Protein AF-W9G774-F1 (afdb_monomer_lite)

InterPro domains:
  IPR003329 Acylneuraminate cytidylyltransferase [PF02348] (6-173)
  IPR029044 Nucleotide-diphospho-sugar transferases [G3DSA:3.90.550.10] (4-204)
  IPR029044 Nucleotide-diphospho-sugar transferases [SSF53448] (5-199)
  IPR036812 NAD(P)-dependent oxidoreductase domain superfamily [G3DSA:3.20.20.100] (231-454)
  IPR036812 NAD(P)-dependent oxidoreductase domain superfamily [SSF51430] (261-453)

Radius of gyration: 25.03 Å; chains: 1; bounding box: 65×46×68 Å

Secondary structure (DSSP, 8-state):
---EEEEEE--S--SSSTTGGGSEETTEEHHHHHHHHHTSSS-EEEEEEESSGGGHHHHHHHHHTT--EEEE-SS-HHHHHHHHTTTS-TTSEEEEEETT--S--HHHHHHHHHHHHHHT-SEEEE-TTSS-BT---EEEEHHHHHHHHHH---HHHHHHSSHHHHHHH--EEE--TT--S-GGG-B-S-SSHHHHHHHHHHTTT-S-TTTS-HHHHHHHHHHHHHHT-----EEEETTEEEESEEEE-TT---TT-S-HHHHHHHHHHHHHHHHHTT--EEEEETTSTTHHHHHHHHS-TTGGGSSEEEEE--SPPP-STT-HHHHHHHHHHHHHHHHT-S-EEEEEEEHHHHHHHHHHHHHHHHHTTSEEEEEEEE-SHHHHHHHHHSTT--EEEE-TTTTT-TTHHHHHHHTT-EEEEE--TTPPPPTT--EEEEE-S-HHHHHHHHHHH-

Sequence (454 aa):
MPAIRVVIQSRLNSSRLPGKAMLTIGGMPLIELVARRASRGTHQVVVATSEEQYDERIAAHLSSVGIPVVRGSLDDVLGRFVKATADLMPDDLVVRLTGDNPVADADLVDELVEATRASGHAYGRVDIEQVPEGIGAEVFTVADLRRAARTTTDPYDREHVTPWLRRTLGELLFVPKGTPGDVHAYRATVDTLGDYVRVADLFTDVEDPVAVTWVDLMHRLAGWVDAMGPRTASTTTRLGRLSRVVLSAREFDDGGRSEPAAHAESLRALIASAIDRGVTHIDVGRADNRAEDLLRATAEPALVKRFSVISRTGPLPEVPQGADAVAVEAAVERTFAALGRRSVDVLVFEGAADAVRGWERATAYREAGLIRSLGLVAHTLDDLRWALAAEGVDYVEVAAEAAEDTEVLPQLAAQGITLVTPFAEGRARAEWSTAVLVTSTDPDRLDEAIRAAQ

Structure (mmCIF, N/CA/C/O backbone):
data_AF-W9G774-F1
#
_entry.id   AF-W9G774-F1
#
loop_
_atom_site.group_PDB
_atom_site.id
_atom_site.type_symbol
_atom_site.label_atom_id
_atom_site.label_alt_id
_atom_site.label_comp_id
_atom_site.label_asym_id
_atom_site.label_entity_id
_atom_site.label_seq_id
_atom_site.pdbx_PDB_ins_code
_atom_site.Cartn_x
_atom_site.Cartn_y
_atom_site.Cartn_z
_atom_site.occupancy
_atom_site.B_iso_or_equiv
_atom_site.auth_seq_id
_atom_site.auth_comp_id
_atom_site.auth_asym_id
_atom_site.auth_atom_id
_atom_site.pdbx_PDB_model_num
ATOM 1 N N . MET A 1 1 ? -10.956 -3.733 36.386 1.00 67.19 1 MET A N 1
ATOM 2 C CA . MET A 1 1 ? -10.154 -3.515 35.164 1.00 67.19 1 MET A CA 1
ATOM 3 C C . MET A 1 1 ? -10.792 -2.369 34.398 1.00 67.19 1 MET A C 1
ATOM 5 O O . MET A 1 1 ? -12.015 -2.287 34.462 1.00 67.19 1 MET A O 1
ATOM 9 N N . PRO A 1 2 ? -10.011 -1.482 33.761 1.00 83.38 2 PRO A N 1
ATOM 10 C CA . PRO A 1 2 ? -10.569 -0.414 32.932 1.00 83.38 2 PRO A CA 1
ATOM 11 C C . PRO A 1 2 ? -11.428 -1.011 31.813 1.00 83.38 2 PRO A C 1
ATOM 13 O O . PRO A 1 2 ? -11.096 -2.082 31.290 1.00 83.38 2 PRO A O 1
ATOM 16 N N . ALA A 1 3 ? -12.532 -0.345 31.478 1.00 93.06 3 ALA A N 1
ATOM 17 C CA . ALA A 1 3 ? -13.377 -0.759 30.369 1.00 93.06 3 ALA A CA 1
ATOM 18 C C . ALA A 1 3 ? -12.614 -0.598 29.048 1.00 93.06 3 ALA A C 1
ATOM 20 O O . ALA A 1 3 ? -11.740 0.260 28.915 1.00 93.06 3 ALA A O 1
ATOM 21 N N . ILE A 1 4 ? -12.942 -1.439 28.070 1.00 95.75 4 ILE A N 1
ATOM 22 C CA . ILE A 1 4 ? -12.367 -1.382 26.726 1.00 95.75 4 ILE A CA 1
ATOM 23 C C . ILE A 1 4 ? -13.505 -1.110 25.753 1.00 95.75 4 ILE A C 1
ATOM 25 O O . ILE A 1 4 ? -14.483 -1.866 25.707 1.00 95.75 4 ILE A O 1
ATOM 29 N N . ARG A 1 5 ? -13.360 -0.046 24.962 1.00 98.06 5 ARG A N 1
ATOM 30 C CA . ARG A 1 5 ? -14.257 0.246 23.847 1.00 98.06 5 ARG A CA 1
ATOM 31 C C . ARG A 1 5 ? -13.502 0.256 22.530 1.00 98.06 5 ARG A C 1
ATOM 33 O O . ARG A 1 5 ? -12.572 1.038 22.346 1.00 98.06 5 ARG A O 1
ATOM 40 N N . VAL A 1 6 ? -13.958 -0.569 21.599 1.00 98.56 6 VAL A N 1
ATOM 41 C CA . VAL A 1 6 ? -13.498 -0.559 20.215 1.00 98.56 6 VAL A CA 1
ATOM 42 C C . VAL A 1 6 ? -14.321 0.466 19.441 1.00 98.56 6 VAL A C 1
ATOM 44 O O . VAL A 1 6 ? -15.545 0.365 19.350 1.00 98.56 6 VAL A O 1
ATOM 47 N N . VAL A 1 7 ? -13.645 1.466 18.886 1.00 98.75 7 VAL A N 1
ATOM 48 C CA . VAL A 1 7 ? -14.227 2.488 18.018 1.00 98.75 7 VAL A CA 1
ATOM 49 C C . VAL A 1 7 ? -13.776 2.204 16.588 1.00 98.75 7 VAL A C 1
ATOM 51 O O . VAL A 1 7 ? -12.595 2.331 16.256 1.00 98.75 7 VAL A O 1
ATOM 54 N N . ILE A 1 8 ? -14.722 1.817 15.732 1.00 98.56 8 ILE A N 1
ATOM 55 C CA . ILE A 1 8 ? -14.464 1.508 14.320 1.00 98.56 8 ILE A CA 1
ATOM 56 C C . ILE A 1 8 ? -14.823 2.730 13.487 1.00 98.56 8 ILE A C 1
ATOM 58 O O . ILE A 1 8 ? -15.988 3.125 13.432 1.00 98.56 8 ILE A O 1
ATOM 62 N N . GLN A 1 9 ? -13.852 3.329 12.804 1.00 97.44 9 GLN A N 1
ATOM 63 C CA . GLN A 1 9 ? -14.149 4.421 11.878 1.00 97.44 9 GLN A CA 1
ATOM 64 C C . GLN A 1 9 ? -14.587 3.893 10.514 1.00 97.44 9 GLN A C 1
ATOM 66 O O . GLN A 1 9 ? -13.924 3.033 9.934 1.00 97.44 9 GLN A O 1
ATOM 71 N N . SER A 1 10 ? -15.673 4.440 9.970 1.00 95.25 10 SER A N 1
ATOM 72 C CA . SER A 1 10 ? -16.142 4.081 8.630 1.00 95.25 10 SER A CA 1
ATOM 73 C C . SER A 1 10 ? -16.929 5.208 7.967 1.00 95.25 10 SER A C 1
ATOM 75 O O . SER A 1 10 ? -17.623 5.974 8.636 1.00 95.25 10 SER A O 1
ATOM 77 N N . ARG A 1 11 ? -16.811 5.309 6.643 1.00 91.69 11 ARG A N 1
ATOM 78 C CA . ARG A 1 11 ? -17.539 6.246 5.776 1.00 91.69 11 ARG A CA 1
ATOM 79 C C . ARG A 1 11 ? -17.733 5.616 4.401 1.00 91.69 11 ARG A C 1
ATOM 81 O O . ARG A 1 11 ? -16.898 4.820 3.965 1.00 91.69 11 ARG A O 1
ATOM 88 N N . LEU A 1 12 ? -18.803 5.973 3.702 1.00 89.56 12 LEU A N 1
ATOM 89 C CA . LEU A 1 12 ? -19.130 5.418 2.389 1.00 89.56 12 LEU A CA 1
ATOM 90 C C . LEU A 1 12 ? -18.427 6.117 1.231 1.00 89.56 12 LEU A C 1
ATOM 92 O O . LEU A 1 12 ? -18.237 5.497 0.183 1.00 89.56 12 LEU A O 1
ATOM 96 N N . ASN A 1 13 ? -17.992 7.364 1.406 1.00 84.25 13 ASN A N 1
ATOM 97 C CA . ASN A 1 13 ? -17.294 8.150 0.383 1.00 84.25 13 ASN A CA 1
ATOM 98 C C . ASN A 1 13 ? -15.796 7.794 0.246 1.00 84.25 13 ASN A C 1
ATOM 100 O O . ASN A 1 13 ? -14.952 8.671 0.059 1.00 84.25 13 ASN A O 1
ATOM 104 N N . SER A 1 14 ? -15.434 6.510 0.344 1.00 81.00 14 SER A N 1
ATOM 105 C CA . SER A 1 14 ? -14.061 6.079 0.058 1.00 81.00 14 SER A CA 1
ATOM 106 C C . SER A 1 14 ? -13.687 6.418 -1.386 1.00 81.00 14 SER A C 1
ATOM 108 O O . SER A 1 14 ? -14.422 6.085 -2.312 1.00 81.00 14 SER A O 1
ATOM 110 N N . SER A 1 15 ? -12.526 7.042 -1.581 1.00 75.56 15 SER A N 1
ATOM 111 C CA . SER A 1 15 ? -11.989 7.357 -2.910 1.00 75.56 15 SER A CA 1
ATOM 112 C C . SER A 1 15 ? -11.376 6.150 -3.627 1.00 75.56 15 SER A C 1
ATOM 114 O O . SER A 1 15 ? -11.142 6.228 -4.829 1.00 75.56 15 SER A O 1
ATOM 116 N N . ARG A 1 16 ? -11.096 5.056 -2.902 1.00 82.31 16 ARG A N 1
ATOM 117 C CA . ARG A 1 16 ? -10.462 3.835 -3.432 1.00 82.31 16 ARG A CA 1
ATOM 118 C C . ARG A 1 16 ? -11.510 2.859 -3.980 1.00 82.31 16 ARG A C 1
ATOM 120 O O . ARG A 1 16 ? -11.504 2.581 -5.172 1.00 82.31 16 ARG A O 1
ATOM 127 N N . LEU A 1 17 ? -12.467 2.464 -3.134 1.00 88.00 17 LEU A N 1
ATOM 128 C CA . LEU A 1 17 ? -13.650 1.687 -3.518 1.00 88.00 17 LEU A CA 1
ATOM 129 C C . LEU A 1 17 ? -14.909 2.302 -2.879 1.00 88.00 17 LEU A C 1
ATOM 131 O O . LEU A 1 17 ? -15.194 2.049 -1.701 1.00 88.00 17 LEU A O 1
ATOM 135 N N . PRO A 1 18 ? -15.658 3.146 -3.613 1.00 88.69 18 PRO A N 1
ATOM 136 C CA . PRO A 1 18 ? -16.860 3.794 -3.097 1.00 88.69 18 PRO A CA 1
ATOM 137 C C . PRO A 1 18 ? -17.904 2.787 -2.603 1.00 88.69 18 PRO A C 1
ATOM 139 O O . PRO A 1 18 ? -18.171 1.777 -3.247 1.00 88.69 18 PRO A O 1
ATOM 142 N N . GLY A 1 19 ? -18.522 3.064 -1.453 1.00 92.19 19 GLY A N 1
ATOM 143 C CA . GLY A 1 19 ? -19.568 2.205 -0.890 1.00 92.19 19 GLY A CA 1
ATOM 144 C C . GLY A 1 19 ? -19.080 0.888 -0.275 1.00 92.19 19 GLY A C 1
ATOM 145 O O . GLY A 1 19 ? -19.917 0.122 0.204 1.00 92.19 19 GLY A O 1
ATOM 146 N N . LYS A 1 20 ? -17.761 0.639 -0.216 1.00 94.38 20 LYS A N 1
ATOM 147 C CA . LYS A 1 20 ? -17.176 -0.626 0.265 1.00 94.38 20 LYS A CA 1
ATOM 148 C C . LYS A 1 20 ? -17.695 -1.116 1.614 1.00 94.38 20 LYS A C 1
ATOM 150 O O . LYS A 1 20 ? -17.914 -2.308 1.782 1.00 94.38 20 LYS A O 1
ATOM 155 N N . ALA A 1 21 ? -17.969 -0.204 2.548 1.00 96.25 21 ALA A N 1
ATOM 156 C CA . ALA A 1 21 ? -18.494 -0.539 3.871 1.00 96.25 21 ALA A CA 1
ATOM 157 C C . ALA A 1 21 ? -19.845 -1.283 3.818 1.00 96.25 21 ALA A C 1
ATOM 159 O O . ALA A 1 21 ? -20.168 -2.006 4.756 1.00 96.25 21 ALA A O 1
ATOM 160 N N . MET A 1 22 ? -20.614 -1.134 2.730 1.00 97.06 22 MET A N 1
ATOM 161 C CA . MET A 1 22 ? -21.895 -1.819 2.521 1.00 97.06 22 MET A CA 1
ATOM 162 C C . MET A 1 22 ? -21.823 -3.012 1.561 1.00 97.06 22 MET A C 1
ATOM 164 O O . MET A 1 22 ? -22.867 -3.597 1.274 1.00 97.06 22 MET A O 1
ATOM 168 N N . LEU A 1 23 ? -20.642 -3.373 1.046 1.00 96.88 23 LEU A N 1
ATOM 169 C CA . LEU A 1 23 ? -20.483 -4.602 0.266 1.00 96.88 23 LEU A CA 1
ATOM 170 C C . LEU A 1 23 ? -20.639 -5.818 1.179 1.00 96.88 23 LEU A C 1
ATOM 172 O O . LEU A 1 23 ? -20.206 -5.791 2.328 1.00 96.88 23 LEU A O 1
ATOM 176 N N . THR A 1 24 ? -21.267 -6.877 0.677 1.00 97.50 24 THR A N 1
ATOM 177 C CA . THR A 1 24 ? -21.572 -8.068 1.477 1.00 97.50 24 THR A CA 1
ATOM 178 C C . THR A 1 24 ? -20.367 -9.002 1.549 1.00 97.50 24 THR A C 1
ATOM 180 O O . THR A 1 24 ? -19.838 -9.394 0.512 1.00 97.50 24 THR A O 1
ATOM 183 N N . ILE A 1 25 ? -19.964 -9.391 2.759 1.00 97.19 25 ILE A N 1
ATOM 184 C CA . ILE A 1 25 ? -18.959 -10.422 3.047 1.00 97.19 25 ILE A CA 1
ATOM 185 C C . ILE A 1 25 ? -19.507 -11.309 4.166 1.00 97.19 25 ILE A C 1
ATOM 187 O O . ILE A 1 25 ? -20.060 -10.798 5.138 1.00 97.19 25 ILE A O 1
ATOM 191 N N . GLY A 1 26 ? -19.406 -12.635 4.027 1.00 94.56 26 GLY A N 1
ATOM 192 C CA . GLY A 1 26 ? -19.918 -13.560 5.048 1.00 94.56 26 GLY A CA 1
ATOM 193 C C . GLY A 1 26 ? -21.413 -13.366 5.350 1.00 94.56 26 GLY A C 1
ATOM 194 O O . GLY A 1 26 ? -21.835 -13.461 6.497 1.00 94.56 26 GLY A O 1
ATOM 195 N N . GLY A 1 27 ? -22.212 -13.006 4.338 1.00 96.06 27 GLY A N 1
ATOM 196 C CA . GLY A 1 27 ? -23.661 -12.810 4.473 1.00 96.06 27 GLY A CA 1
ATOM 197 C C . GLY A 1 27 ? -24.113 -11.469 5.069 1.00 96.06 27 GLY A C 1
ATOM 198 O O . GLY A 1 27 ? -25.316 -11.245 5.174 1.00 96.06 27 GLY A O 1
ATOM 199 N N . MET A 1 28 ? -23.201 -10.554 5.408 1.00 97.38 28 MET A N 1
ATOM 200 C CA . MET A 1 28 ? -23.539 -9.244 5.985 1.00 97.38 28 MET A CA 1
ATOM 201 C C . MET A 1 28 ? -22.714 -8.103 5.372 1.00 97.38 28 MET A C 1
ATOM 203 O O . MET A 1 28 ? -21.677 -8.359 4.762 1.00 97.38 28 MET A O 1
ATOM 207 N N . PRO A 1 29 ? -23.141 -6.834 5.488 1.00 98.06 29 PRO A N 1
ATOM 208 C CA . PRO A 1 29 ? -22.312 -5.697 5.096 1.00 98.06 29 PRO A CA 1
ATOM 209 C C . PRO A 1 29 ? -20.943 -5.701 5.785 1.00 98.06 29 PRO A C 1
ATOM 211 O O . PRO A 1 29 ? -20.848 -5.989 6.976 1.00 98.06 29 PRO A O 1
ATOM 214 N N . LEU A 1 30 ? -19.891 -5.323 5.055 1.00 98.25 30 LEU A N 1
ATOM 215 C CA . LEU A 1 30 ? -18.504 -5.308 5.525 1.00 98.25 30 LEU A CA 1
ATOM 216 C C . LEU A 1 30 ? -18.352 -4.622 6.893 1.00 98.25 30 LEU A C 1
ATOM 218 O O . LEU A 1 30 ? -17.715 -5.168 7.790 1.00 98.25 30 LEU A O 1
ATOM 222 N N . ILE A 1 31 ? -18.980 -3.458 7.085 1.00 98.31 31 ILE A N 1
ATOM 223 C CA . ILE A 1 31 ? -18.906 -2.737 8.363 1.00 98.31 31 ILE A CA 1
ATOM 224 C C . ILE A 1 31 ? -19.594 -3.475 9.518 1.00 98.31 31 ILE A C 1
ATOM 226 O O . ILE A 1 31 ? -19.138 -3.388 10.657 1.00 98.31 31 ILE A O 1
ATOM 230 N N . GLU A 1 32 ? -20.670 -4.213 9.237 1.00 98.44 32 GLU A N 1
ATOM 231 C CA . GLU A 1 32 ? -21.315 -5.070 10.231 1.00 98.44 32 GLU A CA 1
ATOM 232 C C . GLU A 1 32 ? -20.396 -6.235 10.600 1.00 98.44 32 GLU A C 1
ATOM 234 O O . GLU A 1 32 ? -20.207 -6.491 11.786 1.00 98.44 32 GLU A O 1
ATOM 239 N N . LEU A 1 33 ? -19.776 -6.886 9.610 1.00 98.44 33 LEU A N 1
ATOM 240 C CA . LEU A 1 33 ? -18.847 -7.990 9.846 1.00 98.44 33 LEU A CA 1
ATOM 241 C C . LEU A 1 33 ? -17.686 -7.558 10.748 1.00 98.44 33 LEU A C 1
ATOM 243 O O . LEU A 1 33 ? -17.436 -8.203 11.764 1.00 98.44 33 LEU A O 1
ATOM 247 N N . VAL A 1 34 ? -17.032 -6.434 10.431 1.00 98.19 34 VAL A N 1
ATOM 248 C CA . VAL A 1 34 ? -15.943 -5.867 11.250 1.00 98.19 34 VAL A CA 1
ATOM 249 C C . VAL A 1 34 ? -16.418 -5.618 12.686 1.00 98.19 34 VAL A C 1
ATOM 251 O O . VAL A 1 34 ? -15.754 -6.012 13.644 1.00 98.19 34 VAL A O 1
ATOM 254 N N . ALA A 1 35 ? -17.591 -4.999 12.853 1.00 98.38 35 ALA A N 1
ATOM 255 C CA . ALA A 1 35 ? -18.139 -4.693 14.172 1.00 98.38 35 ALA A CA 1
ATOM 256 C C . ALA A 1 35 ? -18.489 -5.946 14.982 1.00 98.38 35 ALA A C 1
ATOM 258 O O . ALA A 1 35 ? -18.169 -6.014 16.169 1.00 98.38 35 ALA A O 1
ATOM 259 N N . ARG A 1 36 ? -19.088 -6.960 14.349 1.00 97.88 36 ARG A N 1
ATOM 260 C CA . ARG A 1 36 ? -19.418 -8.225 15.012 1.00 97.88 36 ARG A CA 1
ATOM 261 C C . ARG A 1 36 ? -18.167 -8.993 15.420 1.00 97.88 36 ARG A C 1
ATOM 263 O O . ARG A 1 36 ? -18.094 -9.447 16.560 1.00 97.88 36 ARG A O 1
ATOM 270 N N . ARG A 1 37 ? -17.165 -9.078 14.542 1.00 97.50 37 ARG A N 1
ATOM 271 C CA . ARG A 1 37 ? -15.884 -9.748 14.824 1.00 97.50 37 ARG A CA 1
ATOM 272 C C . ARG A 1 37 ? -15.133 -9.092 15.980 1.00 97.50 37 ARG A C 1
ATOM 274 O O . ARG A 1 37 ? -14.649 -9.788 16.869 1.00 97.50 37 ARG A O 1
ATOM 281 N N . ALA A 1 38 ? -15.124 -7.760 16.035 1.00 96.94 38 ALA A N 1
ATOM 282 C CA . ALA A 1 38 ? -14.572 -7.010 17.166 1.00 96.94 38 ALA A CA 1
ATOM 283 C C . ALA A 1 38 ? -15.376 -7.186 18.474 1.00 96.94 38 ALA A C 1
ATOM 285 O O . ALA A 1 38 ? -14.848 -6.940 19.556 1.00 96.94 38 ALA A O 1
ATOM 286 N N . SER A 1 39 ? -16.643 -7.614 18.390 1.00 94.12 39 SER A N 1
ATOM 287 C CA . SER A 1 39 ? -17.542 -7.808 19.540 1.00 94.12 39 SER A CA 1
ATOM 288 C C . SER A 1 39 ? -17.599 -9.241 20.085 1.00 94.12 39 SER A C 1
ATOM 290 O O . SER A 1 39 ? -18.329 -9.474 21.042 1.00 94.12 39 SER A O 1
ATOM 292 N N . ARG A 1 40 ? -16.849 -10.204 19.516 1.00 87.88 40 ARG A N 1
ATOM 293 C CA . ARG A 1 40 ? -16.880 -11.628 19.926 1.00 87.88 40 ARG A CA 1
ATOM 294 C C . ARG A 1 40 ? -16.572 -11.844 21.419 1.00 87.88 40 ARG A C 1
ATOM 296 O O . ARG A 1 40 ? -17.017 -12.830 21.999 1.00 87.88 40 ARG A O 1
ATOM 303 N N . GLY A 1 41 ? -15.817 -10.929 22.027 1.00 78.62 41 GLY A N 1
ATOM 304 C CA . GLY A 1 41 ? -15.457 -10.944 23.443 1.00 78.62 41 GLY A CA 1
ATOM 305 C C . GLY A 1 41 ? -16.350 -10.062 24.323 1.00 78.62 41 GLY A C 1
ATOM 306 O O . GLY A 1 41 ? -17.565 -9.987 24.175 1.00 78.62 41 GLY A O 1
ATOM 307 N N . THR A 1 42 ? -15.727 -9.375 25.280 1.00 82.12 42 THR A N 1
ATOM 308 C CA . THR A 1 42 ? -16.422 -8.472 26.224 1.00 82.12 42 THR A CA 1
ATOM 309 C C . THR A 1 42 ? -16.347 -7.001 25.814 1.00 82.12 42 THR A C 1
ATOM 311 O O . THR A 1 42 ? -16.782 -6.115 26.554 1.00 82.12 42 THR A O 1
ATOM 314 N N . HIS A 1 43 ? -15.773 -6.725 24.643 1.00 90.12 43 HIS A N 1
ATOM 315 C CA . HIS A 1 43 ? -15.554 -5.368 24.177 1.00 90.12 43 HIS A CA 1
ATOM 316 C C . HIS A 1 43 ? -16.867 -4.683 23.829 1.00 90.12 43 HIS A C 1
ATOM 318 O O . HIS A 1 43 ? -17.702 -5.205 23.090 1.00 90.12 43 HIS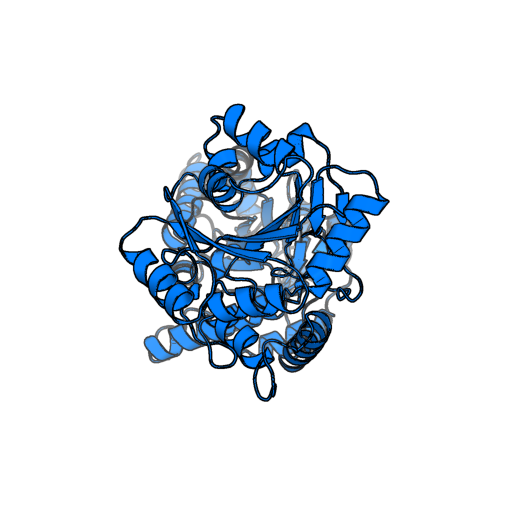 A O 1
ATOM 324 N N . GLN A 1 44 ? -17.012 -3.452 24.306 1.00 94.56 44 GLN A N 1
ATOM 325 C CA . GLN A 1 44 ? -18.043 -2.569 23.788 1.00 94.56 44 GLN A CA 1
ATOM 326 C C . GLN A 1 44 ? -17.596 -2.090 22.409 1.00 94.56 44 GLN A C 1
ATOM 328 O O . GLN A 1 44 ? -16.497 -1.556 22.276 1.00 94.56 44 GLN A O 1
ATOM 333 N N . VAL A 1 45 ? -18.434 -2.259 21.391 1.00 98.06 45 VAL A N 1
ATOM 334 C CA . VAL A 1 45 ? -18.135 -1.810 20.028 1.00 98.06 45 VAL A CA 1
ATOM 335 C C . VAL A 1 45 ? -19.049 -0.650 19.663 1.00 98.06 45 VAL A C 1
ATOM 337 O O . VAL A 1 45 ? -20.252 -0.685 19.917 1.00 98.06 45 VAL A O 1
ATOM 340 N N . VAL A 1 46 ? -18.474 0.378 19.049 1.00 98.56 46 VAL A N 1
ATOM 341 C CA . VAL A 1 46 ? -19.211 1.492 18.454 1.00 98.56 46 VAL A CA 1
ATOM 342 C C . VAL A 1 46 ? -18.608 1.838 17.100 1.00 98.56 46 VAL A C 1
ATOM 344 O O . VAL A 1 46 ? -17.388 1.897 16.939 1.00 98.56 46 VAL A O 1
ATOM 347 N N . VAL A 1 47 ? -19.462 2.093 16.114 1.00 98.75 47 VAL A N 1
ATOM 348 C CA . VAL A 1 47 ? -19.028 2.573 14.800 1.00 98.75 47 VAL A CA 1
ATOM 349 C C . VAL A 1 47 ? -19.135 4.095 14.755 1.00 98.75 47 VAL A C 1
ATOM 351 O O . VAL A 1 47 ? -20.193 4.664 15.012 1.00 98.75 47 VAL A O 1
ATOM 354 N N . ALA A 1 48 ? -18.038 4.769 14.420 1.00 98.25 48 ALA A N 1
ATOM 355 C CA . ALA A 1 48 ? -17.973 6.214 14.243 1.00 98.25 48 ALA A CA 1
ATOM 356 C C . ALA A 1 48 ? -18.022 6.570 12.746 1.00 98.25 48 ALA A C 1
ATOM 358 O O . ALA A 1 48 ? -17.063 6.323 12.009 1.00 98.25 48 ALA A O 1
ATOM 359 N N . THR A 1 49 ? -19.117 7.189 12.302 1.00 97.69 49 THR A N 1
ATOM 360 C CA . THR A 1 49 ? -19.346 7.588 10.899 1.00 97.69 49 THR A CA 1
ATOM 361 C C . THR A 1 49 ? -19.686 9.074 10.761 1.00 97.69 49 THR A C 1
ATOM 363 O O . THR A 1 49 ? -19.787 9.771 11.772 1.00 97.69 49 THR A O 1
ATOM 366 N N . SER A 1 50 ? -19.799 9.608 9.541 1.00 96.75 50 SER A N 1
ATOM 367 C CA . SER A 1 50 ? -20.064 11.038 9.360 1.00 96.75 50 SER A CA 1
ATOM 368 C C . SER A 1 50 ? -21.558 11.399 9.414 1.00 96.75 50 SER A C 1
ATOM 370 O O . SER A 1 50 ? -22.456 10.550 9.357 1.00 96.75 50 SER A O 1
ATOM 372 N N . GLU A 1 51 ? -21.833 12.692 9.560 1.00 96.44 51 GLU A N 1
ATOM 373 C CA . GLU A 1 51 ? -23.171 13.285 9.460 1.00 96.44 51 GLU A CA 1
ATOM 374 C C . GLU A 1 51 ? -23.624 13.510 8.006 1.00 96.44 51 GLU A C 1
ATOM 376 O O . GLU A 1 51 ? -24.781 13.865 7.783 1.00 96.44 51 GLU A O 1
ATOM 381 N N . GLU A 1 52 ? -22.774 13.216 7.016 1.00 95.06 52 GLU A N 1
ATOM 382 C CA . GLU A 1 52 ? -23.139 13.302 5.601 1.00 95.06 52 GLU A CA 1
ATOM 383 C C . GLU A 1 52 ? -24.339 12.410 5.276 1.00 95.06 52 GLU A C 1
ATOM 385 O O . GLU A 1 52 ? -24.471 11.294 5.788 1.00 95.06 52 GLU A O 1
ATOM 390 N N . GLN A 1 53 ? -25.210 12.881 4.378 1.00 93.25 53 GLN A N 1
ATOM 391 C CA . GLN A 1 53 ? -26.430 12.160 4.001 1.00 93.25 53 GLN A CA 1
ATOM 392 C C . GLN A 1 53 ? -26.123 10.758 3.462 1.00 93.25 53 GLN A C 1
ATOM 394 O O . GLN A 1 53 ? -26.867 9.816 3.723 1.00 93.25 53 GLN A O 1
ATOM 399 N N . TYR A 1 54 ? -25.016 10.610 2.732 1.00 89.31 54 TYR A N 1
ATOM 400 C CA . TYR A 1 54 ? -24.622 9.326 2.164 1.00 89.31 54 TYR A CA 1
ATOM 401 C C . TYR A 1 54 ? -24.330 8.284 3.257 1.00 89.31 54 TYR A C 1
ATOM 403 O O . TYR A 1 54 ? -24.726 7.131 3.107 1.00 89.31 54 TYR A O 1
ATOM 411 N N . ASP A 1 55 ? -23.748 8.699 4.389 1.00 95.56 55 ASP A N 1
ATOM 412 C CA . ASP A 1 55 ? -23.390 7.832 5.522 1.00 95.56 55 ASP A CA 1
ATOM 413 C C . ASP A 1 55 ? -24.588 7.426 6.400 1.00 95.56 55 ASP A C 1
ATOM 415 O O . ASP A 1 55 ? -24.463 6.522 7.231 1.00 95.56 55 ASP A O 1
ATOM 419 N N . GLU A 1 56 ? -25.778 7.997 6.174 1.00 95.50 56 GLU A N 1
ATOM 420 C CA . GLU A 1 56 ? -27.019 7.554 6.830 1.00 95.50 56 GLU A CA 1
ATOM 421 C C . GLU A 1 56 ? -27.276 6.060 6.598 1.00 95.50 56 GLU A C 1
ATOM 423 O O . GLU A 1 56 ? -27.770 5.367 7.482 1.00 95.50 56 GLU A O 1
ATOM 428 N N . ARG A 1 57 ? -26.865 5.523 5.443 1.00 96.12 57 ARG A N 1
ATOM 429 C CA . ARG A 1 57 ? -27.007 4.095 5.140 1.00 96.12 57 ARG A CA 1
ATOM 430 C C . ARG A 1 57 ? -26.205 3.202 6.095 1.00 96.12 57 ARG A C 1
ATOM 432 O O . ARG A 1 57 ? -26.704 2.139 6.453 1.00 96.12 57 ARG A O 1
ATOM 439 N N . ILE A 1 58 ? -25.010 3.623 6.532 1.00 97.31 58 ILE A N 1
ATOM 440 C CA . ILE A 1 58 ? -24.248 2.904 7.570 1.00 97.31 58 ILE A CA 1
ATOM 441 C C . ILE A 1 58 ? -25.018 2.970 8.891 1.00 97.31 58 ILE A C 1
ATOM 443 O O . ILE A 1 58 ? -25.242 1.942 9.528 1.00 97.31 58 ILE A O 1
ATOM 447 N N . ALA A 1 59 ? -25.435 4.174 9.293 1.00 97.62 59 ALA A N 1
ATOM 448 C CA . ALA A 1 59 ? -26.071 4.403 10.586 1.00 97.62 59 ALA A CA 1
ATOM 449 C C . ALA A 1 59 ? -27.397 3.646 10.733 1.00 97.62 59 ALA A C 1
ATOM 451 O O . ALA A 1 59 ? -27.598 2.950 11.731 1.00 97.62 59 ALA A O 1
ATOM 452 N N . ALA A 1 60 ? -28.267 3.733 9.728 1.00 97.88 60 ALA A N 1
ATOM 453 C CA . ALA A 1 60 ? -29.554 3.053 9.705 1.00 97.88 60 ALA A CA 1
ATOM 454 C C . ALA A 1 60 ? -29.386 1.527 9.721 1.00 97.88 60 ALA A C 1
ATOM 456 O O . ALA A 1 60 ? -30.035 0.848 10.518 1.00 97.88 60 ALA A O 1
ATOM 457 N N . HIS A 1 61 ? -28.476 0.991 8.895 1.00 98.31 61 HIS A N 1
ATOM 458 C CA . HIS A 1 61 ? -28.210 -0.449 8.842 1.00 98.31 61 HIS A CA 1
ATOM 459 C C . HIS A 1 61 ? -27.729 -0.982 10.192 1.00 98.31 61 HIS A C 1
ATOM 461 O O . HIS A 1 61 ? -28.357 -1.871 10.762 1.00 98.31 61 HIS A O 1
ATOM 467 N N . LEU A 1 62 ? -26.665 -0.395 10.744 1.00 98.50 62 LEU A N 1
ATOM 468 C CA . LEU A 1 62 ? -26.083 -0.835 12.013 1.00 98.50 62 LEU A CA 1
ATOM 469 C C . LEU A 1 62 ? -27.064 -0.696 13.183 1.00 98.50 62 LEU A C 1
ATOM 471 O O . LEU A 1 62 ? -27.155 -1.601 14.011 1.00 98.50 62 LEU A O 1
ATOM 475 N N . SER A 1 63 ? -27.867 0.372 13.203 1.00 97.88 63 SER A N 1
ATOM 476 C CA . SER A 1 63 ? -28.926 0.544 14.204 1.00 97.88 63 SER A CA 1
ATOM 477 C C . SER A 1 63 ? -29.979 -0.565 14.114 1.00 97.88 63 SER A C 1
ATOM 479 O O . SER A 1 63 ? -30.413 -1.081 15.142 1.00 97.88 63 SER A O 1
ATOM 481 N N . SER A 1 64 ? -30.360 -0.977 12.898 1.00 98.25 64 SER A N 1
ATOM 482 C CA . SER A 1 64 ? -31.348 -2.046 12.683 1.00 98.25 64 SER A CA 1
ATOM 483 C C . SER A 1 64 ? -30.878 -3.421 13.170 1.00 98.25 64 SER A C 1
ATOM 485 O O . SER A 1 64 ? -31.703 -4.252 13.542 1.00 98.25 64 SER A O 1
ATOM 487 N N . VAL A 1 65 ? -29.560 -3.639 13.224 1.00 98.00 65 VAL A N 1
ATOM 488 C CA . VAL A 1 65 ? -28.941 -4.887 13.696 1.00 98.00 65 VAL A CA 1
ATOM 489 C C . VAL A 1 65 ? -28.368 -4.786 15.116 1.00 98.00 65 VAL A C 1
ATOM 491 O O . VAL A 1 65 ? -27.686 -5.707 15.572 1.00 98.00 65 VAL A O 1
ATOM 494 N N . GLY A 1 66 ? -28.655 -3.687 15.824 1.00 97.75 66 GLY A N 1
ATOM 495 C CA . GLY A 1 66 ? -28.306 -3.494 17.234 1.00 97.75 66 GLY A CA 1
ATOM 496 C C . GLY A 1 66 ? -26.851 -3.100 17.508 1.00 97.75 66 GLY A C 1
ATOM 497 O O . GLY A 1 66 ? -26.391 -3.261 18.636 1.00 97.75 66 GLY A O 1
ATOM 498 N N . ILE A 1 67 ? -26.120 -2.589 16.514 1.00 98.12 67 ILE A N 1
ATOM 499 C CA . ILE A 1 67 ? -24.735 -2.124 16.674 1.00 98.12 67 ILE A CA 1
ATOM 500 C C . ILE A 1 67 ? -24.736 -0.608 16.939 1.00 98.12 67 ILE A C 1
ATOM 502 O O . ILE A 1 67 ? -25.265 0.145 16.118 1.00 98.12 67 ILE A O 1
ATOM 506 N N . PRO A 1 68 ? -24.140 -0.127 18.049 1.00 98.19 68 PRO A N 1
ATOM 507 C CA . PRO A 1 68 ? -24.084 1.299 18.361 1.00 98.19 68 PRO A CA 1
ATOM 508 C C . PRO A 1 68 ? -23.351 2.116 17.292 1.00 98.19 68 PRO A C 1
ATOM 510 O O . PRO A 1 68 ? -22.260 1.752 16.846 1.00 98.19 68 PRO A O 1
ATOM 513 N N . VAL A 1 69 ? -23.917 3.272 16.940 1.00 98.38 69 VAL A N 1
ATOM 514 C CA . VAL A 1 69 ? -23.331 4.209 15.974 1.00 98.38 69 VAL A CA 1
ATOM 515 C C . VAL A 1 69 ? -23.261 5.608 16.561 1.00 98.38 69 VAL A C 1
ATOM 517 O O . VAL A 1 69 ? -24.218 6.106 17.152 1.00 98.38 69 VAL A O 1
ATOM 520 N N . VAL A 1 70 ? -22.135 6.275 16.333 1.00 98.12 70 VAL A N 1
ATOM 521 C CA . VAL A 1 70 ? -21.963 7.702 16.585 1.00 98.12 70 VAL A CA 1
ATOM 522 C C . VAL A 1 70 ? -21.680 8.412 15.271 1.00 98.12 70 VAL A C 1
ATOM 524 O O . VAL A 1 70 ? -20.804 8.015 14.506 1.00 98.12 70 VAL A O 1
ATOM 527 N N . ARG A 1 71 ? -22.425 9.492 15.024 1.00 98.00 71 ARG A N 1
ATOM 528 C CA . ARG A 1 71 ? -22.247 10.370 13.862 1.00 98.00 71 ARG A CA 1
ATOM 529 C C . ARG A 1 71 ? -21.571 11.679 14.272 1.00 98.00 71 ARG A C 1
ATOM 531 O O . ARG A 1 71 ? -21.784 12.139 15.397 1.00 98.00 71 ARG A O 1
ATOM 538 N N . GLY A 1 72 ? -20.757 12.267 13.401 1.00 97.06 72 GLY A N 1
ATOM 539 C CA . GLY A 1 72 ? -20.187 13.608 13.595 1.00 97.06 72 GLY A CA 1
ATOM 540 C C . GLY A 1 72 ? -19.593 14.199 12.314 1.00 97.06 72 GLY A C 1
ATOM 541 O O . GLY A 1 72 ? -19.728 13.610 11.246 1.00 97.06 72 GLY A O 1
ATOM 542 N N . SER A 1 73 ? -18.904 15.337 12.425 1.00 96.31 73 SER A N 1
ATOM 543 C CA . SER A 1 73 ? -18.254 16.023 11.292 1.00 96.31 73 SER A CA 1
ATOM 544 C C . SER A 1 73 ? -17.391 15.077 10.457 1.00 96.31 73 SER A C 1
ATOM 546 O O . SER A 1 73 ? -16.647 14.290 11.040 1.00 96.31 73 SER A O 1
ATOM 548 N N . LEU A 1 74 ? -17.465 15.171 9.122 1.00 93.62 74 LEU A N 1
ATOM 549 C CA . LEU A 1 74 ? -16.673 14.378 8.172 1.00 93.62 74 LEU A CA 1
ATOM 550 C C . LEU A 1 74 ? -15.162 14.548 8.393 1.00 93.62 74 LEU A C 1
ATOM 552 O O . LEU A 1 74 ? -14.449 13.539 8.451 1.00 93.62 74 LEU A O 1
ATOM 556 N N . ASP A 1 75 ? -14.728 15.792 8.598 1.00 93.31 75 ASP A N 1
ATOM 557 C CA . ASP A 1 75 ? -13.319 16.209 8.644 1.00 93.31 75 ASP A CA 1
ATOM 558 C C . ASP A 1 75 ? -12.714 16.183 10.061 1.00 93.31 75 ASP A C 1
ATOM 560 O O . ASP A 1 75 ? -11.514 16.371 10.234 1.00 93.31 75 ASP A O 1
ATOM 564 N N . ASP A 1 76 ? -13.526 15.932 11.097 1.00 96.62 76 ASP A N 1
ATOM 565 C CA . ASP A 1 76 ? -13.062 15.819 12.488 1.00 96.62 76 ASP A CA 1
ATOM 566 C C . ASP A 1 76 ? -13.291 14.409 13.044 1.00 96.62 76 ASP A C 1
ATOM 568 O O . ASP A 1 76 ? -14.160 14.163 13.889 1.00 96.62 76 ASP A O 1
ATOM 572 N N . VAL A 1 77 ? -12.493 13.456 12.559 1.00 97.31 77 VAL A N 1
ATOM 573 C CA . VAL A 1 77 ? -12.540 12.059 13.013 1.00 97.31 77 VAL A CA 1
ATOM 574 C C . VAL A 1 77 ? -12.170 11.960 14.493 1.00 97.31 77 VAL A C 1
ATOM 576 O O . VAL A 1 77 ? -12.834 11.241 15.238 1.00 97.31 77 VAL A O 1
ATOM 579 N N . LEU A 1 78 ? -11.178 12.729 14.947 1.00 98.50 78 LEU A N 1
ATOM 580 C CA . LEU A 1 78 ? -10.787 12.814 16.356 1.00 98.50 78 LEU A CA 1
ATOM 581 C C . LEU A 1 78 ? -11.972 13.219 17.250 1.00 98.50 78 LEU A C 1
ATOM 583 O O . LEU A 1 78 ? -12.222 12.591 18.280 1.00 98.50 78 LEU A O 1
ATOM 587 N N . GLY A 1 79 ? -12.753 14.217 16.835 1.00 98.19 79 GLY A N 1
ATOM 588 C CA . GLY A 1 79 ? -13.978 14.631 17.519 1.00 98.19 79 GLY A CA 1
ATOM 589 C C . GLY A 1 79 ? -15.038 13.528 17.569 1.00 98.19 79 GLY A C 1
ATOM 590 O O . GLY A 1 79 ? -15.686 13.345 18.604 1.00 98.19 79 GLY A O 1
ATOM 591 N N . ARG A 1 80 ? -15.177 12.726 16.502 1.00 98.19 80 ARG A N 1
ATOM 592 C CA . ARG A 1 80 ? -16.072 11.553 16.508 1.00 98.19 80 ARG A CA 1
ATOM 593 C C . ARG A 1 80 ? -15.636 10.500 17.524 1.00 98.19 80 ARG A C 1
ATOM 595 O O . ARG A 1 80 ? -16.495 9.951 18.209 1.00 98.19 80 ARG A O 1
ATOM 602 N N . PHE A 1 81 ? -14.332 10.262 17.670 1.00 98.69 81 PHE A N 1
ATOM 603 C CA . PHE A 1 81 ? -13.804 9.360 18.700 1.00 98.69 81 PHE A CA 1
ATOM 604 C C . PHE A 1 81 ? -14.117 9.881 20.105 1.00 98.69 81 PHE A C 1
ATOM 606 O O . PHE A 1 81 ? -14.621 9.123 20.925 1.00 98.69 81 PHE A O 1
ATOM 613 N N . VAL A 1 82 ? -13.923 11.180 20.367 1.00 98.62 82 VAL A N 1
ATOM 614 C CA . VAL A 1 82 ? -14.281 11.788 21.664 1.00 98.62 82 VAL A CA 1
ATOM 615 C C . VAL A 1 82 ? -15.772 11.623 21.972 1.00 98.62 82 VAL A C 1
ATOM 617 O O . VAL A 1 82 ? -16.127 11.281 23.101 1.00 98.62 82 VAL A O 1
ATOM 620 N N . LYS A 1 83 ? -16.648 11.825 20.977 1.00 98.50 83 LYS A N 1
ATOM 621 C CA . LYS A 1 83 ? -18.100 11.620 21.113 1.00 98.50 83 LYS A CA 1
ATOM 622 C C . LYS A 1 83 ? -18.444 10.149 21.378 1.00 98.50 83 LYS A C 1
ATOM 624 O O . LYS A 1 83 ? -19.287 9.870 22.224 1.00 98.50 83 LYS A O 1
ATOM 629 N N . ALA A 1 84 ? -17.763 9.219 20.708 1.00 98.44 84 ALA A N 1
ATOM 630 C CA . ALA A 1 84 ? -17.938 7.773 20.865 1.00 98.44 84 ALA A CA 1
ATOM 631 C C . ALA A 1 84 ? -17.475 7.224 22.226 1.00 98.44 84 ALA A C 1
ATOM 633 O O . ALA A 1 84 ? -17.836 6.107 22.595 1.00 98.44 84 ALA A O 1
ATOM 634 N N . THR A 1 85 ? -16.706 8.005 22.986 1.00 98.38 85 THR A N 1
ATOM 635 C CA . THR A 1 85 ? -16.165 7.634 24.303 1.00 98.38 85 THR A CA 1
ATOM 636 C C . THR A 1 85 ? -16.562 8.640 25.390 1.00 98.38 85 THR A C 1
ATOM 638 O O . THR A 1 85 ? -15.842 8.823 26.376 1.00 98.38 85 THR A O 1
ATOM 641 N N . ALA A 1 86 ? -17.658 9.379 25.197 1.00 97.88 86 ALA A N 1
ATOM 642 C CA . ALA A 1 86 ? -18.055 10.470 26.089 1.00 97.88 86 ALA A CA 1
ATOM 643 C C . ALA A 1 86 ? -18.452 9.984 27.497 1.00 97.88 86 ALA A C 1
ATOM 645 O O . ALA A 1 86 ? -18.186 10.670 28.479 1.00 97.88 86 ALA A O 1
ATOM 646 N N . ASP A 1 87 ? -19.030 8.791 27.592 1.00 97.69 87 ASP A N 1
ATOM 647 C CA . ASP A 1 87 ? -19.485 8.122 28.817 1.00 97.69 87 ASP A CA 1
ATOM 648 C C . ASP A 1 87 ? -18.390 7.318 29.538 1.00 97.69 87 ASP A C 1
ATOM 650 O O . ASP A 1 87 ? -18.621 6.832 30.642 1.00 97.69 87 ASP A O 1
ATOM 654 N N . LEU A 1 88 ? -17.198 7.194 28.945 1.00 97.88 88 LEU A N 1
ATOM 655 C CA . LEU A 1 88 ? -16.082 6.455 29.537 1.00 97.88 88 LEU A CA 1
ATOM 656 C C . LEU A 1 88 ? -15.268 7.298 30.531 1.00 97.88 88 LEU A C 1
ATOM 658 O O . LEU A 1 88 ? -15.151 8.530 30.416 1.00 97.88 88 LEU A O 1
ATOM 662 N N . MET A 1 89 ? -14.656 6.609 31.492 1.00 98.06 89 MET A N 1
ATOM 663 C CA . MET A 1 89 ? -13.754 7.180 32.488 1.00 98.06 89 MET A CA 1
ATOM 664 C C . MET A 1 89 ? -12.377 7.482 31.876 1.00 98.06 89 MET A C 1
ATOM 666 O O . MET A 1 89 ? -12.003 6.875 30.877 1.00 98.06 89 MET A O 1
ATOM 670 N N . PRO A 1 90 ? -11.588 8.416 32.447 1.00 97.88 90 PRO A N 1
ATOM 671 C CA . PRO A 1 90 ? -10.270 8.772 31.908 1.00 97.88 90 PRO A CA 1
ATOM 672 C C . PRO A 1 90 ? -9.303 7.588 31.735 1.00 97.88 90 PRO A C 1
ATOM 674 O O . PRO A 1 90 ? -8.570 7.564 30.747 1.00 97.88 90 PRO A O 1
ATOM 677 N N . ASP A 1 91 ? -9.344 6.618 32.652 1.00 96.44 91 ASP A N 1
ATOM 678 C CA . ASP A 1 91 ? -8.459 5.443 32.655 1.00 96.44 91 ASP A CA 1
ATOM 679 C C . ASP A 1 91 ? -8.979 4.284 31.784 1.00 96.44 91 ASP A C 1
ATOM 681 O O . ASP A 1 91 ? -8.300 3.264 31.644 1.00 96.44 91 ASP A O 1
ATOM 685 N N . ASP A 1 92 ? -10.174 4.417 31.196 1.00 97.38 92 ASP A N 1
ATOM 686 C CA . ASP A 1 92 ? -10.690 3.437 30.241 1.00 97.38 92 ASP A CA 1
ATOM 687 C C . ASP A 1 92 ? -9.889 3.477 28.934 1.00 97.38 92 ASP A C 1
ATOM 689 O O . ASP A 1 92 ? -9.273 4.487 28.569 1.00 97.38 92 ASP A O 1
ATOM 693 N N . LEU A 1 93 ? -9.908 2.357 28.213 1.00 97.31 93 LEU A N 1
ATOM 694 C CA . LEU A 1 93 ? -9.155 2.179 26.980 1.00 97.31 93 LEU A CA 1
ATOM 695 C C . LEU A 1 93 ? -10.049 2.313 25.752 1.00 97.31 93 LEU A C 1
ATOM 697 O O . LEU A 1 93 ? -11.160 1.781 25.686 1.00 97.31 93 LEU A O 1
ATOM 701 N N . VAL A 1 94 ? -9.499 2.980 24.747 1.00 98.56 94 VAL A N 1
ATOM 702 C CA . VAL A 1 94 ? -10.051 3.097 23.404 1.00 98.56 94 VAL A CA 1
ATOM 703 C C . VAL A 1 94 ? -9.183 2.273 22.474 1.00 98.56 94 VAL A C 1
ATOM 705 O O . VAL A 1 94 ? -7.966 2.446 22.457 1.00 98.56 94 VAL A O 1
ATOM 708 N N . VAL A 1 95 ? -9.810 1.408 21.684 1.00 98.44 95 VAL A N 1
ATOM 709 C CA . VAL A 1 95 ? -9.151 0.678 20.604 1.00 98.44 95 VAL A CA 1
ATOM 710 C C . VAL A 1 95 ? -9.686 1.194 19.276 1.00 98.44 95 VAL A C 1
ATOM 712 O O . VAL A 1 95 ? -10.886 1.142 19.021 1.00 98.44 95 VAL A O 1
ATOM 715 N N . ARG A 1 96 ? -8.810 1.720 18.427 1.00 98.56 96 ARG A N 1
ATOM 716 C CA . ARG A 1 96 ? -9.135 2.190 17.082 1.00 98.56 96 ARG A CA 1
ATOM 717 C C . ARG A 1 96 ? -9.014 1.039 16.091 1.00 98.56 96 ARG A C 1
ATOM 719 O O . ARG A 1 96 ? -7.936 0.470 15.943 1.00 98.56 96 ARG A O 1
ATOM 726 N N . LEU A 1 97 ? -10.097 0.787 15.359 1.00 97.88 97 LEU A N 1
ATOM 727 C CA . LEU A 1 97 ? -10.120 -0.060 14.163 1.00 97.88 97 LEU A CA 1
ATOM 728 C C . LEU A 1 97 ? -10.669 0.723 12.961 1.00 97.88 97 LEU A C 1
ATOM 730 O O . LEU A 1 97 ? -11.260 1.800 13.098 1.00 97.88 97 LEU A O 1
ATOM 734 N N . THR A 1 98 ? -10.491 0.167 11.767 1.00 96.06 98 THR A N 1
ATOM 735 C CA . THR A 1 98 ? -10.973 0.733 10.500 1.00 96.06 98 THR A CA 1
ATOM 736 C C . THR A 1 98 ? -11.983 -0.212 9.850 1.00 96.06 98 THR A C 1
ATOM 738 O O . THR A 1 98 ? -11.848 -1.431 9.915 1.00 96.06 98 THR A O 1
ATOM 741 N N . GLY A 1 99 ? -13.052 0.351 9.282 1.00 96.00 99 GLY A N 1
ATOM 742 C CA . GLY A 1 99 ? -14.208 -0.400 8.782 1.00 96.00 99 GLY A CA 1
ATOM 743 C C . GLY A 1 99 ? -13.988 -1.184 7.486 1.00 96.00 99 GLY A C 1
ATOM 744 O O . GLY A 1 99 ? -14.937 -1.761 6.968 1.00 96.00 99 GLY A O 1
ATOM 745 N N . ASP A 1 100 ? -12.779 -1.161 6.938 1.00 95.44 100 ASP A N 1
ATOM 746 C CA . ASP A 1 100 ? -12.350 -1.835 5.713 1.00 95.44 100 ASP A CA 1
ATOM 747 C C . ASP A 1 100 ? -11.395 -3.012 5.957 1.00 95.44 100 ASP A C 1
ATOM 749 O O . ASP A 1 100 ? -10.904 -3.609 4.999 1.00 95.44 100 ASP A O 1
ATOM 753 N N . ASN A 1 101 ? -11.181 -3.374 7.224 1.00 96.38 101 ASN A N 1
ATOM 754 C CA . ASN A 1 101 ? -10.262 -4.421 7.662 1.00 96.38 101 ASN A CA 1
ATOM 755 C C . ASN A 1 101 ? -11.030 -5.570 8.348 1.00 96.38 101 ASN A C 1
ATOM 757 O O . ASN A 1 101 ? -11.034 -5.659 9.576 1.00 96.38 101 ASN A O 1
ATOM 761 N N . PRO A 1 102 ? -11.714 -6.451 7.592 1.00 96.62 102 PRO A N 1
ATOM 762 C CA . PRO A 1 102 ? -12.576 -7.485 8.166 1.00 96.62 102 PRO A CA 1
ATOM 763 C C . PRO A 1 102 ? -11.822 -8.656 8.786 1.00 96.62 102 PRO A C 1
ATOM 765 O O . PRO A 1 102 ? -12.446 -9.451 9.475 1.00 96.62 102 PRO A O 1
ATOM 768 N N . VAL A 1 103 ? -10.514 -8.803 8.560 1.00 96.00 103 VAL A N 1
ATOM 769 C CA . VAL A 1 103 ? -9.754 -9.917 9.149 1.00 96.00 103 VAL A CA 1
ATOM 770 C C . VAL A 1 103 ? -9.513 -9.702 10.644 1.00 96.00 103 VAL A C 1
ATOM 772 O O . VAL A 1 103 ? -9.617 -10.661 11.409 1.00 96.00 103 VAL A O 1
ATOM 775 N N . ALA A 1 104 ? -9.280 -8.454 11.066 1.00 94.69 104 ALA A N 1
ATOM 776 C CA . ALA A 1 104 ? -9.131 -8.092 12.472 1.00 94.69 104 ALA A CA 1
ATOM 777 C C . ALA A 1 104 ? -10.362 -8.504 13.302 1.00 94.69 104 ALA A C 1
ATOM 779 O O . ALA A 1 104 ? -11.505 -8.365 12.862 1.00 94.69 104 ALA A O 1
ATOM 780 N N . ASP A 1 105 ? -10.125 -9.006 14.512 1.00 96.12 105 ASP A N 1
ATOM 781 C CA . ASP A 1 105 ? -11.161 -9.464 15.437 1.00 96.12 105 ASP A CA 1
ATOM 782 C C . ASP A 1 105 ? -10.814 -9.137 16.900 1.00 96.12 105 ASP A C 1
ATOM 784 O O . ASP A 1 105 ? -9.849 -8.424 17.182 1.00 96.12 105 ASP A O 1
ATOM 788 N N . ALA A 1 106 ? -11.637 -9.621 17.833 1.00 96.62 106 ALA A N 1
ATOM 789 C CA . ALA A 1 106 ? -11.443 -9.396 19.263 1.00 96.62 106 ALA A CA 1
ATOM 790 C C . ALA A 1 106 ? -10.120 -9.973 19.807 1.00 96.62 106 ALA A C 1
ATOM 792 O O . ALA A 1 106 ? -9.512 -9.343 20.666 1.00 96.62 106 ALA A O 1
ATOM 793 N N . ASP A 1 107 ? -9.628 -11.103 19.285 1.00 95.81 107 ASP A N 1
ATOM 794 C CA . ASP A 1 107 ? -8.397 -11.725 19.800 1.00 95.81 107 ASP A CA 1
ATOM 795 C C . ASP A 1 107 ? -7.178 -10.844 19.487 1.00 95.81 107 ASP A C 1
ATOM 797 O O . ASP A 1 107 ? -6.340 -10.609 20.357 1.00 95.81 107 ASP A O 1
ATOM 801 N N . LEU A 1 108 ? -7.123 -10.269 18.277 1.00 95.94 108 LEU A N 1
ATOM 802 C CA . LEU A 1 108 ? -6.097 -9.286 17.905 1.00 95.94 108 LEU A CA 1
ATOM 803 C C . LEU A 1 108 ? -6.126 -8.053 18.825 1.00 95.94 108 LEU A C 1
ATOM 805 O O . LEU A 1 108 ? -5.079 -7.504 19.185 1.00 95.94 108 LEU A O 1
ATOM 809 N N . VAL A 1 109 ? -7.328 -7.596 19.189 1.00 96.69 109 VAL A N 1
ATOM 810 C CA . VAL A 1 109 ? -7.514 -6.470 20.112 1.00 96.69 109 VAL A CA 1
ATOM 811 C C . VAL A 1 109 ? -6.991 -6.821 21.504 1.00 96.69 109 VAL A C 1
ATOM 813 O O . VAL A 1 109 ? -6.234 -6.034 22.077 1.00 96.69 109 VAL A O 1
ATOM 816 N N . ASP A 1 110 ? -7.346 -7.993 22.027 1.00 96.19 110 ASP A N 1
ATOM 817 C CA . ASP A 1 110 ? -6.888 -8.477 23.329 1.00 96.19 110 ASP A CA 1
ATOM 818 C C . ASP A 1 110 ? -5.358 -8.613 23.379 1.00 96.19 110 ASP A C 1
ATOM 820 O O . ASP A 1 110 ? -4.730 -8.144 24.333 1.00 96.19 110 ASP A O 1
ATOM 824 N N . GLU A 1 111 ? -4.741 -9.166 22.329 1.00 96.50 111 GLU A N 1
ATOM 825 C CA . GLU A 1 111 ? -3.284 -9.261 22.193 1.00 96.50 111 GLU A CA 1
ATOM 826 C C . GLU A 1 111 ? -2.601 -7.886 22.289 1.00 96.50 111 GLU A C 1
ATOM 828 O O . GLU A 1 111 ? -1.660 -7.709 23.071 1.00 96.50 111 GLU A O 1
ATOM 833 N N . LEU A 1 112 ? -3.088 -6.895 21.533 1.00 97.56 112 LEU A N 1
ATOM 834 C CA . LEU A 1 112 ? -2.517 -5.546 21.528 1.00 97.56 112 LEU A CA 1
ATOM 835 C C . LEU A 1 112 ? -2.711 -4.833 22.874 1.00 97.56 112 LEU A C 1
ATOM 837 O O . LEU A 1 112 ? -1.793 -4.162 23.361 1.00 97.56 112 LEU A O 1
ATOM 841 N N . VAL A 1 113 ? -3.899 -4.947 23.473 1.00 96.88 113 VAL A N 1
ATOM 842 C CA . VAL A 1 113 ? -4.209 -4.334 24.772 1.00 96.88 113 VAL A CA 1
ATOM 843 C C . VAL A 1 113 ? -3.291 -4.899 25.852 1.00 96.88 113 VAL A C 1
ATOM 845 O O . VAL A 1 113 ? -2.721 -4.130 26.632 1.00 96.88 113 VAL A O 1
ATOM 848 N N . GLU A 1 114 ? -3.119 -6.220 25.891 1.00 96.75 114 GLU A N 1
ATOM 849 C CA . GLU A 1 114 ? -2.263 -6.875 26.877 1.00 96.75 114 GLU A CA 1
ATOM 850 C C . GLU A 1 114 ? -0.790 -6.513 26.673 1.00 96.75 114 GLU A C 1
ATOM 852 O O . GLU A 1 114 ? -0.115 -6.129 27.630 1.00 96.75 114 GLU A O 1
ATOM 857 N N . ALA A 1 115 ? -0.299 -6.525 25.429 1.00 97.75 115 ALA A N 1
ATOM 858 C CA . ALA A 1 115 ? 1.069 -6.115 25.120 1.00 97.75 115 ALA A CA 1
ATOM 859 C C . ALA A 1 115 ? 1.338 -4.656 25.526 1.00 97.75 115 ALA A C 1
ATOM 861 O O . ALA A 1 115 ? 2.370 -4.348 26.130 1.00 97.75 115 ALA A O 1
ATOM 862 N N . THR A 1 116 ? 0.385 -3.758 25.260 1.00 97.69 116 THR A N 1
ATOM 863 C CA . THR A 1 116 ? 0.500 -2.341 25.630 1.00 97.69 116 THR A CA 1
ATOM 864 C C . THR A 1 116 ? 0.581 -2.180 27.144 1.00 97.69 116 THR A C 1
ATOM 866 O O . THR A 1 116 ? 1.507 -1.533 27.637 1.00 97.69 116 THR A O 1
ATOM 869 N N . ARG A 1 117 ? -0.305 -2.848 27.895 1.00 95.56 117 ARG A N 1
ATOM 870 C CA . ARG A 1 117 ? -0.286 -2.845 29.366 1.00 95.56 117 ARG A CA 1
ATOM 871 C C . ARG A 1 117 ? 1.019 -3.400 29.929 1.00 95.56 117 ARG A C 1
ATOM 873 O O . ARG A 1 117 ? 1.634 -2.747 30.769 1.00 95.56 117 ARG A O 1
ATOM 880 N N . ALA A 1 118 ? 1.456 -4.564 29.453 1.00 97.12 118 ALA A N 1
ATOM 881 C CA . ALA A 1 118 ? 2.679 -5.218 29.914 1.00 97.12 118 ALA A CA 1
ATOM 882 C C . ALA A 1 118 ? 3.934 -4.371 29.646 1.00 97.12 118 ALA A C 1
ATOM 884 O O . ALA A 1 118 ? 4.877 -4.391 30.435 1.00 97.12 118 ALA A O 1
ATOM 885 N N . SER A 1 119 ? 3.937 -3.599 28.556 1.00 97.00 119 SER A N 1
ATOM 886 C CA . SER A 1 119 ? 5.044 -2.704 28.206 1.00 97.00 119 SER A CA 1
ATOM 887 C C . SER A 1 119 ? 5.084 -1.399 29.016 1.00 97.00 119 SER A C 1
ATOM 889 O O . SER A 1 119 ? 6.102 -0.711 28.998 1.00 97.00 119 SER A O 1
ATOM 891 N N . GLY A 1 120 ? 3.987 -1.028 29.689 1.00 95.25 120 GLY A N 1
ATOM 892 C CA . GLY A 1 120 ? 3.851 0.247 30.399 1.00 95.25 120 GLY A CA 1
ATOM 893 C C . GLY A 1 120 ? 3.615 1.475 29.506 1.00 95.25 120 GLY A C 1
ATOM 894 O O . GLY A 1 120 ? 3.622 2.595 30.016 1.00 95.25 120 GLY A O 1
ATOM 895 N N . HIS A 1 121 ? 3.399 1.300 28.197 1.00 96.50 121 HIS A N 1
ATOM 896 C CA . HIS A 1 121 ? 3.097 2.409 27.286 1.00 96.50 121 HIS A CA 1
ATOM 897 C C . HIS A 1 121 ? 1.642 2.881 27.427 1.00 96.50 121 HIS A C 1
ATOM 899 O O . HIS A 1 121 ? 0.726 2.084 27.614 1.00 96.50 121 HIS A O 1
ATOM 905 N N . ALA A 1 122 ? 1.419 4.191 27.280 1.00 95.38 122 ALA A N 1
ATOM 906 C CA . ALA A 1 122 ? 0.075 4.783 27.242 1.00 95.38 122 ALA A CA 1
ATOM 907 C C . ALA A 1 122 ? -0.600 4.668 25.861 1.00 95.38 122 ALA A C 1
ATOM 909 O O . ALA A 1 122 ? -1.821 4.791 25.753 1.00 95.38 122 ALA A O 1
ATOM 910 N N . TYR A 1 123 ? 0.195 4.440 24.813 1.00 98.31 123 TYR A N 1
ATOM 911 C CA . TYR A 1 123 ? -0.252 4.234 23.442 1.00 98.31 123 TYR A CA 1
ATOM 912 C C . TYR A 1 123 ? 0.509 3.059 22.820 1.00 98.31 123 TYR A C 1
ATOM 914 O O . TYR A 1 123 ? 1.738 2.983 22.896 1.00 98.31 123 TYR A O 1
ATOM 922 N N . GLY A 1 124 ? -0.233 2.149 22.197 1.00 98.31 124 GLY A N 1
ATOM 923 C CA . GLY A 1 124 ? 0.314 1.013 21.467 1.00 98.31 124 GLY A CA 1
ATOM 924 C C . GLY A 1 124 ? -0.399 0.828 20.141 1.00 98.31 124 GLY A C 1
ATOM 925 O O . GLY A 1 124 ? -1.576 1.161 19.996 1.00 98.31 124 GLY A O 1
ATOM 926 N N . ARG A 1 125 ? 0.312 0.301 19.153 1.00 98.12 125 ARG A N 1
ATOM 927 C CA . ARG A 1 125 ? -0.235 0.032 17.826 1.00 98.12 125 ARG A CA 1
ATOM 928 C C . ARG A 1 125 ? 0.351 -1.233 17.245 1.00 98.12 125 ARG A C 1
ATOM 930 O O . ARG A 1 125 ? 1.484 -1.595 17.554 1.00 98.12 125 ARG A O 1
ATOM 937 N N . VAL A 1 126 ? -0.393 -1.848 16.338 1.00 97.75 126 VAL A N 1
ATOM 938 C CA . VAL A 1 126 ? 0.198 -2.847 15.457 1.00 97.75 126 VAL A CA 1
ATOM 939 C C . VAL A 1 126 ? 1.246 -2.176 14.559 1.00 97.75 126 VAL A C 1
ATOM 941 O O . VAL A 1 126 ? 1.031 -1.083 14.011 1.00 97.75 126 VAL A O 1
ATOM 944 N N . ASP A 1 127 ? 2.401 -2.823 14.443 1.00 96.12 127 ASP A N 1
ATOM 945 C CA . ASP A 1 127 ? 3.480 -2.422 13.554 1.00 96.12 127 ASP A CA 1
ATOM 946 C C . ASP A 1 127 ? 3.137 -2.795 12.108 1.00 96.12 127 ASP A C 1
ATOM 948 O O . ASP A 1 127 ? 3.350 -3.919 11.661 1.00 96.12 127 ASP A O 1
ATOM 952 N N . ILE A 1 128 ? 2.586 -1.828 11.373 1.00 91.75 128 ILE A N 1
ATOM 953 C CA . ILE A 1 128 ? 2.138 -2.005 9.984 1.00 91.75 128 ILE A CA 1
ATOM 954 C C . ILE A 1 128 ? 3.279 -2.301 9.004 1.00 91.75 128 ILE A C 1
ATOM 956 O O . ILE A 1 128 ? 3.004 -2.692 7.875 1.00 91.75 128 ILE A O 1
ATOM 960 N N . GLU A 1 129 ? 4.539 -2.097 9.398 1.00 90.12 129 GLU A N 1
ATOM 961 C CA . GLU A 1 129 ? 5.692 -2.475 8.572 1.00 90.12 129 GLU A CA 1
ATOM 962 C C . GLU A 1 129 ? 5.999 -3.972 8.687 1.00 90.12 129 GLU A C 1
ATOM 964 O O . GLU A 1 129 ? 6.621 -4.548 7.796 1.00 90.12 129 GLU A O 1
ATOM 969 N N . GLN A 1 130 ? 5.520 -4.606 9.759 1.00 93.25 130 GLN A N 1
ATOM 970 C CA . GLN A 1 130 ? 5.776 -6.001 10.098 1.00 93.25 130 GLN A CA 1
ATOM 971 C C . GLN A 1 130 ? 4.512 -6.859 10.123 1.00 93.25 130 GLN A C 1
ATOM 973 O O . GLN A 1 130 ? 4.565 -7.981 10.613 1.00 93.25 130 GLN A O 1
ATOM 978 N N . VAL A 1 131 ? 3.391 -6.382 9.575 1.00 93.94 131 VAL A N 1
ATOM 979 C CA . VAL A 1 131 ? 2.176 -7.187 9.393 1.00 93.94 131 VAL A CA 1
ATOM 980 C C . VAL A 1 131 ? 1.567 -6.978 8.005 1.00 93.94 131 VAL A C 1
ATOM 982 O O . VAL A 1 131 ? 1.791 -5.938 7.382 1.00 93.94 131 VAL A O 1
ATOM 985 N N . PRO A 1 132 ? 0.761 -7.934 7.513 1.00 92.50 132 PRO A N 1
ATOM 986 C CA . PRO A 1 132 ? -0.065 -7.741 6.329 1.00 92.50 132 PRO A CA 1
ATOM 987 C C . PRO A 1 132 ? -0.946 -6.494 6.418 1.00 92.50 132 PRO A C 1
ATOM 989 O O . PRO A 1 132 ? -1.548 -6.200 7.457 1.00 92.50 132 PRO A O 1
ATOM 992 N N . GLU A 1 133 ? -1.088 -5.783 5.300 1.00 91.62 133 GLU A N 1
ATOM 993 C CA . GLU A 1 133 ? -1.990 -4.634 5.237 1.00 91.62 133 GLU A CA 1
ATOM 994 C C . GLU A 1 133 ? -3.428 -5.095 5.499 1.00 91.62 133 GLU A C 1
ATOM 996 O O . GLU A 1 133 ? -3.909 -6.025 4.857 1.00 91.62 133 GLU A O 1
ATOM 1001 N N . GLY A 1 134 ? -4.114 -4.456 6.447 1.00 92.44 134 GLY A N 1
ATOM 1002 C CA . GLY A 1 134 ? -5.433 -4.885 6.925 1.00 92.44 134 GLY A CA 1
ATOM 1003 C C . GLY A 1 134 ? -5.437 -5.450 8.349 1.00 92.44 134 GLY A C 1
ATOM 1004 O O . GLY A 1 134 ? -6.503 -5.577 8.941 1.00 92.44 134 GLY A O 1
ATOM 1005 N N . ILE A 1 135 ? -4.269 -5.710 8.947 1.00 93.62 135 ILE A N 1
ATOM 1006 C CA . ILE A 1 135 ? -4.128 -6.135 10.354 1.00 93.62 135 ILE A CA 1
ATOM 1007 C C . ILE A 1 135 ? -3.742 -4.929 11.225 1.00 93.62 135 ILE A C 1
ATOM 1009 O O . ILE A 1 135 ? -2.708 -4.893 11.877 1.00 93.62 135 ILE A O 1
ATOM 1013 N N . GLY A 1 136 ? -4.544 -3.864 11.177 1.00 93.38 136 GLY A N 1
ATOM 1014 C CA . GLY A 1 136 ? -4.262 -2.615 11.892 1.00 93.38 136 GLY A CA 1
ATOM 1015 C C . GLY A 1 136 ? -5.154 -2.420 13.114 1.00 93.38 136 GLY A C 1
ATOM 1016 O O . GLY A 1 136 ? -6.376 -2.406 12.975 1.00 93.38 136 GLY A O 1
ATOM 1017 N N . ALA A 1 137 ? -4.548 -2.185 14.278 1.00 97.50 137 ALA A N 1
ATOM 1018 C CA . ALA A 1 137 ? -5.232 -1.756 15.496 1.00 97.50 137 ALA A CA 1
ATOM 1019 C C . ALA A 1 137 ? -4.344 -0.807 16.309 1.00 97.50 137 ALA A C 1
ATOM 1021 O O . ALA A 1 137 ? -3.115 -0.904 16.271 1.00 97.50 137 ALA A O 1
ATOM 1022 N N . GLU A 1 138 ? -4.959 0.110 17.052 1.00 98.56 138 GLU A N 1
ATOM 1023 C CA . GLU A 1 138 ? -4.260 1.023 17.963 1.00 98.56 138 GLU A CA 1
ATOM 1024 C C . GLU A 1 138 ? -5.027 1.130 19.275 1.00 98.56 138 GLU A C 1
ATOM 1026 O O . GLU A 1 138 ? -6.253 1.119 19.263 1.00 98.56 138 GLU A O 1
ATOM 1031 N N . VAL A 1 139 ? -4.330 1.272 20.398 1.00 98.50 139 VAL A N 1
ATOM 1032 C CA . VAL A 1 139 ? -4.917 1.387 21.734 1.00 98.50 139 VAL A CA 1
ATOM 1033 C C . VAL A 1 139 ? -4.335 2.582 22.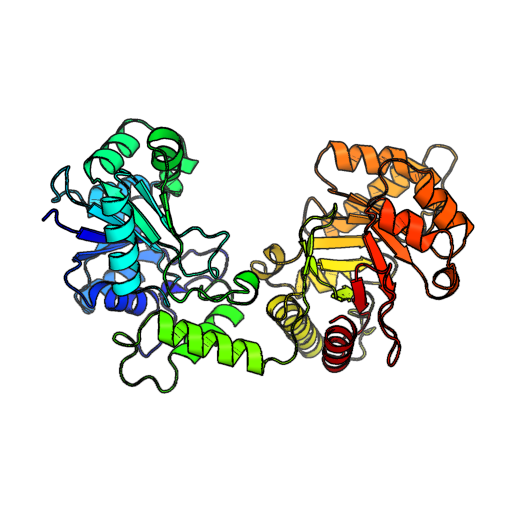480 1.00 98.50 139 VAL A C 1
ATOM 1035 O O . VAL A 1 139 ? -3.139 2.860 22.401 1.00 98.50 139 VAL A O 1
ATOM 1038 N N . PHE A 1 140 ? -5.189 3.308 23.197 1.00 98.56 140 PHE A N 1
ATOM 1039 C CA . PHE A 1 140 ? -4.818 4.454 24.030 1.00 98.56 140 PHE A CA 1
ATOM 1040 C C . PHE A 1 140 ? -5.870 4.731 25.104 1.00 98.56 140 PHE A C 1
ATOM 1042 O O . PHE A 1 140 ? -6.981 4.202 25.060 1.00 98.56 140 PHE A O 1
ATOM 1049 N N . THR A 1 141 ? -5.536 5.585 26.071 1.00 98.19 141 THR A N 1
ATOM 1050 C CA . THR A 1 141 ? -6.474 5.990 27.125 1.00 98.19 141 THR A CA 1
ATOM 1051 C C . THR A 1 141 ? -7.476 7.040 26.637 1.00 98.19 141 THR A C 1
ATOM 1053 O O . THR A 1 141 ? -7.182 7.887 25.784 1.00 98.19 141 THR A O 1
ATOM 1056 N N . VAL A 1 142 ? -8.669 7.044 27.233 1.00 98.44 142 VAL A N 1
ATOM 1057 C CA . VAL A 1 142 ? -9.664 8.110 27.034 1.00 98.44 142 VAL A CA 1
ATOM 1058 C C . VAL A 1 142 ? -9.109 9.470 27.478 1.00 98.44 142 VAL A C 1
ATOM 1060 O O . VAL A 1 142 ? -9.397 10.494 26.847 1.00 98.44 142 VAL A O 1
ATOM 1063 N N . ALA A 1 143 ? -8.304 9.507 28.545 1.00 98.38 143 ALA A N 1
ATOM 1064 C CA . ALA A 1 143 ? -7.639 10.721 29.013 1.00 98.38 143 ALA A CA 1
ATOM 1065 C C . ALA A 1 143 ? -6.764 11.353 27.919 1.00 98.38 143 ALA A C 1
ATOM 1067 O O . ALA A 1 143 ? -6.892 12.553 27.649 1.00 98.38 143 ALA A O 1
ATOM 1068 N N . ASP A 1 144 ? -5.928 10.548 27.263 1.00 98.44 144 ASP A N 1
ATOM 1069 C CA . ASP A 1 144 ? -5.018 11.011 26.220 1.00 98.44 144 ASP A CA 1
ATOM 1070 C C . ASP A 1 144 ? -5.753 11.397 24.936 1.00 98.44 144 ASP A C 1
ATOM 1072 O O . ASP A 1 144 ? -5.439 12.437 24.357 1.00 98.44 144 ASP A O 1
ATOM 1076 N N . LEU A 1 145 ? -6.791 10.650 24.539 1.00 98.69 145 LEU A N 1
ATOM 1077 C CA . LEU A 1 145 ? -7.673 11.022 23.425 1.00 98.69 145 LEU A CA 1
ATOM 1078 C C . LEU A 1 145 ? -8.286 12.415 23.641 1.00 98.69 145 LEU A C 1
ATOM 1080 O O . LEU A 1 145 ? -8.231 13.288 22.772 1.00 98.69 145 LEU A O 1
ATOM 1084 N N . ARG A 1 146 ? -8.855 12.646 24.830 1.00 98.69 146 ARG A N 1
ATOM 1085 C CA . ARG A 1 146 ? -9.457 13.936 25.192 1.00 98.69 146 ARG A CA 1
ATOM 1086 C C . ARG A 1 146 ? -8.405 15.042 25.292 1.00 98.69 146 ARG A C 1
ATOM 1088 O O . ARG A 1 146 ? -8.718 16.197 25.008 1.00 98.69 146 ARG A O 1
ATOM 1095 N N . ARG A 1 147 ? -7.177 14.719 25.709 1.00 98.56 147 ARG A N 1
ATOM 1096 C CA . ARG A 1 147 ? -6.053 15.665 25.728 1.00 98.56 147 ARG A CA 1
ATOM 1097 C C . ARG A 1 147 ? -5.665 16.069 24.309 1.00 98.56 147 ARG A C 1
ATOM 1099 O O . ARG A 1 147 ? -5.637 17.264 24.043 1.00 98.56 147 ARG A O 1
ATOM 1106 N N . ALA A 1 148 ? -5.484 15.107 23.404 1.00 98.38 148 ALA A N 1
ATOM 1107 C CA . ALA A 1 148 ? -5.212 15.363 21.992 1.00 98.38 148 ALA A CA 1
ATOM 1108 C C . ALA A 1 148 ? -6.262 16.315 21.404 1.00 98.38 148 ALA A C 1
ATOM 1110 O O . ALA A 1 148 ? -5.919 17.398 20.941 1.00 98.38 148 ALA A O 1
ATOM 1111 N N . ALA A 1 149 ? -7.548 15.979 21.545 1.00 98.12 149 ALA A N 1
ATOM 1112 C CA . ALA A 1 149 ? -8.651 16.770 20.997 1.00 98.12 149 ALA A CA 1
ATOM 1113 C C . ALA A 1 149 ? -8.728 18.217 21.516 1.00 98.12 149 ALA A C 1
ATOM 1115 O O . ALA A 1 149 ? -9.216 19.089 20.804 1.00 98.12 149 ALA A O 1
ATOM 1116 N N . ARG A 1 150 ? -8.261 18.490 22.744 1.00 98.19 150 ARG A N 1
ATOM 1117 C CA . ARG A 1 150 ? -8.191 19.858 23.291 1.00 98.19 150 ARG A CA 1
ATOM 1118 C C . ARG A 1 150 ? -6.934 20.619 22.876 1.00 98.19 150 ARG A C 1
ATOM 1120 O O . ARG A 1 150 ? -6.928 21.841 22.974 1.00 98.19 150 ARG A O 1
ATOM 1127 N N . THR A 1 151 ? -5.864 19.918 22.509 1.00 97.69 151 THR A N 1
ATOM 1128 C CA . THR A 1 151 ? -4.541 20.518 22.301 1.00 97.69 151 THR A CA 1
ATOM 1129 C C . THR A 1 151 ? -4.223 20.759 20.832 1.00 97.69 151 THR A C 1
ATOM 1131 O O . THR A 1 151 ? -3.633 21.790 20.521 1.00 97.69 151 THR A O 1
ATOM 1134 N N . THR A 1 152 ? -4.574 19.839 19.932 1.00 97.12 152 THR A N 1
ATOM 1135 C CA . THR A 1 152 ? -4.227 19.987 18.513 1.00 97.12 152 THR A CA 1
ATOM 1136 C C . THR A 1 152 ? -5.301 20.716 17.711 1.00 97.12 152 THR A C 1
ATOM 1138 O O . THR A 1 152 ? -6.500 20.493 17.879 1.00 97.12 152 THR A O 1
ATOM 1141 N N . THR A 1 153 ? -4.851 21.568 16.794 1.00 95.62 153 THR A N 1
ATOM 1142 C CA . THR A 1 153 ? -5.662 22.179 15.732 1.00 95.62 153 THR A CA 1
ATOM 1143 C C . THR A 1 153 ? -5.184 21.762 14.340 1.00 95.62 153 THR A C 1
ATOM 1145 O O . THR A 1 153 ? -5.690 22.284 13.351 1.00 95.62 153 THR A O 1
ATOM 1148 N N . ASP A 1 154 ? -4.194 20.867 14.251 1.00 97.38 154 ASP A N 1
ATOM 1149 C CA . ASP A 1 154 ? -3.635 20.398 12.984 1.00 97.38 154 ASP A CA 1
ATOM 1150 C C . ASP A 1 154 ? -4.669 19.522 12.250 1.00 97.38 154 ASP A C 1
ATOM 1152 O O . ASP A 1 154 ? -5.119 18.523 12.823 1.00 97.38 154 ASP A O 1
ATOM 1156 N N . PRO A 1 155 ? -5.061 19.851 11.003 1.00 96.69 155 PRO A N 1
ATOM 1157 C CA . PRO A 1 155 ? -6.025 19.056 10.243 1.00 96.69 155 PRO A CA 1
ATOM 1158 C C . PRO A 1 155 ? -5.644 17.575 10.121 1.00 96.69 155 PRO A C 1
ATOM 1160 O O . PRO A 1 155 ? -6.514 16.713 10.229 1.00 96.69 155 PRO A O 1
ATOM 1163 N N . TYR A 1 156 ? -4.353 17.266 9.977 1.00 96.44 156 TYR A N 1
ATOM 1164 C CA . TYR A 1 156 ? -3.855 15.897 9.871 1.00 96.44 156 TYR A CA 1
ATOM 1165 C C . TYR A 1 156 ? -4.102 15.109 11.163 1.00 96.44 156 TYR A C 1
ATOM 1167 O O . TYR A 1 156 ? -4.523 13.952 11.129 1.00 96.44 156 TYR A O 1
ATOM 1175 N N . ASP A 1 157 ? -3.916 15.735 12.327 1.00 97.38 157 ASP A N 1
ATOM 1176 C CA . ASP A 1 157 ? -4.230 15.087 13.603 1.00 97.38 157 ASP A CA 1
ATOM 1177 C C . ASP A 1 157 ? -5.738 14.868 13.778 1.00 97.38 157 ASP A C 1
ATOM 1179 O O . ASP A 1 157 ? -6.163 13.841 14.314 1.00 97.38 157 ASP A O 1
ATOM 1183 N N . ARG A 1 158 ? -6.552 15.834 13.334 1.00 97.44 158 ARG A N 1
ATOM 1184 C CA . ARG A 1 158 ? -8.018 15.774 13.436 1.00 97.44 158 ARG A CA 1
ATOM 1185 C C . ARG A 1 158 ? -8.597 14.695 12.515 1.00 97.44 158 ARG A C 1
ATOM 1187 O O . ARG A 1 158 ? -9.534 14.006 12.919 1.00 97.44 158 ARG A O 1
ATOM 1194 N N . GLU A 1 159 ? -8.004 14.488 11.340 1.00 95.50 159 GLU A N 1
ATOM 1195 C CA . GLU A 1 159 ? -8.408 13.447 10.388 1.00 95.50 159 GLU A CA 1
ATOM 1196 C C . GLU A 1 159 ? -7.928 12.044 10.795 1.00 95.50 159 GLU A C 1
ATOM 1198 O O . GLU A 1 159 ? -8.681 11.070 10.711 1.00 95.50 159 GLU A O 1
ATOM 1203 N N . HIS A 1 160 ? -6.684 11.915 11.260 1.00 95.44 160 HIS A N 1
ATOM 1204 C CA . HIS A 1 160 ? -6.063 10.607 11.491 1.00 95.44 160 HIS A CA 1
ATOM 1205 C C . HIS A 1 160 ? -6.074 10.143 12.953 1.00 95.44 160 HIS A C 1
ATOM 1207 O O . HIS A 1 160 ? -5.628 9.030 13.226 1.00 95.44 160 HIS A O 1
ATOM 1213 N N . VAL A 1 161 ? -6.638 10.939 13.872 1.00 97.62 161 VAL A N 1
ATOM 1214 C CA . VAL A 1 161 ? -6.884 10.645 15.301 1.00 97.62 161 VAL A CA 1
ATOM 1215 C C . VAL A 1 161 ? -5.612 10.518 16.147 1.00 97.62 161 VAL A C 1
ATOM 1217 O O . VAL A 1 161 ? -5.440 11.235 17.131 1.00 97.62 161 VAL A O 1
ATOM 1220 N N . THR A 1 162 ? -4.721 9.598 15.792 1.00 97.31 162 THR A N 1
ATOM 1221 C CA . THR A 1 162 ? -3.573 9.183 16.602 1.00 97.31 162 THR A CA 1
ATOM 1222 C C . THR A 1 162 ? -2.232 9.877 16.326 1.00 97.31 162 THR A C 1
ATOM 1224 O O . THR A 1 162 ? -1.365 9.747 17.194 1.00 97.31 162 THR A O 1
ATOM 1227 N N . PRO A 1 163 ? -1.984 10.654 15.241 1.00 97.25 163 PRO A N 1
ATOM 1228 C CA . PRO A 1 163 ? -0.662 11.255 15.033 1.00 97.25 163 PRO A CA 1
ATOM 1229 C C . PRO A 1 163 ? -0.172 12.125 16.201 1.00 97.25 163 PRO A C 1
ATOM 1231 O O . PRO A 1 163 ? 1.003 12.056 16.557 1.00 97.25 163 PRO A O 1
ATOM 1234 N N . TRP A 1 164 ? -1.062 12.880 16.856 1.00 97.94 164 TRP A N 1
ATOM 1235 C CA . TRP A 1 164 ? -0.707 13.655 18.049 1.00 97.94 164 TRP A CA 1
ATOM 1236 C C . TRP A 1 164 ? -0.271 12.772 19.226 1.00 97.94 164 TRP A C 1
ATOM 1238 O O . TRP A 1 164 ? 0.715 13.083 19.898 1.00 97.94 164 TRP A O 1
ATOM 1248 N N . LEU A 1 165 ? -0.984 11.661 19.456 1.00 98.00 165 LEU A N 1
ATOM 1249 C CA . LEU A 1 165 ? -0.674 10.685 20.507 1.00 98.00 165 LEU A CA 1
ATOM 1250 C C . LEU A 1 165 ? 0.714 10.087 20.278 1.00 98.00 165 LEU A C 1
ATOM 1252 O O . LEU A 1 165 ? 1.554 10.156 21.170 1.00 98.00 165 LEU A O 1
ATOM 1256 N N . ARG A 1 166 ? 0.978 9.615 19.052 1.00 95.69 166 ARG A N 1
ATOM 1257 C CA . ARG A 1 166 ? 2.264 9.030 18.639 1.00 95.69 166 ARG A CA 1
ATOM 1258 C C . ARG A 1 166 ? 3.438 9.955 18.929 1.00 95.69 166 ARG A C 1
ATOM 1260 O O . ARG A 1 166 ? 4.413 9.555 19.555 1.00 95.69 166 ARG A O 1
ATOM 1267 N N . ARG A 1 167 ? 3.322 11.220 18.512 1.00 95.81 167 ARG A N 1
ATOM 1268 C CA . ARG A 1 167 ? 4.389 12.218 18.683 1.00 95.81 167 ARG A CA 1
ATOM 1269 C C . ARG A 1 167 ? 4.614 12.626 20.143 1.00 95.81 167 ARG A C 1
ATOM 1271 O O . ARG A 1 167 ? 5.697 13.104 20.458 1.00 95.81 167 ARG A O 1
ATOM 1278 N N . THR A 1 168 ? 3.612 12.475 21.012 1.00 97.00 168 THR A N 1
ATOM 1279 C CA . THR A 1 168 ? 3.635 13.024 22.381 1.00 97.00 168 THR A CA 1
ATOM 1280 C C . THR A 1 168 ? 3.870 11.967 23.464 1.00 97.00 168 THR A C 1
ATOM 1282 O O . THR A 1 168 ? 4.431 12.286 24.509 1.00 97.00 168 THR A O 1
ATOM 1285 N N . LEU A 1 169 ? 3.423 10.728 23.251 1.00 96.31 169 LEU A N 1
ATOM 1286 C CA . LEU A 1 169 ? 3.413 9.672 24.272 1.00 96.31 169 LEU A CA 1
ATOM 1287 C C . LEU A 1 169 ? 4.544 8.649 24.128 1.00 96.31 169 LEU A C 1
ATOM 1289 O O . LEU A 1 169 ? 4.823 7.928 25.084 1.00 96.31 169 LEU A O 1
ATOM 1293 N N . GLY A 1 170 ? 5.168 8.566 22.949 1.00 92.94 170 GLY A N 1
ATOM 1294 C CA . GLY A 1 170 ? 5.893 7.363 22.541 1.00 92.94 170 GLY A CA 1
ATOM 1295 C C . GLY A 1 170 ? 4.928 6.243 22.134 1.00 92.94 170 GLY A C 1
ATOM 1296 O O . GLY A 1 170 ? 3.718 6.337 22.356 1.00 92.94 170 GLY A O 1
ATOM 1297 N N . GLU A 1 171 ? 5.448 5.192 21.502 1.00 95.94 171 GLU A N 1
ATOM 1298 C CA . GLU A 1 171 ? 4.623 4.098 20.987 1.00 95.94 171 GLU A CA 1
ATOM 1299 C C . GLU A 1 171 ? 5.240 2.722 21.231 1.00 95.94 171 GLU A C 1
ATOM 1301 O O . GLU A 1 171 ? 6.437 2.520 21.033 1.00 95.94 171 GLU A O 1
ATOM 1306 N N . LEU A 1 172 ? 4.391 1.766 21.615 1.00 98.06 172 LEU A N 1
ATOM 1307 C CA . LEU A 1 172 ? 4.677 0.351 21.416 1.00 98.06 172 LEU A CA 1
ATOM 1308 C C . LEU A 1 172 ? 4.356 -0.015 19.960 1.00 98.06 172 LEU A C 1
ATOM 1310 O O . LEU A 1 172 ? 3.214 0.146 19.525 1.00 98.06 172 LEU A O 1
ATOM 1314 N N . LEU A 1 173 ? 5.343 -0.562 19.249 1.00 97.81 173 LEU A N 1
ATOM 1315 C CA . LEU A 1 173 ? 5.165 -1.235 17.961 1.00 97.81 173 LEU A CA 1
ATOM 1316 C C . LEU A 1 173 ? 4.999 -2.739 18.212 1.00 97.81 173 LEU A C 1
ATOM 1318 O O . LEU A 1 173 ? 5.953 -3.432 18.564 1.00 97.81 173 LEU A O 1
ATOM 1322 N N . PHE A 1 174 ? 3.763 -3.223 18.109 1.00 97.81 174 PHE A N 1
ATOM 1323 C CA . PHE A 1 174 ? 3.389 -4.599 18.422 1.00 97.81 174 PHE A CA 1
ATOM 1324 C C . PHE A 1 174 ? 3.236 -5.443 17.153 1.00 97.81 174 PHE A C 1
ATOM 1326 O O . PHE A 1 174 ? 2.566 -5.032 16.209 1.00 97.81 174 PHE A O 1
ATOM 1333 N N . VAL A 1 175 ? 3.794 -6.654 17.160 1.00 97.00 175 VAL A N 1
ATOM 1334 C CA . VAL A 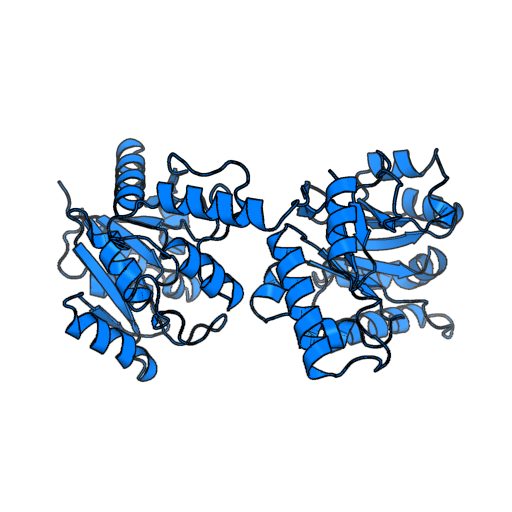1 175 ? 3.581 -7.657 16.108 1.00 97.00 175 VAL A CA 1
ATOM 1335 C C . VAL A 1 175 ? 2.758 -8.811 16.699 1.00 97.00 175 VAL A C 1
ATOM 1337 O O . VAL A 1 175 ? 3.269 -9.515 17.577 1.00 97.00 175 VAL A O 1
ATOM 1340 N N . PRO A 1 176 ? 1.500 -9.011 16.257 1.00 94.44 176 PRO A N 1
ATOM 1341 C CA . PRO A 1 176 ? 0.630 -10.088 16.727 1.00 94.44 176 PRO A CA 1
ATOM 1342 C C . PRO A 1 176 ? 1.216 -11.476 16.483 1.00 94.44 176 PRO A C 1
ATOM 1344 O O . PRO A 1 176 ? 1.911 -11.720 15.486 1.00 94.44 176 PRO A O 1
ATOM 1347 N N . LYS A 1 177 ? 0.902 -12.419 17.373 1.00 89.25 177 LYS A N 1
ATOM 1348 C CA . LYS A 1 177 ? 1.362 -13.805 17.231 1.00 89.25 177 LYS A CA 1
ATOM 1349 C C . LYS A 1 177 ? 0.626 -14.476 16.074 1.00 89.25 177 LYS A C 1
ATOM 1351 O O . LYS A 1 177 ? -0.589 -14.429 16.004 1.00 89.25 177 LYS A O 1
ATOM 1356 N N . GLY A 1 178 ? 1.356 -15.143 15.184 1.00 84.44 178 GLY A N 1
ATOM 1357 C CA . GLY A 1 178 ? 0.763 -15.759 13.987 1.00 84.44 178 GLY A CA 1
ATOM 1358 C C . GLY A 1 178 ? 0.777 -14.858 12.750 1.00 84.44 178 GLY A C 1
ATOM 1359 O O . GLY A 1 178 ? 0.301 -15.264 11.694 1.00 84.44 178 GLY A O 1
ATOM 1360 N N . THR A 1 179 ? 1.380 -13.669 12.845 1.00 87.75 179 THR A N 1
ATOM 1361 C CA . THR A 1 179 ? 1.710 -12.864 11.665 1.00 87.75 179 THR A CA 1
ATOM 1362 C C . THR A 1 179 ? 2.624 -13.665 10.721 1.00 87.75 179 THR A C 1
ATOM 1364 O O . THR A 1 179 ? 3.632 -14.213 11.178 1.00 87.75 179 THR A O 1
ATOM 1367 N N . PRO A 1 180 ? 2.307 -13.760 9.416 1.00 84.38 180 PRO A N 1
ATOM 1368 C CA . PRO A 1 180 ? 3.128 -14.506 8.468 1.00 84.38 180 PRO A CA 1
ATOM 1369 C C . PRO A 1 180 ? 4.447 -13.777 8.157 1.00 84.38 180 PRO A C 1
ATOM 1371 O O . PRO A 1 180 ? 4.521 -12.557 8.240 1.00 84.38 180 PRO A O 1
ATOM 1374 N N . GLY A 1 181 ? 5.484 -14.521 7.753 1.00 80.75 181 GLY A N 1
ATOM 1375 C CA . GLY A 1 181 ? 6.827 -13.959 7.540 1.00 80.75 181 GLY A CA 1
ATOM 1376 C C . GLY A 1 181 ? 6.951 -12.989 6.355 1.00 80.75 181 GLY A C 1
ATOM 1377 O O . GLY A 1 181 ? 7.600 -11.956 6.479 1.00 80.75 181 GLY A O 1
ATOM 1378 N N . ASP A 1 182 ? 6.326 -13.291 5.211 1.00 82.81 182 ASP A N 1
ATOM 1379 C CA . ASP A 1 182 ? 6.329 -12.403 4.033 1.00 82.81 182 ASP A CA 1
ATOM 1380 C C . ASP A 1 182 ? 5.111 -11.470 4.040 1.00 82.81 182 ASP A C 1
ATOM 1382 O O . ASP A 1 182 ? 4.132 -11.667 3.323 1.00 82.81 182 ASP A O 1
ATOM 1386 N N . VAL A 1 183 ? 5.156 -10.458 4.901 1.00 86.56 183 VAL A N 1
ATOM 1387 C CA . VAL A 1 183 ? 4.017 -9.570 5.186 1.00 86.56 183 VAL A CA 1
ATOM 1388 C C . VAL A 1 183 ? 3.511 -8.806 3.962 1.00 86.56 183 VAL A C 1
ATOM 1390 O O . VAL A 1 183 ? 2.333 -8.473 3.886 1.00 86.56 183 VAL A O 1
ATOM 1393 N N . HIS A 1 184 ? 4.375 -8.549 2.978 1.00 83.88 184 HIS A N 1
ATOM 1394 C CA . HIS A 1 184 ? 4.026 -7.767 1.793 1.00 83.88 184 HIS A CA 1
ATOM 1395 C C . HIS A 1 184 ? 3.231 -8.552 0.752 1.00 83.88 184 HIS A C 1
ATOM 1397 O O . HIS A 1 184 ? 2.578 -7.937 -0.092 1.00 83.88 184 HIS A O 1
ATOM 1403 N N . ALA A 1 185 ? 3.271 -9.881 0.812 1.00 83.56 185 ALA A N 1
ATOM 1404 C CA . ALA A 1 185 ? 2.503 -10.726 -0.087 1.00 83.56 185 ALA A CA 1
ATOM 1405 C C . ALA A 1 185 ? 1.034 -10.872 0.320 1.00 83.56 185 ALA A C 1
ATOM 1407 O O . ALA A 1 185 ? 0.212 -11.291 -0.491 1.00 83.56 185 ALA A O 1
ATOM 1408 N N . TYR A 1 186 ? 0.684 -10.520 1.558 1.00 89.69 186 TYR A N 1
ATOM 1409 C CA . TYR A 1 186 ? -0.668 -10.690 2.070 1.00 89.69 186 TYR A CA 1
ATOM 1410 C C . TYR A 1 186 ? -1.358 -9.335 2.236 1.00 89.69 186 TYR A C 1
ATOM 1412 O O . TYR A 1 186 ? -0.813 -8.388 2.804 1.00 89.69 186 TYR A O 1
ATOM 1420 N N . ARG A 1 187 ? -2.597 -9.252 1.746 1.00 90.44 187 ARG A N 1
ATOM 1421 C CA . ARG A 1 187 ? -3.462 -8.073 1.867 1.00 90.44 187 ARG A CA 1
ATOM 1422 C C . ARG A 1 187 ? -4.847 -8.491 2.345 1.00 90.44 187 ARG A C 1
ATOM 1424 O O . ARG A 1 187 ? -5.594 -9.139 1.614 1.00 90.44 187 ARG A O 1
ATOM 1431 N N . ALA A 1 188 ? -5.165 -8.074 3.562 1.00 94.06 188 ALA A N 1
ATOM 1432 C CA . ALA A 1 188 ? -6.368 -8.367 4.335 1.00 94.06 188 ALA A CA 1
ATOM 1433 C C . ALA A 1 188 ? -7.325 -7.155 4.463 1.00 94.06 188 ALA A C 1
ATOM 1435 O O . ALA A 1 188 ? -8.251 -7.175 5.275 1.00 94.06 188 ALA A O 1
ATOM 1436 N N . THR A 1 189 ? -7.092 -6.088 3.692 1.00 93.88 189 THR A N 1
ATOM 1437 C CA . THR A 1 189 ? -7.955 -4.896 3.598 1.00 93.88 189 THR A CA 1
ATOM 1438 C C . THR A 1 189 ? -8.805 -4.924 2.327 1.00 93.88 189 THR A C 1
ATOM 1440 O O . THR A 1 189 ? -8.491 -5.673 1.405 1.00 93.88 189 THR A O 1
ATOM 1443 N N . VAL A 1 190 ? -9.847 -4.091 2.258 1.00 94.25 190 VAL A N 1
ATOM 1444 C CA . VAL A 1 190 ? -10.705 -3.907 1.078 1.00 94.25 190 VAL A CA 1
ATOM 1445 C C . VAL A 1 190 ? -10.575 -2.480 0.544 1.00 94.25 190 VAL A C 1
ATOM 1447 O O . VAL A 1 190 ? -11.194 -1.558 1.079 1.00 94.25 190 VAL A O 1
ATOM 1450 N N . ASP A 1 191 ? -9.805 -2.280 -0.530 1.00 90.12 191 ASP A N 1
ATOM 1451 C CA . ASP A 1 191 ? -9.633 -0.976 -1.189 1.00 90.12 191 ASP A CA 1
ATOM 1452 C C . ASP A 1 191 ? -9.853 -0.976 -2.698 1.00 90.12 191 ASP A C 1
ATOM 1454 O O . ASP A 1 191 ? -10.159 0.077 -3.258 1.00 90.12 191 ASP A O 1
ATOM 1458 N N . THR A 1 192 ? -9.728 -2.129 -3.341 1.00 87.69 192 THR A N 1
ATOM 1459 C CA . THR A 1 192 ? -10.048 -2.355 -4.755 1.00 87.69 192 THR A CA 1
ATOM 1460 C C . THR A 1 192 ? -11.142 -3.412 -4.886 1.00 87.69 192 THR A C 1
ATOM 1462 O O . THR A 1 192 ? -11.484 -4.104 -3.921 1.00 87.69 192 THR A O 1
ATOM 1465 N N . LEU A 1 193 ? -11.684 -3.582 -6.095 1.00 85.88 193 LEU A N 1
ATOM 1466 C CA . LEU A 1 193 ? -12.584 -4.703 -6.362 1.00 85.88 193 LEU A CA 1
ATOM 1467 C C . LEU A 1 193 ? -11.864 -6.051 -6.182 1.00 85.88 193 LEU A C 1
ATOM 1469 O O . LEU A 1 193 ? -12.433 -6.967 -5.594 1.00 85.88 193 LEU A O 1
ATOM 1473 N N . GLY A 1 194 ? -10.605 -6.154 -6.620 1.00 85.69 194 GLY A N 1
ATOM 1474 C CA . GLY A 1 194 ? -9.782 -7.352 -6.413 1.00 85.69 194 GLY A CA 1
ATOM 1475 C C . GLY A 1 194 ? -9.570 -7.680 -4.932 1.00 85.69 194 GLY A C 1
ATOM 1476 O O . GLY A 1 194 ? -9.696 -8.835 -4.531 1.00 85.69 194 GLY A O 1
ATOM 1477 N N . ASP A 1 195 ? -9.345 -6.660 -4.098 1.00 90.88 195 ASP A N 1
ATOM 1478 C CA . ASP A 1 195 ? -9.262 -6.829 -2.649 1.00 90.88 195 ASP A CA 1
ATOM 1479 C C . ASP A 1 195 ? -10.583 -7.364 -2.076 1.00 90.88 195 ASP A C 1
ATOM 1481 O O . ASP A 1 195 ? -10.569 -8.298 -1.279 1.00 90.88 195 ASP A O 1
ATOM 1485 N N . TYR A 1 196 ? -11.725 -6.807 -2.501 1.00 93.50 196 TYR A N 1
ATOM 1486 C CA . TYR A 1 196 ? -13.044 -7.283 -2.080 1.00 93.50 196 TYR A CA 1
ATOM 1487 C C . TYR A 1 196 ? -13.265 -8.751 -2.452 1.00 93.50 196 TYR A C 1
ATOM 1489 O O . TYR A 1 196 ? -13.665 -9.522 -1.589 1.00 93.50 196 TYR A O 1
ATOM 1497 N N . VAL A 1 197 ? -12.981 -9.144 -3.699 1.00 91.62 197 VAL A N 1
ATOM 1498 C CA . VAL A 1 197 ? -13.148 -10.531 -4.163 1.00 91.62 197 VAL A CA 1
ATOM 1499 C C . VAL A 1 197 ? -12.282 -11.484 -3.341 1.00 91.62 197 VAL A C 1
ATOM 1501 O O . VAL A 1 197 ? -12.797 -12.467 -2.814 1.00 91.62 197 VAL A O 1
ATOM 1504 N N . ARG A 1 198 ? -10.995 -11.161 -3.159 1.00 92.25 198 ARG A N 1
ATOM 1505 C CA . ARG A 1 198 ? -10.066 -11.964 -2.352 1.00 92.25 198 ARG A CA 1
ATOM 1506 C C . ARG A 1 198 ? -10.529 -12.088 -0.906 1.00 92.25 198 ARG A C 1
ATOM 1508 O O . ARG A 1 198 ? -10.572 -13.184 -0.365 1.00 92.25 198 ARG A O 1
ATOM 1515 N N . VAL A 1 199 ? -10.862 -10.969 -0.268 1.00 95.81 199 VAL A N 1
ATOM 1516 C CA . VAL A 1 199 ? -11.260 -10.956 1.143 1.00 95.81 199 VAL A CA 1
ATOM 1517 C C . VAL A 1 199 ? -12.613 -11.630 1.342 1.00 95.81 199 VAL A C 1
ATOM 1519 O O . VAL A 1 199 ? -12.779 -12.332 2.333 1.00 95.81 199 VAL A O 1
ATOM 1522 N N . ALA A 1 200 ? -13.561 -11.467 0.416 1.00 96.50 200 ALA A N 1
ATOM 1523 C CA . ALA A 1 200 ? -14.844 -12.158 0.464 1.00 96.50 200 ALA A CA 1
ATOM 1524 C C . ALA A 1 200 ? -14.669 -13.679 0.398 1.00 96.50 200 ALA A C 1
ATOM 1526 O O . ALA A 1 200 ? -15.325 -14.389 1.161 1.00 96.50 200 ALA A O 1
ATOM 1527 N N . ASP A 1 201 ? -13.742 -14.153 -0.438 1.00 95.62 201 ASP A N 1
ATOM 1528 C CA . ASP A 1 201 ? -13.444 -15.575 -0.588 1.00 95.62 201 ASP A CA 1
ATOM 1529 C C . ASP A 1 201 ? -12.914 -16.224 0.700 1.00 95.62 201 ASP A C 1
ATOM 1531 O O . ASP A 1 201 ? -13.245 -17.368 1.008 1.00 95.62 201 ASP A O 1
ATOM 1535 N N . LEU A 1 202 ? -12.190 -15.470 1.541 1.00 96.50 202 LEU A N 1
ATOM 1536 C CA . LEU A 1 202 ? -11.727 -15.970 2.845 1.00 96.50 202 LEU A CA 1
ATOM 1537 C C . LEU A 1 202 ? -12.881 -16.441 3.744 1.00 96.50 202 LEU A C 1
ATOM 1539 O O . LEU A 1 202 ? -12.690 -17.332 4.576 1.00 96.50 202 LEU A O 1
ATOM 1543 N N . PHE A 1 203 ? -14.069 -15.854 3.567 1.00 97.00 203 PHE A N 1
ATOM 1544 C CA . PHE A 1 203 ? -15.282 -16.172 4.318 1.00 97.00 203 PHE A CA 1
ATOM 1545 C C . PHE A 1 203 ? -16.210 -17.157 3.590 1.00 97.00 203 PHE A C 1
ATOM 1547 O O . PHE A 1 203 ? -17.252 -17.518 4.140 1.00 97.00 203 PHE A O 1
ATOM 1554 N N . THR A 1 204 ? -15.853 -17.616 2.387 1.00 94.56 204 THR A N 1
ATOM 1555 C CA . THR A 1 204 ? -16.587 -18.674 1.684 1.00 94.56 204 THR A CA 1
ATOM 1556 C C . THR A 1 204 ? -16.497 -19.979 2.474 1.00 94.56 204 THR A C 1
ATOM 1558 O O . THR A 1 204 ? -15.451 -20.322 3.038 1.00 94.56 204 THR A O 1
ATOM 1561 N N . ASP A 1 205 ? -17.622 -20.693 2.560 1.00 93.75 205 ASP A N 1
ATOM 1562 C CA . ASP A 1 205 ? -17.759 -21.948 3.309 1.00 93.75 205 ASP A CA 1
ATOM 1563 C C . ASP A 1 205 ? -17.319 -21.851 4.787 1.00 93.75 205 ASP A C 1
ATOM 1565 O O . ASP A 1 205 ? -16.930 -22.842 5.410 1.00 93.75 205 ASP A O 1
ATOM 1569 N N . VAL A 1 206 ? -17.365 -20.647 5.370 1.00 96.19 206 VAL A N 1
ATOM 1570 C CA . VAL A 1 206 ? -17.220 -20.437 6.814 1.00 96.19 206 VAL A CA 1
ATOM 1571 C C . VAL A 1 206 ? -18.611 -20.452 7.440 1.00 96.19 206 VAL A C 1
ATOM 1573 O O . VAL A 1 206 ? -19.421 -19.571 7.165 1.00 96.19 206 VAL A O 1
ATOM 1576 N N . GLU A 1 207 ? -18.880 -21.443 8.294 1.00 94.50 207 GLU A N 1
ATOM 1577 C CA . GLU A 1 207 ? -20.177 -21.602 8.971 1.00 94.50 207 GLU A CA 1
ATOM 1578 C C . GLU A 1 207 ? -20.551 -20.370 9.809 1.00 94.50 207 GLU A C 1
ATOM 1580 O O . GLU A 1 207 ? -21.676 -19.880 9.724 1.00 94.50 207 GLU A O 1
ATOM 1585 N N . ASP A 1 208 ? -19.588 -19.836 10.567 1.00 96.75 208 ASP A N 1
ATOM 1586 C CA . ASP A 1 208 ? -19.738 -18.599 11.334 1.00 96.75 208 ASP A CA 1
ATOM 1587 C C . ASP A 1 208 ? -18.626 -17.587 10.974 1.00 96.75 208 ASP A C 1
ATOM 1589 O O . ASP A 1 208 ? -17.518 -17.629 11.529 1.00 96.75 208 ASP A O 1
ATOM 1593 N N . PRO A 1 209 ? -18.908 -16.649 10.046 1.00 96.75 209 PRO A N 1
ATOM 1594 C CA . PRO A 1 209 ? -17.984 -15.585 9.644 1.00 96.75 209 PRO A CA 1
ATOM 1595 C C . PRO A 1 209 ? -17.541 -14.656 10.786 1.00 96.75 209 PRO A C 1
ATOM 1597 O O . PRO A 1 209 ? -16.515 -13.976 10.678 1.00 96.75 209 PRO A O 1
ATOM 1600 N N . VAL A 1 210 ? -18.298 -14.602 11.885 1.00 97.06 210 VAL A N 1
ATOM 1601 C CA . VAL A 1 210 ? -17.965 -13.799 13.068 1.00 97.06 210 VAL A CA 1
ATOM 1602 C C . VAL A 1 210 ? -17.006 -14.560 13.985 1.00 97.06 210 VAL A C 1
ATOM 1604 O O . VAL A 1 210 ? -16.075 -13.963 14.531 1.00 97.06 210 VAL A O 1
ATOM 1607 N N . ALA A 1 211 ? -17.199 -15.872 14.142 1.00 96.25 211 ALA A N 1
ATOM 1608 C CA . ALA A 1 211 ? -16.401 -16.690 15.053 1.00 96.25 211 ALA A CA 1
ATOM 1609 C C . ALA A 1 211 ? -15.014 -17.067 14.513 1.00 96.25 211 ALA A C 1
ATOM 1611 O O . ALA A 1 211 ? -14.099 -17.221 15.319 1.00 96.25 211 ALA A O 1
ATOM 1612 N N . VAL A 1 212 ? -14.830 -17.185 13.190 1.00 96.75 212 VAL A N 1
ATOM 1613 C CA . VAL A 1 212 ? -13.521 -17.536 12.600 1.00 96.75 212 VAL A CA 1
ATOM 1614 C C . VAL A 1 212 ? -12.421 -16.571 13.061 1.00 96.75 212 VAL A C 1
ATOM 1616 O O . VAL A 1 212 ? -12.600 -15.350 13.042 1.00 96.75 212 VAL A O 1
ATOM 1619 N N . THR A 1 213 ? -11.280 -17.094 13.502 1.00 95.88 213 THR A N 1
ATOM 1620 C CA . THR A 1 213 ? -10.212 -16.255 14.066 1.00 95.88 213 THR A CA 1
ATOM 1621 C C . THR A 1 213 ? -9.477 -15.476 12.978 1.00 95.88 213 THR A C 1
ATOM 1623 O O . THR A 1 213 ? -9.438 -15.887 11.814 1.00 95.88 213 THR A O 1
ATOM 1626 N N . TRP A 1 214 ? -8.874 -14.340 13.333 1.00 95.44 214 TRP A N 1
ATOM 1627 C CA . TRP A 1 214 ? -8.014 -13.602 12.404 1.00 95.44 214 TRP A CA 1
ATOM 1628 C C . TRP A 1 214 ? -6.846 -14.468 11.899 1.00 95.44 214 TRP A C 1
ATOM 1630 O O . TRP A 1 214 ? -6.498 -14.393 10.722 1.00 95.44 214 TRP A O 1
ATOM 1640 N N . VAL A 1 215 ? -6.295 -15.345 12.748 1.00 95.38 215 VAL A N 1
ATOM 1641 C CA . VAL A 1 215 ? -5.214 -16.282 12.398 1.00 95.38 215 VAL A CA 1
ATOM 1642 C C . VAL A 1 215 ? -5.674 -17.292 11.344 1.00 95.38 215 VAL A C 1
ATOM 1644 O O . VAL A 1 215 ? -4.976 -17.505 10.354 1.00 95.38 215 VAL A O 1
ATOM 1647 N N . ASP A 1 216 ? -6.867 -17.872 11.492 1.00 95.81 216 ASP A N 1
ATOM 1648 C CA . ASP A 1 216 ? -7.413 -18.813 10.505 1.00 95.81 216 ASP A CA 1
ATOM 1649 C C . ASP A 1 216 ? -7.693 -18.135 9.160 1.00 95.81 216 ASP A C 1
ATOM 1651 O O . ASP A 1 216 ? -7.413 -18.705 8.103 1.00 95.81 216 ASP A O 1
ATOM 1655 N N . LEU A 1 217 ? -8.194 -16.896 9.178 1.00 96.38 217 LEU A N 1
ATOM 1656 C CA . LEU A 1 217 ? -8.357 -16.103 7.957 1.00 96.38 217 LEU A CA 1
ATOM 1657 C C . LEU A 1 217 ? -7.009 -15.783 7.304 1.00 96.38 217 LEU A C 1
ATOM 1659 O O . LEU A 1 217 ? -6.913 -15.799 6.079 1.00 96.38 217 LEU A O 1
ATOM 1663 N N . MET A 1 218 ? -5.958 -15.543 8.092 1.00 94.69 218 MET A N 1
ATOM 1664 C CA . MET A 1 218 ? -4.607 -15.359 7.563 1.00 94.69 218 MET A CA 1
ATOM 1665 C C . MET A 1 218 ? -4.036 -16.644 6.958 1.00 94.69 218 MET A C 1
ATOM 1667 O O . MET A 1 218 ? -3.397 -16.576 5.911 1.00 94.69 218 MET A O 1
ATOM 1671 N N . HIS A 1 219 ? -4.308 -17.815 7.541 1.00 93.69 219 HIS A N 1
ATOM 1672 C CA . HIS A 1 219 ? -3.954 -19.100 6.928 1.00 93.69 219 HIS A CA 1
ATOM 1673 C C . HIS A 1 219 ? -4.698 -19.330 5.607 1.00 93.69 219 HIS A C 1
ATOM 1675 O O . HIS A 1 219 ? -4.090 -19.762 4.627 1.00 93.69 219 HIS A O 1
ATOM 1681 N N . ARG A 1 220 ? -5.993 -18.995 5.546 1.00 94.75 220 ARG A N 1
ATOM 1682 C CA . ARG A 1 220 ? -6.773 -19.039 4.298 1.00 94.75 220 ARG A CA 1
ATOM 1683 C C . ARG A 1 220 ? -6.216 -18.078 3.253 1.00 94.75 220 ARG A C 1
ATOM 1685 O O . ARG A 1 220 ? -6.058 -18.467 2.102 1.00 94.75 220 ARG A O 1
ATOM 1692 N N . LEU A 1 221 ? -5.862 -16.857 3.656 1.00 93.19 221 LEU A N 1
ATOM 1693 C CA . LEU A 1 221 ? -5.253 -15.868 2.770 1.00 93.19 221 LEU A CA 1
ATOM 1694 C C . LEU A 1 221 ? -3.896 -16.345 2.248 1.00 93.19 221 LEU A C 1
ATOM 1696 O O . LEU A 1 221 ? -3.609 -16.157 1.071 1.00 93.19 221 LEU A O 1
ATOM 1700 N N . ALA A 1 222 ? -3.089 -16.996 3.086 1.00 90.25 222 ALA A N 1
ATOM 1701 C CA . ALA A 1 222 ? -1.841 -17.605 2.646 1.00 90.25 222 ALA A CA 1
ATOM 1702 C C . ALA A 1 222 ? -2.085 -18.694 1.593 1.00 90.25 222 ALA A C 1
ATOM 1704 O O . ALA A 1 222 ? -1.476 -18.649 0.528 1.00 90.25 222 ALA A O 1
ATOM 1705 N N . GLY A 1 223 ? -3.048 -19.592 1.830 1.00 90.06 223 GLY A N 1
ATOM 1706 C CA . GLY A 1 223 ? -3.440 -20.608 0.851 1.00 90.06 223 GLY A CA 1
ATOM 1707 C C . GLY A 1 223 ? -3.968 -20.017 -0.461 1.00 90.06 223 GLY A C 1
ATOM 1708 O O . GLY A 1 223 ? -3.617 -20.501 -1.534 1.00 90.06 223 GLY A O 1
ATOM 1709 N N . TRP A 1 224 ? -4.756 -18.941 -0.390 1.00 90.00 224 TRP A N 1
ATOM 1710 C CA . TRP A 1 224 ? -5.241 -18.218 -1.567 1.00 90.00 224 TRP A CA 1
ATOM 1711 C C . TRP A 1 224 ? -4.086 -17.603 -2.365 1.00 90.00 224 TRP A C 1
ATOM 1713 O O . TRP A 1 224 ? -4.020 -17.744 -3.585 1.00 90.00 224 TRP A O 1
ATOM 1723 N N . VAL A 1 225 ? -3.141 -16.957 -1.674 1.00 87.44 225 VAL A N 1
ATOM 1724 C CA . VAL A 1 225 ? -1.963 -16.347 -2.300 1.00 87.44 225 VAL A CA 1
ATOM 1725 C C . VAL A 1 225 ? -1.065 -17.402 -2.943 1.00 87.44 225 VAL A C 1
ATOM 1727 O O . VAL A 1 225 ? -0.601 -17.198 -4.062 1.00 87.44 225 VAL A O 1
ATOM 1730 N N . ASP A 1 226 ? -0.856 -18.540 -2.284 1.00 86.12 226 ASP A N 1
ATOM 1731 C CA . ASP A 1 226 ? -0.062 -19.642 -2.830 1.00 86.12 226 ASP A CA 1
ATOM 1732 C C . ASP A 1 226 ? -0.750 -20.304 -4.044 1.00 86.12 226 ASP A C 1
ATOM 1734 O O . ASP A 1 226 ? -0.074 -20.762 -4.968 1.00 86.12 226 ASP A O 1
ATOM 1738 N N . ALA A 1 227 ? -2.088 -20.297 -4.099 1.00 88.00 227 ALA A N 1
ATOM 1739 C CA . ALA A 1 227 ? -2.861 -20.809 -5.231 1.00 88.00 227 ALA A CA 1
ATOM 1740 C C . ALA A 1 227 ? -2.810 -19.913 -6.485 1.00 88.00 227 ALA A C 1
ATOM 1742 O O . ALA A 1 227 ? -3.041 -20.415 -7.585 1.00 88.00 227 ALA A O 1
ATOM 1743 N N . MET A 1 228 ? -2.466 -18.621 -6.362 1.00 83.25 228 MET A N 1
ATOM 1744 C CA . MET A 1 228 ? -2.281 -17.723 -7.519 1.00 83.25 228 MET A CA 1
ATOM 1745 C C . MET A 1 228 ? -1.080 -18.093 -8.401 1.00 83.25 228 MET A C 1
ATOM 1747 O O . MET A 1 228 ? -0.925 -17.543 -9.492 1.00 83.25 228 MET A O 1
ATOM 1751 N N . GLY A 1 229 ? -0.206 -18.981 -7.927 1.00 85.62 229 GLY A N 1
ATOM 1752 C CA . GLY A 1 229 ? 1.028 -19.350 -8.603 1.00 85.62 229 GLY A CA 1
ATOM 1753 C C . GLY A 1 229 ? 2.262 -18.684 -7.987 1.00 85.62 229 GLY A C 1
ATOM 1754 O O . GLY A 1 229 ? 2.222 -18.164 -6.871 1.00 85.62 229 GLY A O 1
ATOM 1755 N N . PRO A 1 230 ? 3.415 -18.740 -8.675 1.00 88.38 230 PRO A N 1
ATOM 1756 C CA . PRO A 1 230 ? 4.679 -18.316 -8.090 1.00 88.38 230 PRO A CA 1
ATOM 1757 C C . PRO A 1 230 ? 4.692 -16.802 -7.853 1.00 88.38 230 PRO A C 1
ATOM 1759 O O . PRO A 1 230 ? 4.147 -16.033 -8.647 1.00 88.38 230 PRO A O 1
ATOM 1762 N N . ARG A 1 231 ? 5.346 -16.380 -6.768 1.00 90.38 231 ARG A N 1
ATOM 1763 C CA . ARG A 1 231 ? 5.546 -14.972 -6.394 1.00 90.38 231 ARG A CA 1
ATOM 1764 C C . ARG A 1 231 ? 6.972 -14.527 -6.668 1.00 90.38 231 ARG A C 1
ATOM 1766 O O . ARG A 1 231 ? 7.907 -15.323 -6.548 1.00 90.38 231 ARG A O 1
ATOM 1773 N N . THR A 1 232 ? 7.142 -13.251 -7.002 1.00 91.19 232 THR A N 1
ATOM 1774 C CA . THR A 1 232 ? 8.476 -12.666 -7.139 1.00 91.19 232 THR A CA 1
ATOM 1775 C C . THR A 1 232 ? 8.983 -12.206 -5.780 1.00 91.19 232 THR A C 1
ATOM 1777 O O . THR A 1 232 ? 8.330 -11.432 -5.083 1.00 91.19 232 THR A O 1
ATOM 1780 N N . ALA A 1 233 ? 10.199 -12.623 -5.428 1.00 90.56 233 ALA A N 1
ATOM 1781 C CA . ALA A 1 233 ? 10.922 -12.017 -4.320 1.00 90.56 233 ALA A CA 1
ATOM 1782 C C . ALA A 1 233 ? 11.215 -10.538 -4.620 1.00 90.56 233 ALA A C 1
ATOM 1784 O O . ALA A 1 233 ? 11.187 -10.098 -5.776 1.00 90.56 233 ALA A O 1
ATOM 1785 N N . SER A 1 234 ? 11.543 -9.776 -3.581 1.00 91.69 234 SER A N 1
ATOM 1786 C CA . SER A 1 234 ? 12.025 -8.404 -3.717 1.00 91.69 234 SER A CA 1
ATOM 1787 C C . SER A 1 234 ? 13.351 -8.207 -2.992 1.00 91.69 234 SER A C 1
ATOM 1789 O O . SER A 1 234 ? 13.741 -9.007 -2.145 1.00 91.69 234 SER A O 1
ATOM 1791 N N . THR A 1 235 ? 14.069 -7.157 -3.369 1.00 91.88 235 THR A N 1
ATOM 1792 C CA . THR A 1 235 ? 15.339 -6.753 -2.773 1.00 91.88 235 THR A CA 1
ATOM 1793 C C . THR A 1 235 ? 15.347 -5.246 -2.554 1.00 91.88 235 THR A C 1
ATOM 1795 O O . THR A 1 235 ? 14.698 -4.490 -3.280 1.00 91.88 235 THR A O 1
ATOM 1798 N N . THR A 1 236 ? 16.095 -4.795 -1.554 1.00 93.56 236 THR A N 1
ATOM 1799 C CA . THR A 1 236 ? 16.328 -3.367 -1.331 1.00 93.56 236 THR A CA 1
ATOM 1800 C C . THR A 1 236 ? 17.400 -2.873 -2.294 1.00 93.56 236 THR A C 1
ATOM 1802 O O . THR A 1 236 ? 18.456 -3.488 -2.432 1.00 93.56 236 THR A O 1
ATOM 1805 N N . THR A 1 237 ? 17.118 -1.763 -2.964 1.00 94.25 237 THR A N 1
ATOM 1806 C CA . THR A 1 237 ? 17.989 -1.094 -3.937 1.00 94.25 237 THR A CA 1
ATOM 1807 C C . THR A 1 237 ? 17.997 0.410 -3.661 1.00 94.25 237 THR A C 1
ATOM 1809 O O . THR A 1 237 ? 17.273 0.894 -2.785 1.00 94.25 237 THR A O 1
ATOM 1812 N N . ARG A 1 238 ? 18.748 1.184 -4.451 1.00 92.00 238 ARG A N 1
ATOM 1813 C CA . ARG A 1 238 ? 18.658 2.655 -4.431 1.00 92.00 238 ARG A CA 1
ATOM 1814 C C . ARG A 1 238 ? 17.273 3.177 -4.843 1.00 92.00 238 ARG A C 1
ATOM 1816 O O . ARG A 1 238 ? 16.851 4.232 -4.372 1.00 92.00 238 ARG A O 1
ATOM 1823 N N . LEU A 1 239 ? 16.519 2.390 -5.616 1.00 92.25 239 LEU A N 1
ATOM 1824 C CA . LEU A 1 239 ? 15.126 2.682 -5.976 1.00 92.25 239 LEU A CA 1
ATOM 1825 C C . LEU A 1 239 ? 14.145 2.437 -4.815 1.00 92.25 239 LEU A C 1
ATOM 1827 O O . LEU A 1 239 ? 12.971 2.781 -4.900 1.00 92.25 239 LEU A O 1
ATOM 1831 N N . GLY A 1 240 ? 14.606 1.843 -3.711 1.00 92.00 240 GLY A N 1
ATOM 1832 C CA . GLY A 1 240 ? 13.752 1.258 -2.682 1.00 92.00 240 GLY A CA 1
ATOM 1833 C C . GLY A 1 240 ? 13.537 -0.234 -2.933 1.00 92.00 240 GLY A C 1
ATOM 1834 O O . GLY A 1 240 ? 14.445 -0.935 -3.386 1.00 92.00 240 GLY A O 1
ATOM 1835 N N . ARG A 1 241 ? 12.349 -0.746 -2.602 1.00 92.69 241 ARG A N 1
ATOM 1836 C CA . ARG A 1 241 ? 12.025 -2.173 -2.737 1.00 92.69 241 ARG A CA 1
ATOM 1837 C C . ARG A 1 241 ? 11.706 -2.528 -4.192 1.00 92.69 241 ARG A C 1
ATOM 1839 O O . ARG A 1 241 ? 10.636 -2.191 -4.699 1.00 92.69 241 ARG A O 1
ATOM 1846 N N . LEU A 1 242 ? 12.596 -3.270 -4.840 1.00 95.38 242 LEU A N 1
ATOM 1847 C CA . LEU A 1 242 ? 12.440 -3.737 -6.216 1.00 95.38 242 LEU A CA 1
ATOM 1848 C C . LEU A 1 242 ? 12.159 -5.242 -6.247 1.00 95.38 242 LEU A C 1
ATOM 1850 O O . LEU A 1 242 ? 12.907 -6.025 -5.665 1.00 95.38 242 LEU A O 1
ATOM 1854 N N . SER A 1 243 ? 11.099 -5.660 -6.932 1.00 95.50 243 SER A N 1
ATOM 1855 C CA . SER A 1 243 ? 10.847 -7.064 -7.255 1.00 95.50 243 SER A CA 1
ATOM 1856 C C . SER A 1 243 ? 11.870 -7.609 -8.252 1.00 95.50 243 SER A C 1
ATOM 1858 O O . SER A 1 243 ? 12.327 -6.896 -9.140 1.00 95.50 243 SER A O 1
ATOM 1860 N N . ARG A 1 244 ? 12.199 -8.901 -8.155 1.00 95.62 244 ARG A N 1
ATOM 1861 C CA . ARG A 1 244 ? 13.070 -9.593 -9.123 1.00 95.62 244 ARG A CA 1
ATOM 1862 C C . ARG A 1 244 ? 12.486 -9.644 -10.539 1.00 95.62 244 ARG A C 1
ATOM 1864 O O . ARG A 1 244 ? 13.225 -9.932 -11.474 1.00 95.62 244 ARG A O 1
ATOM 1871 N N . VAL A 1 245 ? 11.206 -9.319 -10.696 1.00 96.62 245 VAL A N 1
ATOM 1872 C CA . VAL A 1 245 ? 10.517 -9.138 -11.975 1.00 96.62 245 VAL A CA 1
ATOM 1873 C C . VAL A 1 245 ? 9.967 -7.715 -12.081 1.00 96.62 245 VAL A C 1
ATOM 1875 O O . VAL A 1 245 ? 9.327 -7.234 -11.148 1.00 96.62 245 VAL A O 1
ATOM 1878 N N . VAL A 1 246 ? 10.180 -7.063 -13.220 1.00 97.19 246 VAL A N 1
ATOM 1879 C CA . VAL A 1 246 ? 9.564 -5.788 -13.615 1.00 97.19 246 VAL A CA 1
ATOM 1880 C C . VAL A 1 246 ? 8.643 -6.067 -14.799 1.00 97.19 246 VAL A C 1
ATOM 1882 O O . VAL A 1 246 ? 9.081 -6.651 -15.789 1.00 97.19 246 VAL A O 1
ATOM 1885 N N . LEU A 1 247 ? 7.375 -5.662 -14.712 1.00 96.88 247 LEU A N 1
ATOM 1886 C CA . LEU A 1 247 ? 6.445 -5.764 -15.841 1.00 96.88 247 LEU A CA 1
ATOM 1887 C C . LEU A 1 247 ? 6.664 -4.578 -16.782 1.00 96.88 247 LEU A C 1
ATOM 1889 O O . LEU A 1 247 ? 6.718 -3.442 -16.322 1.00 96.88 247 LEU A O 1
ATOM 1893 N N . SER A 1 248 ? 6.758 -4.817 -18.084 1.00 94.94 248 SER A N 1
ATOM 1894 C CA . SER A 1 248 ? 6.878 -3.762 -19.088 1.00 94.94 248 SER A CA 1
ATOM 1895 C C . SER A 1 248 ? 5.567 -3.565 -19.841 1.00 94.94 248 SER A C 1
ATOM 1897 O O . SER A 1 248 ? 4.966 -4.517 -20.336 1.00 94.94 248 SER A O 1
ATOM 1899 N N . ALA A 1 249 ? 5.137 -2.311 -19.959 1.00 93.94 249 ALA A N 1
ATOM 1900 C CA . ALA A 1 249 ? 3.934 -1.914 -20.682 1.00 93.94 249 ALA A CA 1
ATOM 1901 C C . ALA A 1 249 ? 4.154 -1.736 -22.196 1.00 93.94 249 ALA A C 1
ATOM 1903 O O . ALA A 1 249 ? 3.230 -1.334 -22.901 1.00 93.94 249 ALA A O 1
ATOM 1904 N N . ARG A 1 250 ? 5.359 -2.011 -22.716 1.00 90.31 250 ARG A N 1
ATOM 1905 C CA . ARG A 1 250 ? 5.727 -1.732 -24.119 1.00 90.31 250 ARG A CA 1
ATOM 1906 C C . ARG A 1 250 ? 4.880 -2.497 -25.139 1.00 90.31 250 ARG A C 1
ATOM 1908 O O . ARG A 1 250 ? 4.620 -2.000 -26.227 1.00 90.31 250 ARG A O 1
ATOM 1915 N N . GLU A 1 251 ? 4.381 -3.671 -24.763 1.00 91.00 251 GLU A N 1
ATOM 1916 C CA . GLU A 1 251 ? 3.486 -4.484 -25.598 1.00 91.00 251 GLU A CA 1
ATOM 1917 C C . GLU A 1 251 ? 2.003 -4.350 -25.228 1.00 91.00 251 GLU A C 1
ATOM 1919 O O . GLU A 1 251 ? 1.168 -5.110 -25.718 1.00 91.00 251 GLU A O 1
ATOM 1924 N N . PHE A 1 252 ? 1.636 -3.386 -24.375 1.00 92.31 252 PHE A N 1
ATOM 1925 C CA . PHE A 1 252 ? 0.227 -3.173 -24.036 1.00 92.31 252 PHE A CA 1
ATOM 1926 C C . PHE A 1 252 ? -0.580 -2.680 -25.232 1.00 92.31 252 PHE A C 1
ATOM 1928 O O . PHE A 1 252 ? -1.772 -2.958 -25.300 1.00 92.31 252 PHE A O 1
ATOM 1935 N N . ASP A 1 253 ? 0.026 -1.947 -26.166 1.00 90.25 253 ASP A N 1
ATOM 1936 C CA . ASP A 1 253 ? -0.647 -1.580 -27.409 1.00 90.25 253 ASP A CA 1
ATOM 1937 C C . ASP A 1 253 ? -0.560 -2.738 -28.407 1.00 90.25 253 ASP A C 1
ATOM 1939 O O . ASP A 1 253 ? 0.490 -3.020 -28.988 1.00 90.25 253 ASP A O 1
ATOM 1943 N N . ASP A 1 254 ? -1.685 -3.414 -28.622 1.00 88.81 254 ASP A N 1
ATOM 1944 C CA . ASP A 1 254 ? -1.771 -4.516 -29.567 1.00 88.81 254 ASP A CA 1
ATOM 1945 C C . ASP A 1 254 ? -2.049 -4.049 -31.008 1.00 88.81 254 ASP A C 1
ATOM 1947 O O . ASP A 1 254 ? -2.269 -4.875 -31.894 1.00 88.81 254 ASP A O 1
ATOM 1951 N N . GLY A 1 255 ? -2.052 -2.739 -31.272 1.00 86.81 255 GLY A N 1
ATOM 1952 C CA . GLY A 1 255 ? -2.321 -2.175 -32.592 1.00 86.81 255 GLY A CA 1
ATOM 1953 C C . GLY A 1 255 ? -3.757 -2.394 -33.076 1.00 86.81 255 GLY A C 1
ATOM 1954 O O . GLY A 1 255 ? -3.997 -2.378 -34.284 1.00 86.81 255 GLY A O 1
ATOM 1955 N N . GLY A 1 256 ? -4.707 -2.630 -32.164 1.00 84.50 256 GLY A N 1
ATOM 1956 C CA . GLY A 1 256 ? -6.111 -2.880 -32.491 1.00 84.50 256 GLY A CA 1
ATOM 1957 C C . GLY A 1 256 ? -6.382 -4.302 -32.984 1.00 84.50 256 GLY A C 1
ATOM 1958 O O . GLY A 1 256 ? -7.338 -4.516 -33.731 1.00 84.50 256 GLY A O 1
ATOM 1959 N N . ARG A 1 257 ? -5.534 -5.268 -32.605 1.00 87.69 257 ARG A N 1
ATOM 1960 C CA . ARG A 1 257 ? -5.741 -6.695 -32.912 1.00 87.69 257 ARG A CA 1
ATOM 1961 C C . ARG A 1 257 ? -6.928 -7.279 -32.143 1.00 87.69 257 ARG A C 1
ATOM 1963 O O . ARG A 1 257 ? -7.605 -8.163 -32.666 1.00 87.69 257 ARG A O 1
ATOM 1970 N N . SER A 1 258 ? -7.184 -6.778 -30.941 1.00 89.31 258 SER A N 1
ATOM 1971 C CA . SER A 1 258 ? -8.228 -7.251 -30.034 1.00 89.31 258 SER A CA 1
ATOM 1972 C C . SER A 1 258 ? -9.386 -6.261 -29.930 1.00 89.31 258 SER A C 1
ATOM 1974 O O . SER A 1 258 ? -9.264 -5.071 -30.226 1.00 89.31 258 SER A O 1
ATOM 1976 N N . GLU A 1 259 ? -10.541 -6.755 -29.479 1.00 93.25 259 GLU A N 1
ATOM 1977 C CA . GLU A 1 259 ? -11.680 -5.896 -29.154 1.00 93.25 259 GLU A CA 1
ATOM 1978 C C . GLU A 1 259 ? -11.312 -4.968 -27.972 1.00 93.25 259 GLU A C 1
ATOM 1980 O O . GLU A 1 259 ? -10.780 -5.460 -26.972 1.00 93.25 259 GLU A O 1
ATOM 1985 N N . PRO A 1 260 ? -11.554 -3.642 -28.056 1.00 89.06 260 PRO A N 1
ATOM 1986 C CA . PRO A 1 260 ? -11.023 -2.688 -27.080 1.00 89.06 260 PRO A CA 1
ATOM 1987 C C . PRO A 1 260 ? -11.418 -2.948 -25.623 1.00 89.06 260 PRO A C 1
ATOM 1989 O O . PRO A 1 260 ? -10.589 -2.753 -24.732 1.00 89.06 260 PRO A O 1
ATOM 1992 N N . ALA A 1 261 ? -12.662 -3.359 -25.352 1.00 88.81 261 ALA A N 1
ATOM 1993 C CA . ALA A 1 261 ? -13.109 -3.607 -23.984 1.00 88.81 261 ALA A CA 1
ATOM 1994 C C . ALA A 1 261 ? -12.483 -4.885 -23.407 1.00 88.81 261 ALA A C 1
ATOM 1996 O O . ALA A 1 261 ? -11.986 -4.861 -22.280 1.00 88.81 261 ALA A O 1
ATOM 1997 N N . ALA A 1 262 ? -12.446 -5.966 -24.189 1.00 90.19 262 ALA A N 1
ATOM 1998 C CA . ALA A 1 262 ? -11.794 -7.219 -23.820 1.00 90.19 262 ALA A CA 1
ATOM 1999 C C . ALA A 1 262 ? -10.286 -7.038 -23.591 1.00 90.19 262 ALA A C 1
ATOM 2001 O O . ALA A 1 262 ? -9.746 -7.550 -22.612 1.00 90.19 262 ALA A O 1
ATOM 2002 N N . HIS A 1 263 ? -9.616 -6.261 -24.447 1.00 90.81 263 HIS A N 1
ATOM 2003 C CA . HIS A 1 263 ? -8.194 -5.953 -24.294 1.00 90.81 263 HIS A CA 1
ATOM 2004 C C . HIS A 1 263 ? -7.912 -5.166 -23.017 1.00 90.81 263 HIS A C 1
ATOM 2006 O O . HIS A 1 263 ? -7.043 -5.533 -22.227 1.00 90.81 263 HIS A O 1
ATOM 2012 N N . ALA A 1 264 ? -8.696 -4.112 -22.771 1.00 89.31 264 ALA A N 1
ATOM 2013 C CA . ALA A 1 264 ? -8.577 -3.332 -21.547 1.00 89.31 264 ALA A CA 1
ATOM 2014 C C . ALA A 1 264 ? -8.763 -4.213 -20.305 1.00 89.31 264 ALA A C 1
ATOM 2016 O O . ALA A 1 264 ? -8.007 -4.070 -19.349 1.00 89.31 264 ALA A O 1
ATOM 2017 N N . GLU A 1 265 ? -9.726 -5.138 -20.323 1.00 89.44 265 GLU A N 1
ATOM 2018 C CA . GLU A 1 265 ? -9.955 -6.067 -19.217 1.00 89.44 265 GLU A CA 1
ATOM 2019 C C . GLU A 1 265 ? -8.801 -7.059 -19.023 1.00 89.44 265 GLU A C 1
ATOM 2021 O O . GLU A 1 265 ? -8.354 -7.270 -17.897 1.00 89.44 265 GLU A O 1
ATOM 2026 N N . SER A 1 266 ? -8.245 -7.593 -20.112 1.00 91.88 266 SER A N 1
ATOM 2027 C CA . SER A 1 266 ? -7.060 -8.455 -20.056 1.00 91.88 266 SER A CA 1
ATOM 2028 C C . SER A 1 266 ? -5.859 -7.732 -19.437 1.00 91.88 266 SER A C 1
ATOM 2030 O O . SER A 1 266 ? -5.181 -8.281 -18.570 1.00 91.88 266 SER A O 1
ATOM 2032 N N . LEU A 1 267 ? -5.617 -6.474 -19.821 1.00 92.88 267 LEU A N 1
ATOM 2033 C CA . LEU A 1 267 ? -4.549 -5.658 -19.235 1.00 92.88 267 LEU A CA 1
ATOM 2034 C C . LEU A 1 267 ? -4.794 -5.367 -17.748 1.00 92.88 267 LEU A C 1
ATOM 2036 O O . LEU A 1 267 ? -3.850 -5.419 -16.959 1.00 92.88 267 LEU A O 1
ATOM 2040 N N . ARG A 1 268 ? -6.045 -5.103 -17.339 1.00 90.12 268 ARG A N 1
ATOM 2041 C CA . ARG A 1 268 ? -6.400 -4.951 -15.914 1.00 90.12 268 ARG A CA 1
ATOM 2042 C C . ARG A 1 268 ? -6.052 -6.201 -15.122 1.00 90.12 268 ARG A C 1
ATOM 2044 O O . ARG A 1 268 ? -5.399 -6.095 -14.085 1.00 90.12 268 ARG A O 1
ATOM 2051 N N . ALA A 1 269 ? -6.458 -7.365 -15.627 1.00 89.38 269 ALA A N 1
ATOM 2052 C CA . ALA A 1 269 ? -6.194 -8.648 -14.993 1.00 89.38 269 ALA A CA 1
ATOM 2053 C C . ALA A 1 269 ? -4.687 -8.932 -14.887 1.00 89.38 269 ALA A C 1
ATOM 2055 O O . ALA A 1 269 ? -4.218 -9.325 -13.819 1.00 89.38 269 ALA A O 1
ATOM 2056 N N . LEU A 1 270 ? -3.918 -8.660 -15.948 1.00 93.00 270 LEU A N 1
ATOM 2057 C CA . LEU A 1 270 ? -2.462 -8.813 -15.955 1.00 93.00 270 LEU A CA 1
ATOM 2058 C C . LEU A 1 270 ? -1.784 -7.916 -14.911 1.00 93.00 270 LEU A C 1
ATOM 2060 O O . LEU A 1 270 ? -0.986 -8.401 -14.111 1.00 93.00 270 LEU A O 1
ATOM 2064 N N . ILE A 1 271 ? -2.112 -6.618 -14.887 1.00 92.69 271 ILE A N 1
ATOM 2065 C CA . ILE A 1 271 ? -1.526 -5.657 -13.939 1.00 92.69 271 ILE A CA 1
ATOM 2066 C C . ILE A 1 271 ? -1.883 -6.042 -12.500 1.00 92.69 271 ILE A C 1
ATOM 2068 O O . ILE A 1 271 ? -1.009 -6.064 -11.634 1.00 92.69 271 ILE A O 1
ATOM 2072 N N . ALA A 1 272 ? -3.152 -6.366 -12.237 1.00 88.44 272 ALA A N 1
ATOM 2073 C CA . ALA A 1 272 ? -3.598 -6.786 -10.913 1.00 88.44 272 ALA A CA 1
ATOM 2074 C C . ALA A 1 272 ? -2.874 -8.062 -10.456 1.00 88.44 272 ALA A C 1
ATOM 2076 O O . ALA A 1 272 ? -2.325 -8.082 -9.355 1.00 88.44 272 ALA A O 1
ATOM 2077 N N . SER A 1 273 ? -2.795 -9.077 -11.326 1.00 89.25 273 SER A N 1
ATOM 2078 C CA . SER A 1 273 ? -2.078 -10.329 -11.059 1.00 89.25 273 SER A CA 1
ATOM 2079 C C . SER A 1 273 ? -0.595 -10.088 -10.772 1.00 89.25 273 SER A C 1
ATOM 2081 O O . SER A 1 273 ? -0.070 -10.595 -9.782 1.00 89.25 273 SER A O 1
ATOM 2083 N N . ALA A 1 274 ? 0.080 -9.258 -11.572 1.00 92.44 274 ALA A N 1
ATOM 2084 C CA . ALA A 1 274 ? 1.486 -8.925 -11.367 1.00 92.44 274 ALA A CA 1
ATOM 2085 C C . ALA A 1 274 ? 1.733 -8.287 -9.992 1.00 92.44 274 ALA A C 1
ATOM 2087 O O . ALA A 1 274 ? 2.610 -8.733 -9.247 1.00 92.44 274 ALA A O 1
ATOM 2088 N N . ILE A 1 275 ? 0.936 -7.281 -9.625 1.00 91.00 275 ILE A N 1
ATOM 2089 C CA . ILE A 1 275 ? 1.069 -6.583 -8.339 1.00 91.00 275 ILE A CA 1
ATOM 2090 C C . ILE A 1 275 ? 0.741 -7.525 -7.170 1.00 91.00 275 ILE A C 1
ATOM 2092 O O . ILE A 1 275 ? 1.456 -7.527 -6.167 1.00 91.00 275 ILE A O 1
ATOM 2096 N N . ASP A 1 276 ? -0.313 -8.338 -7.277 1.00 86.94 276 ASP A N 1
ATOM 2097 C CA . ASP A 1 276 ? -0.693 -9.306 -6.237 1.00 86.94 276 ASP A CA 1
ATOM 2098 C C . ASP A 1 276 ? 0.356 -10.421 -6.064 1.00 86.94 276 ASP A C 1
ATOM 2100 O O . ASP A 1 276 ? 0.486 -10.987 -4.980 1.00 86.94 276 ASP A O 1
ATOM 2104 N N . ARG A 1 277 ? 1.179 -10.678 -7.087 1.00 89.75 277 ARG A N 1
ATOM 2105 C CA . ARG A 1 277 ? 2.309 -11.622 -7.041 1.00 89.75 277 ARG A CA 1
ATOM 2106 C C . ARG A 1 277 ? 3.642 -10.980 -6.661 1.00 89.75 277 ARG A C 1
ATOM 2108 O O . ARG A 1 277 ? 4.676 -11.651 -6.691 1.00 89.75 277 ARG A O 1
ATOM 2115 N N . GLY A 1 278 ? 3.613 -9.707 -6.262 1.00 91.19 278 GLY A N 1
ATOM 2116 C CA . GLY A 1 278 ? 4.738 -8.992 -5.665 1.00 91.19 278 GLY A CA 1
ATOM 2117 C C . GLY A 1 278 ? 5.514 -8.081 -6.613 1.00 91.19 278 GLY A C 1
ATOM 2118 O O . GLY A 1 278 ? 6.530 -7.534 -6.186 1.00 91.19 278 GLY A O 1
ATOM 2119 N N . VAL A 1 279 ? 5.081 -7.890 -7.867 1.00 94.44 279 VAL A N 1
ATOM 2120 C CA . VAL A 1 279 ? 5.730 -6.936 -8.783 1.00 94.44 279 VAL A CA 1
ATOM 2121 C C . VAL A 1 279 ? 5.586 -5.520 -8.224 1.00 94.44 279 VAL A C 1
ATOM 2123 O O . VAL A 1 279 ? 4.476 -5.046 -7.985 1.00 94.44 279 VAL A O 1
ATOM 2126 N N . THR A 1 280 ? 6.713 -4.839 -8.003 1.00 95.00 280 THR A N 1
ATOM 2127 C CA . THR A 1 280 ? 6.739 -3.503 -7.390 1.00 95.00 280 THR A CA 1
ATOM 2128 C C . THR A 1 280 ? 6.949 -2.374 -8.389 1.00 95.00 280 THR A C 1
ATOM 2130 O O . THR A 1 280 ? 6.686 -1.227 -8.042 1.00 95.00 280 THR A O 1
ATOM 2133 N N . HIS A 1 281 ? 7.427 -2.665 -9.601 1.00 96.56 281 HIS A N 1
ATOM 2134 C CA . HIS A 1 281 ? 7.703 -1.660 -10.628 1.00 96.56 281 HIS A CA 1
ATOM 2135 C C . HIS A 1 281 ? 7.085 -2.059 -11.966 1.00 96.56 281 HIS A C 1
ATOM 2137 O O . HIS A 1 281 ? 7.128 -3.231 -12.350 1.00 96.56 281 HIS A O 1
ATOM 2143 N N . ILE A 1 282 ? 6.554 -1.063 -12.675 1.00 96.19 282 ILE A N 1
ATOM 2144 C CA . ILE A 1 282 ? 6.117 -1.185 -14.065 1.00 96.19 282 ILE A CA 1
ATOM 2145 C C . ILE A 1 282 ? 6.945 -0.224 -14.915 1.00 96.19 282 ILE A C 1
ATOM 2147 O O . ILE A 1 282 ? 7.054 0.964 -14.607 1.00 96.19 282 ILE A O 1
ATOM 2151 N N . ASP A 1 283 ? 7.537 -0.759 -15.972 1.00 95.25 283 ASP A N 1
ATOM 2152 C CA . ASP A 1 283 ? 8.237 -0.007 -17.004 1.00 95.25 283 ASP A CA 1
ATOM 2153 C C . ASP A 1 283 ? 7.254 0.487 -18.066 1.00 95.25 283 ASP A C 1
ATOM 2155 O O . ASP A 1 283 ? 6.373 -0.247 -18.515 1.00 95.25 283 ASP A O 1
ATOM 2159 N N . VAL A 1 284 ? 7.421 1.741 -18.470 1.00 92.12 284 VAL A N 1
ATOM 2160 C CA . VAL A 1 284 ? 6.718 2.361 -19.589 1.00 92.12 284 VAL A CA 1
ATOM 2161 C C . VAL A 1 284 ? 7.735 3.023 -20.502 1.00 92.12 284 VAL A C 1
ATOM 2163 O O . VAL A 1 284 ? 8.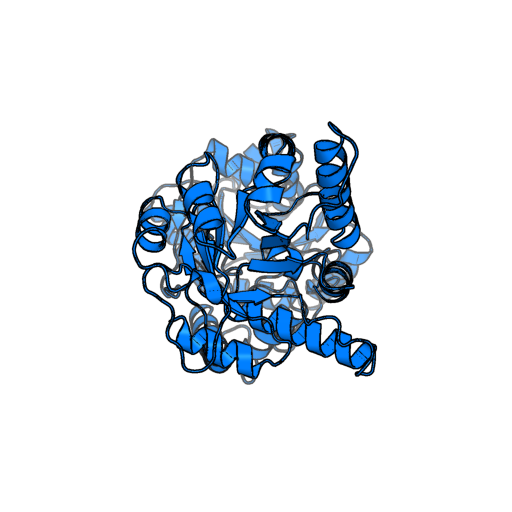687 3.657 -20.039 1.00 92.12 284 VAL A O 1
ATOM 2166 N N . GLY A 1 285 ? 7.523 2.903 -21.808 1.00 80.94 285 GLY A N 1
ATOM 2167 C CA . GLY A 1 285 ? 8.371 3.550 -22.792 1.00 80.94 285 GLY A CA 1
ATOM 2168 C C . GLY A 1 285 ? 7.579 4.397 -23.768 1.00 80.94 285 GLY A C 1
ATOM 2169 O O . GLY A 1 285 ? 6.502 4.040 -24.239 1.00 80.94 285 GLY A O 1
ATOM 2170 N N . ARG A 1 286 ? 8.128 5.577 -24.055 1.00 69.31 286 ARG A N 1
ATOM 2171 C CA . ARG A 1 286 ? 7.512 6.551 -24.955 1.00 69.31 286 ARG A CA 1
ATOM 2172 C C . ARG A 1 286 ? 7.635 6.179 -26.434 1.00 69.31 286 ARG A C 1
ATOM 2174 O O . ARG A 1 286 ? 6.862 6.669 -27.254 1.00 69.31 286 ARG A O 1
ATOM 2181 N N . ALA A 1 287 ? 8.612 5.342 -26.781 1.00 63.69 287 ALA A N 1
ATOM 2182 C CA . ALA A 1 287 ? 8.714 4.776 -28.124 1.00 63.69 287 ALA A CA 1
ATOM 2183 C C . ALA A 1 287 ? 7.574 3.775 -28.408 1.00 63.69 287 ALA A C 1
ATOM 2185 O O . ALA A 1 287 ? 7.292 3.478 -29.567 1.00 63.69 287 ALA A O 1
ATOM 2186 N N . ASP A 1 288 ? 6.879 3.316 -27.365 1.00 66.12 288 ASP A N 1
ATOM 2187 C CA . ASP A 1 288 ? 5.963 2.180 -27.402 1.00 66.12 288 ASP A CA 1
ATOM 2188 C C . ASP A 1 288 ? 4.496 2.626 -27.515 1.00 66.12 288 ASP A C 1
ATOM 2190 O O . ASP A 1 288 ? 3.631 2.302 -26.697 1.00 66.12 288 ASP A O 1
ATOM 2194 N N . ASN A 1 289 ? 4.217 3.404 -28.564 1.00 73.75 289 ASN A N 1
ATOM 2195 C CA . ASN A 1 289 ? 2.881 3.872 -28.945 1.00 73.75 289 ASN A CA 1
ATOM 2196 C C . ASN A 1 289 ? 2.090 4.502 -27.779 1.00 73.75 289 ASN A C 1
ATOM 2198 O O . ASN A 1 289 ? 2.375 5.624 -27.364 1.00 73.75 289 ASN A O 1
ATOM 2202 N N . ARG A 1 290 ? 1.053 3.807 -27.291 1.00 82.00 290 ARG A N 1
ATOM 2203 C CA . ARG A 1 290 ? 0.095 4.279 -26.279 1.00 82.00 290 ARG A CA 1
ATOM 2204 C C . ARG A 1 290 ? 0.311 3.650 -24.898 1.00 82.00 290 ARG A C 1
ATOM 2206 O O . ARG A 1 290 ? -0.621 3.652 -24.097 1.00 82.00 290 ARG A O 1
ATOM 2213 N N . ALA A 1 291 ? 1.492 3.102 -24.604 1.00 85.75 291 ALA A N 1
ATOM 2214 C CA . ALA A 1 291 ? 1.759 2.381 -23.354 1.00 85.75 291 ALA A CA 1
ATOM 2215 C C . ALA A 1 291 ? 1.382 3.178 -22.087 1.00 85.75 291 ALA A C 1
ATOM 2217 O O . ALA A 1 291 ? 0.702 2.649 -21.208 1.00 85.75 291 ALA A O 1
ATOM 2218 N N . GLU A 1 292 ? 1.753 4.462 -22.008 1.00 87.81 292 GLU A N 1
ATOM 2219 C CA . GLU A 1 292 ? 1.430 5.334 -20.865 1.00 87.81 292 GLU A CA 1
ATOM 2220 C C . GLU A 1 292 ? -0.084 5.563 -20.721 1.00 87.81 292 GLU A C 1
ATOM 2222 O O . GLU A 1 292 ? -0.639 5.420 -19.627 1.00 87.81 292 GLU A O 1
ATOM 2227 N N . ASP A 1 293 ? -0.765 5.856 -21.835 1.00 87.75 293 ASP A N 1
ATOM 2228 C CA . ASP A 1 293 ? -2.216 6.061 -21.870 1.00 87.75 293 ASP A CA 1
ATOM 2229 C C . ASP A 1 293 ? -2.971 4.788 -21.473 1.00 87.75 293 ASP A C 1
ATOM 2231 O O . ASP A 1 293 ? -3.956 4.846 -20.733 1.00 87.75 293 ASP A O 1
ATOM 2235 N N . LEU A 1 294 ? -2.518 3.632 -21.968 1.00 87.88 294 LEU A N 1
ATOM 2236 C CA . LEU A 1 294 ? -3.111 2.333 -21.674 1.00 87.88 294 LEU A CA 1
ATOM 2237 C C . LEU A 1 294 ? -2.893 1.960 -20.215 1.00 87.88 294 LEU A C 1
ATOM 2239 O O . LEU A 1 294 ? -3.869 1.620 -19.554 1.00 87.88 294 LEU A O 1
ATOM 2243 N N . LEU A 1 295 ? -1.673 2.106 -19.684 1.00 89.19 295 LEU A N 1
ATOM 2244 C CA . LEU A 1 295 ? -1.399 1.885 -18.264 1.00 89.19 295 LEU A CA 1
ATOM 2245 C C . LEU A 1 295 ? -2.286 2.776 -17.390 1.00 89.19 295 LEU A C 1
ATOM 2247 O O . LEU A 1 295 ? -2.852 2.302 -16.409 1.00 89.19 295 LEU A O 1
ATOM 2251 N N . ARG A 1 296 ? -2.457 4.054 -17.746 1.00 87.75 296 ARG A N 1
ATOM 2252 C CA . ARG A 1 296 ? -3.353 4.959 -17.015 1.00 87.75 296 ARG A CA 1
ATOM 2253 C C . ARG A 1 296 ? -4.819 4.533 -17.100 1.00 87.75 296 ARG A C 1
ATOM 2255 O O . ARG A 1 296 ? -5.541 4.662 -16.115 1.00 87.75 296 ARG A O 1
ATOM 2262 N N . ALA A 1 297 ? -5.278 4.095 -18.269 1.00 85.06 297 ALA A N 1
ATOM 2263 C CA . ALA A 1 297 ? -6.674 3.730 -18.499 1.00 85.06 297 ALA A CA 1
ATOM 2264 C C . ALA A 1 297 ? -7.062 2.380 -17.871 1.00 85.06 297 ALA A C 1
ATOM 2266 O O . ALA A 1 297 ? -8.240 2.153 -17.577 1.00 85.06 297 ALA A O 1
ATOM 2267 N N . THR A 1 298 ? -6.095 1.480 -17.689 1.00 85.62 298 THR A N 1
ATOM 2268 C CA . THR A 1 298 ? -6.324 0.134 -17.155 1.00 85.62 298 THR A CA 1
ATOM 2269 C C . THR A 1 298 ? -5.952 0.031 -15.679 1.00 85.62 298 THR A C 1
ATOM 2271 O O . THR A 1 298 ? -6.657 -0.638 -14.933 1.00 85.62 298 THR A O 1
ATOM 2274 N N . ALA A 1 299 ? -4.935 0.736 -15.185 1.00 80.56 299 ALA A N 1
ATOM 2275 C CA . ALA A 1 299 ? -4.601 0.676 -13.766 1.00 80.56 299 ALA A CA 1
ATOM 2276 C C . ALA A 1 299 ? -5.679 1.359 -12.906 1.00 80.56 299 ALA A C 1
ATOM 2278 O O . ALA A 1 299 ? -5.898 2.570 -12.983 1.00 80.56 299 ALA A O 1
ATOM 2279 N N . GLU A 1 300 ? -6.330 0.590 -12.029 1.00 77.94 300 GLU A N 1
ATOM 2280 C CA . GLU A 1 300 ? -7.282 1.149 -11.068 1.00 77.94 300 GLU A CA 1
ATOM 2281 C C . GLU A 1 300 ? -6.594 2.198 -10.169 1.00 77.94 300 GLU A C 1
ATOM 2283 O O . GLU A 1 300 ? -5.464 1.971 -9.721 1.00 77.94 300 GLU A O 1
ATOM 2288 N N . PRO A 1 301 ? -7.255 3.317 -9.809 1.00 76.69 301 PRO A N 1
ATOM 2289 C CA . PRO A 1 301 ? -6.640 4.382 -9.005 1.00 76.69 301 PRO A CA 1
ATOM 2290 C C . PRO A 1 301 ? -6.030 3.920 -7.672 1.00 76.69 301 PRO A C 1
ATOM 2292 O O . PRO A 1 301 ? -5.079 4.525 -7.174 1.00 76.69 301 PRO A O 1
ATOM 2295 N N . ALA A 1 302 ? -6.568 2.852 -7.079 1.00 72.94 302 ALA A N 1
ATOM 2296 C CA . ALA A 1 302 ? -6.028 2.255 -5.864 1.00 72.94 302 ALA A CA 1
ATOM 2297 C C . ALA A 1 302 ? -4.816 1.335 -6.136 1.00 72.94 302 ALA A C 1
ATOM 2299 O O . ALA A 1 302 ? -3.885 1.324 -5.331 1.00 72.94 302 ALA A O 1
ATOM 2300 N N . LEU A 1 303 ? -4.766 0.646 -7.285 1.00 77.88 303 LEU A N 1
ATOM 2301 C CA . LEU A 1 303 ? -3.604 -0.144 -7.726 1.00 77.88 303 LEU A CA 1
ATOM 2302 C C . LEU A 1 303 ? -2.422 0.736 -8.135 1.00 77.88 303 LEU A C 1
ATOM 2304 O O . LEU A 1 303 ? -1.276 0.396 -7.874 1.00 77.88 303 LEU A O 1
ATOM 2308 N N . VAL A 1 304 ? -2.700 1.907 -8.702 1.00 80.12 304 VAL A N 1
ATOM 2309 C CA . VAL A 1 304 ? -1.727 2.942 -9.094 1.00 80.12 304 VAL A CA 1
ATOM 2310 C C . VAL A 1 304 ? -0.756 3.319 -7.966 1.00 80.12 304 VAL A C 1
ATOM 2312 O O . VAL A 1 304 ? 0.379 3.704 -8.247 1.00 80.12 304 VAL A O 1
ATOM 2315 N N . LYS A 1 305 ? -1.178 3.198 -6.701 1.00 81.38 305 LYS A N 1
ATOM 2316 C CA . LYS A 1 305 ? -0.350 3.471 -5.513 1.00 81.38 305 LYS A CA 1
ATOM 2317 C C . LYS A 1 305 ? 0.512 2.286 -5.065 1.00 81.38 305 LYS A C 1
ATOM 2319 O O . LYS A 1 305 ? 1.296 2.437 -4.135 1.00 81.38 305 LYS A O 1
ATOM 2324 N N . ARG A 1 306 ? 0.330 1.108 -5.667 1.00 84.81 306 ARG A N 1
ATOM 2325 C CA . ARG A 1 306 ? 0.970 -0.157 -5.269 1.00 84.81 306 ARG A CA 1
ATOM 2326 C C . ARG A 1 306 ? 2.198 -0.508 -6.109 1.00 84.81 306 ARG A C 1
ATOM 2328 O O . ARG A 1 306 ? 2.883 -1.467 -5.772 1.00 84.81 306 ARG A O 1
ATOM 2335 N N . PHE A 1 307 ? 2.477 0.256 -7.162 1.00 91.50 307 PHE A N 1
ATOM 2336 C CA . PHE A 1 307 ? 3.669 0.095 -7.985 1.00 91.50 307 PHE A CA 1
ATOM 2337 C C . PHE A 1 307 ? 4.324 1.442 -8.291 1.00 91.50 307 PHE A C 1
ATOM 2339 O O . PHE A 1 307 ? 3.656 2.476 -8.394 1.00 91.50 307 PHE A O 1
ATOM 2346 N N . SER A 1 308 ? 5.635 1.382 -8.465 1.00 94.69 308 SER A N 1
ATOM 2347 C CA . SER A 1 308 ? 6.496 2.459 -8.934 1.00 94.69 308 SER A CA 1
ATOM 2348 C C . SER A 1 308 ? 6.617 2.433 -10.461 1.00 94.69 308 SER A C 1
ATOM 2350 O O . SER A 1 308 ? 6.473 1.380 -11.086 1.00 94.69 308 SER A O 1
ATOM 2352 N N . VAL A 1 309 ? 6.880 3.586 -11.074 1.00 95.19 309 VAL A N 1
ATOM 2353 C CA . VAL A 1 309 ? 6.980 3.729 -12.535 1.00 95.19 309 VAL A CA 1
ATOM 2354 C C . VAL A 1 309 ? 8.422 3.973 -12.965 1.00 95.19 309 VAL A C 1
ATOM 2356 O O . VAL A 1 309 ? 9.060 4.928 -12.517 1.00 95.19 309 VAL A O 1
ATOM 2359 N N . ILE A 1 310 ? 8.904 3.134 -13.881 1.00 96.38 310 ILE A N 1
ATOM 2360 C CA . ILE A 1 310 ? 10.146 3.338 -14.631 1.00 96.38 310 ILE A CA 1
ATOM 2361 C C . ILE A 1 310 ? 9.756 3.910 -15.993 1.00 96.38 310 ILE A C 1
ATOM 2363 O O . ILE A 1 310 ? 9.014 3.276 -16.732 1.00 96.38 310 ILE A O 1
ATOM 2367 N N . SER A 1 311 ? 10.217 5.115 -16.313 1.00 94.75 311 SER A N 1
ATOM 2368 C CA . SER A 1 311 ? 9.827 5.844 -17.518 1.00 94.75 311 SER A CA 1
ATOM 2369 C C . SER A 1 311 ? 10.999 6.014 -18.471 1.00 94.75 311 SER A C 1
ATOM 2371 O O . SER A 1 311 ? 11.969 6.701 -18.144 1.00 94.75 311 SER A O 1
ATOM 2373 N N . ARG A 1 312 ? 10.882 5.478 -19.686 1.00 92.44 312 ARG A N 1
ATOM 2374 C CA . ARG A 1 312 ? 11.865 5.678 -20.757 1.00 92.44 312 ARG A CA 1
ATOM 2375 C C . ARG A 1 312 ? 11.519 6.869 -21.635 1.00 92.44 312 ARG A C 1
ATOM 2377 O O . ARG A 1 312 ? 10.416 6.961 -22.174 1.00 92.44 312 ARG A O 1
ATOM 2384 N N . THR A 1 313 ? 12.493 7.748 -21.858 1.00 87.88 313 THR A N 1
ATOM 2385 C CA . THR A 1 313 ? 12.309 8.951 -22.689 1.00 87.88 313 THR A CA 1
ATOM 2386 C C . THR A 1 313 ? 12.126 8.645 -24.178 1.00 87.88 313 THR A C 1
ATOM 2388 O O . THR A 1 313 ? 11.576 9.480 -24.905 1.00 87.88 313 THR A O 1
ATOM 2391 N N . GLY A 1 314 ? 12.591 7.470 -24.622 1.00 83.50 314 GLY A N 1
ATOM 2392 C CA . GLY A 1 314 ? 12.927 7.191 -26.020 1.00 83.50 314 GLY A CA 1
ATOM 2393 C C . GLY A 1 314 ? 14.154 7.996 -26.479 1.00 83.50 314 GLY A C 1
ATOM 2394 O O . GLY A 1 314 ? 14.673 8.802 -25.693 1.00 83.50 314 GLY A O 1
ATOM 2395 N N . PRO A 1 315 ? 14.599 7.815 -27.739 1.00 87.62 315 PRO A N 1
ATOM 2396 C CA . PRO A 1 315 ? 15.669 8.619 -28.313 1.00 87.62 315 PRO A CA 1
ATOM 2397 C C . PRO A 1 315 ? 15.330 10.111 -28.268 1.00 87.62 315 PRO A C 1
ATOM 2399 O O . PRO A 1 315 ? 14.247 10.531 -28.698 1.00 87.62 315 PRO A O 1
ATOM 2402 N N . LEU A 1 316 ? 16.246 10.931 -27.761 1.00 87.69 316 LEU A N 1
ATOM 2403 C CA . LEU A 1 316 ? 16.078 12.377 -27.769 1.00 87.69 316 LEU A CA 1
ATOM 2404 C C . LEU A 1 316 ? 16.199 12.890 -29.208 1.00 87.69 316 LEU A C 1
ATOM 2406 O O . LEU A 1 316 ? 17.201 12.614 -29.874 1.00 87.69 316 LEU A O 1
ATOM 2410 N N . PRO A 1 317 ? 15.227 13.686 -29.693 1.00 86.81 317 PRO A N 1
ATOM 2411 C CA . PRO A 1 317 ? 15.284 14.221 -31.045 1.00 86.81 317 PRO A CA 1
ATOM 2412 C C . PRO A 1 317 ? 16.553 15.052 -31.241 1.00 86.81 317 PRO A C 1
ATOM 2414 O O . PRO A 1 317 ? 17.046 15.691 -30.304 1.00 86.81 317 PRO A O 1
ATOM 2417 N N . GLU A 1 318 ? 17.062 15.082 -32.469 1.00 85.25 318 GLU A N 1
ATOM 2418 C CA . GLU A 1 318 ? 18.088 16.050 -32.838 1.00 85.25 318 GLU A CA 1
ATOM 2419 C C . GLU A 1 318 ? 17.494 17.455 -32.740 1.00 85.25 318 GLU A C 1
ATOM 2421 O O . GLU A 1 318 ? 16.487 17.783 -33.372 1.00 85.25 318 GLU A O 1
ATOM 2426 N N . VAL A 1 319 ? 18.105 18.285 -31.902 1.00 83.50 319 VAL A N 1
ATOM 2427 C CA . VAL A 1 319 ? 17.680 19.660 -31.657 1.00 83.50 319 VAL A CA 1
ATOM 2428 C C . VAL A 1 319 ? 18.860 20.606 -31.868 1.00 83.50 319 VAL A C 1
ATOM 2430 O O . VAL A 1 319 ? 20.013 20.182 -31.763 1.00 83.50 319 VAL A O 1
ATOM 2433 N N . PRO A 1 320 ? 18.613 21.893 -32.178 1.00 82.56 320 PRO A N 1
ATOM 2434 C CA . PRO A 1 320 ? 19.678 22.883 -32.250 1.00 82.56 320 PRO A CA 1
ATOM 2435 C C . PRO A 1 320 ? 20.512 22.914 -30.965 1.00 82.56 320 PRO A C 1
ATOM 2437 O O . PRO A 1 320 ? 20.004 22.654 -29.872 1.00 82.56 320 PRO A O 1
ATOM 2440 N N . GLN A 1 321 ? 21.787 23.276 -31.098 1.00 73.31 321 GLN A N 1
ATOM 2441 C CA . GLN A 1 321 ? 22.726 23.314 -29.981 1.00 73.31 321 GLN A CA 1
ATOM 2442 C C . GLN A 1 321 ? 22.164 24.132 -28.804 1.00 73.31 321 GLN A C 1
ATOM 2444 O O . GLN A 1 321 ? 21.778 25.289 -28.972 1.00 73.31 321 GLN A O 1
ATOM 2449 N N . GLY A 1 322 ? 22.119 23.518 -27.617 1.00 72.12 322 GLY A N 1
ATOM 2450 C CA . GLY A 1 322 ? 21.591 24.129 -26.391 1.00 72.12 322 GLY A CA 1
ATOM 2451 C C . GLY A 1 322 ? 20.099 23.889 -26.119 1.00 72.12 322 GLY A C 1
ATOM 2452 O O . GLY A 1 322 ? 19.597 24.372 -25.107 1.00 72.12 322 GLY A O 1
ATOM 2453 N N . ALA A 1 323 ? 19.385 23.142 -26.970 1.00 85.69 323 ALA A N 1
ATOM 2454 C CA . ALA A 1 323 ? 17.967 22.817 -26.768 1.00 85.69 323 ALA A CA 1
ATOM 2455 C C . ALA A 1 323 ? 17.710 21.421 -26.158 1.00 85.69 323 ALA A C 1
ATOM 2457 O O . ALA A 1 323 ? 16.551 21.045 -25.974 1.00 85.69 323 ALA A O 1
ATOM 2458 N N . ASP A 1 324 ? 18.750 20.658 -25.801 1.00 88.19 324 ASP A N 1
ATOM 2459 C CA . ASP A 1 324 ? 18.605 19.307 -25.231 1.00 88.19 324 ASP A CA 1
ATOM 2460 C C . ASP A 1 324 ? 17.783 19.304 -23.934 1.00 88.19 324 ASP A C 1
ATOM 2462 O O . ASP A 1 324 ? 16.896 18.469 -23.754 1.00 88.19 324 ASP A O 1
ATOM 2466 N N . ALA A 1 325 ? 17.979 20.308 -23.073 1.00 90.44 325 ALA A N 1
ATOM 2467 C CA . ALA A 1 325 ? 17.189 20.474 -21.854 1.00 90.44 325 ALA A CA 1
ATOM 2468 C C . ALA A 1 325 ? 15.681 20.613 -22.143 1.00 90.44 325 ALA A C 1
ATOM 2470 O O . ALA A 1 325 ? 14.855 20.072 -21.407 1.00 90.44 325 ALA A O 1
ATOM 2471 N N . VAL A 1 326 ? 15.313 21.290 -23.236 1.00 90.62 326 VAL A N 1
ATOM 2472 C CA . VAL A 1 326 ? 13.912 21.441 -23.658 1.00 90.62 326 VAL A CA 1
ATOM 2473 C C . VAL A 1 326 ? 13.362 20.115 -24.180 1.00 90.62 326 VAL A C 1
ATOM 2475 O O . VAL A 1 326 ? 12.210 19.781 -23.913 1.00 90.62 326 VAL A O 1
ATOM 2478 N N . ALA A 1 327 ? 14.174 19.329 -24.893 1.00 90.75 327 ALA A N 1
ATOM 2479 C CA . ALA A 1 327 ? 13.771 18.007 -25.364 1.00 90.75 327 ALA A CA 1
ATOM 2480 C C . ALA A 1 327 ? 13.478 17.049 -24.195 1.00 90.75 327 ALA A C 1
ATOM 2482 O O . ALA A 1 327 ? 12.447 16.369 -24.215 1.00 90.75 327 ALA A O 1
ATOM 2483 N N . VAL A 1 328 ? 14.332 17.051 -23.164 1.00 92.56 328 VAL A N 1
ATOM 2484 C CA . VAL A 1 328 ? 14.133 16.275 -21.928 1.00 92.56 328 VAL A CA 1
ATOM 2485 C C . VAL A 1 328 ? 12.888 16.735 -21.183 1.00 92.56 328 VAL A C 1
ATOM 2487 O O . VAL A 1 328 ? 12.038 15.914 -20.859 1.00 92.56 328 VAL A O 1
ATOM 2490 N N . GLU A 1 329 ? 12.738 18.040 -20.955 1.00 93.19 329 GLU A N 1
ATOM 2491 C CA . GLU A 1 329 ? 11.554 18.602 -20.297 1.00 93.19 329 GLU A CA 1
ATOM 2492 C C . GLU A 1 329 ? 10.271 18.224 -21.030 1.00 93.19 329 GLU A C 1
ATOM 2494 O O . GLU A 1 329 ? 9.330 17.729 -20.419 1.00 93.19 329 GLU A O 1
ATOM 2499 N N . ALA A 1 330 ? 10.254 18.358 -22.354 1.00 90.50 330 ALA A N 1
ATOM 2500 C CA . ALA A 1 330 ? 9.099 17.969 -23.139 1.00 90.50 330 ALA A CA 1
ATOM 2501 C C . ALA A 1 330 ? 8.818 16.460 -23.041 1.00 90.50 330 ALA A C 1
ATOM 2503 O O . ALA A 1 330 ? 7.657 16.059 -23.076 1.00 90.50 330 ALA A O 1
ATOM 2504 N N . ALA A 1 331 ? 9.845 15.604 -22.967 1.00 89.94 331 ALA A N 1
ATOM 2505 C CA . ALA A 1 331 ? 9.662 14.167 -22.769 1.00 89.94 331 ALA A CA 1
ATOM 2506 C C . ALA A 1 331 ? 9.030 13.870 -21.401 1.00 89.94 331 ALA A C 1
ATOM 2508 O O . ALA A 1 331 ? 7.985 13.228 -21.362 1.00 89.94 331 ALA A O 1
ATOM 2509 N N . VAL A 1 332 ? 9.600 14.417 -20.325 1.00 92.25 332 VAL A N 1
ATOM 2510 C CA . VAL A 1 332 ? 9.131 14.225 -18.944 1.00 92.25 332 VAL A CA 1
ATOM 2511 C C . VAL A 1 332 ? 7.708 14.758 -18.746 1.00 92.25 332 VAL A C 1
ATOM 2513 O O . VAL A 1 332 ? 6.842 14.041 -18.251 1.00 92.25 332 VAL A O 1
ATOM 2516 N N . GLU A 1 333 ? 7.419 15.984 -19.188 1.00 91.88 333 GLU A N 1
ATOM 2517 C CA . GLU A 1 333 ? 6.095 16.596 -19.006 1.00 91.88 333 GLU A CA 1
ATOM 2518 C C . GLU A 1 333 ? 4.997 15.869 -19.796 1.00 91.88 333 GLU A C 1
ATOM 2520 O O . GLU A 1 333 ? 3.843 15.814 -19.366 1.00 91.88 333 GLU A O 1
ATOM 2525 N N . ARG A 1 334 ? 5.339 15.258 -20.938 1.00 88.62 334 ARG A N 1
ATOM 2526 C CA . ARG A 1 334 ? 4.396 14.402 -21.672 1.00 88.62 334 ARG A CA 1
ATOM 2527 C C . ARG A 1 334 ? 4.106 13.108 -20.929 1.00 88.62 334 ARG A C 1
ATOM 2529 O O . ARG A 1 334 ? 2.931 12.783 -20.798 1.00 88.62 334 ARG A O 1
ATOM 2536 N N . THR A 1 335 ? 5.124 12.436 -20.394 1.00 90.00 335 THR A N 1
ATOM 2537 C CA . THR A 1 335 ? 4.938 11.263 -19.528 1.00 90.00 335 THR A CA 1
ATOM 2538 C C . THR A 1 335 ? 4.034 11.599 -18.344 1.00 90.00 335 THR A C 1
ATOM 2540 O O . THR A 1 335 ? 3.080 10.881 -18.051 1.00 90.00 335 THR A O 1
ATOM 2543 N N . PHE A 1 336 ? 4.275 12.732 -17.682 1.00 91.62 336 PHE A N 1
ATOM 2544 C CA . PHE A 1 336 ? 3.439 13.204 -16.578 1.00 91.62 336 PHE A CA 1
ATOM 2545 C C . PHE A 1 336 ? 1.980 13.397 -17.000 1.00 91.62 336 PHE A C 1
ATOM 2547 O O . PHE A 1 336 ? 1.060 12.933 -16.317 1.00 91.62 336 PHE A O 1
ATOM 2554 N N . ALA A 1 337 ? 1.757 14.032 -18.151 1.00 90.06 337 ALA A N 1
ATOM 2555 C CA . ALA A 1 337 ? 0.421 14.220 -18.700 1.00 90.06 337 ALA A CA 1
ATOM 2556 C C . ALA A 1 337 ? -0.264 12.884 -19.044 1.00 90.06 337 ALA A C 1
ATOM 2558 O O . ALA A 1 337 ? -1.413 12.681 -18.644 1.00 90.06 337 ALA A O 1
ATOM 2559 N N . ALA A 1 338 ? 0.437 11.972 -19.721 1.00 89.31 338 ALA A N 1
ATOM 2560 C CA . ALA A 1 338 ? -0.092 10.684 -20.169 1.00 89.31 338 ALA A CA 1
ATOM 2561 C C . ALA A 1 338 ? -0.393 9.734 -19.002 1.00 89.31 338 ALA A C 1
ATOM 2563 O O . ALA A 1 338 ? -1.446 9.101 -18.977 1.00 89.31 338 ALA A O 1
ATOM 2564 N N . LEU A 1 339 ? 0.462 9.704 -17.973 1.00 88.62 339 LEU A N 1
ATOM 2565 C CA . LEU A 1 339 ? 0.230 8.948 -16.736 1.00 88.62 339 LEU A CA 1
ATOM 2566 C C . LEU A 1 339 ? -0.763 9.639 -15.790 1.00 88.62 339 LEU A C 1
ATOM 2568 O O . LEU A 1 339 ? -1.300 9.005 -14.878 1.00 88.62 339 LEU A O 1
ATOM 2572 N N . GLY A 1 340 ? -1.038 10.931 -15.993 1.00 87.81 340 GLY A N 1
ATOM 2573 C CA . GLY A 1 340 ? -1.867 11.740 -15.100 1.00 87.81 340 GLY A CA 1
ATOM 2574 C C . GLY A 1 340 ? -1.247 11.914 -13.711 1.00 87.81 340 GLY A C 1
ATOM 2575 O O . GLY A 1 340 ? -1.976 11.968 -12.719 1.00 87.81 340 GLY A O 1
ATOM 2576 N N . ARG A 1 341 ? 0.087 11.964 -13.627 1.00 88.69 341 ARG A N 1
ATOM 2577 C CA . ARG A 1 341 ? 0.861 12.113 -12.384 1.00 88.69 341 ARG A CA 1
ATOM 2578 C C . ARG A 1 341 ? 1.923 13.193 -12.555 1.00 88.69 341 ARG A C 1
ATOM 2580 O O . ARG A 1 341 ? 2.291 13.527 -13.668 1.00 88.69 341 ARG A O 1
ATOM 2587 N N . ARG A 1 342 ? 2.418 13.745 -11.447 1.00 90.56 342 ARG A N 1
ATOM 2588 C CA . ARG A 1 342 ? 3.461 14.790 -11.448 1.00 90.56 342 ARG A CA 1
ATOM 2589 C C . ARG A 1 342 ? 4.864 14.264 -11.149 1.00 90.56 342 ARG A C 1
ATOM 2591 O O . ARG A 1 342 ? 5.780 15.059 -11.003 1.00 90.56 342 ARG A O 1
ATOM 2598 N N . SER A 1 343 ? 5.016 12.952 -11.022 1.00 94.00 343 SER A N 1
ATOM 2599 C CA . SER A 1 343 ? 6.293 12.320 -10.728 1.00 94.00 343 SER A CA 1
ATOM 2600 C C . SER A 1 343 ? 6.344 10.891 -11.257 1.00 94.00 343 SER A C 1
ATOM 2602 O O . SER A 1 343 ? 5.303 10.254 -11.457 1.00 94.00 343 SER A O 1
ATOM 2604 N N . VAL A 1 344 ? 7.568 10.404 -11.457 1.00 94.50 344 VAL A N 1
ATOM 2605 C CA . VAL A 1 344 ? 7.907 8.998 -11.726 1.00 94.50 344 VAL A CA 1
ATOM 2606 C C . VAL A 1 344 ? 9.064 8.577 -10.823 1.00 94.50 344 VAL A C 1
ATOM 2608 O O . VAL A 1 344 ? 9.817 9.415 -10.327 1.00 94.50 344 VAL A O 1
ATOM 2611 N N . ASP A 1 345 ? 9.220 7.280 -10.588 1.00 96.25 345 ASP A N 1
ATOM 2612 C CA . ASP A 1 345 ? 10.264 6.774 -9.700 1.00 96.25 345 ASP A CA 1
ATOM 2613 C C . ASP A 1 345 ? 11.619 6.733 -10.410 1.00 96.25 345 ASP A C 1
ATOM 2615 O O . ASP A 1 345 ? 12.635 7.110 -9.827 1.00 96.25 345 ASP A O 1
ATOM 2619 N N . VAL A 1 346 ? 11.647 6.341 -11.684 1.00 97.62 346 VAL A N 1
ATOM 2620 C CA . VAL A 1 346 ? 12.888 6.273 -12.465 1.00 97.62 346 VAL A CA 1
ATOM 2621 C C . VAL A 1 346 ? 12.697 6.919 -13.826 1.00 97.62 346 VAL A C 1
ATOM 2623 O O . VAL A 1 346 ? 11.720 6.625 -14.510 1.00 97.62 346 VAL A O 1
ATOM 2626 N N . LEU A 1 347 ? 13.642 7.764 -14.237 1.00 97.00 347 LEU A N 1
ATOM 2627 C CA . LEU A 1 347 ? 13.754 8.235 -15.618 1.00 97.00 347 LEU A CA 1
ATOM 2628 C C . LEU A 1 347 ? 14.948 7.567 -16.296 1.00 97.00 347 LEU A C 1
ATOM 2630 O O . LEU A 1 347 ? 16.063 7.607 -15.774 1.00 97.00 347 LEU A O 1
ATOM 2634 N N . VAL A 1 348 ? 14.705 6.972 -17.459 1.00 96.88 348 VAL A N 1
ATOM 2635 C CA . VAL A 1 348 ? 15.674 6.148 -18.182 1.00 96.88 348 VAL A CA 1
ATOM 2636 C C . VAL A 1 348 ? 15.898 6.717 -19.583 1.00 96.88 348 VAL A C 1
ATOM 2638 O O . VAL A 1 348 ? 14.956 6.855 -20.367 1.00 96.88 348 VAL A O 1
ATOM 2641 N N . PHE A 1 349 ? 17.150 7.050 -19.891 1.00 96.25 349 PHE A N 1
ATOM 2642 C CA . PHE A 1 349 ? 17.575 7.510 -21.214 1.00 96.25 349 PHE A CA 1
ATOM 2643 C C . PHE A 1 349 ? 17.849 6.351 -22.177 1.00 96.25 349 PHE A C 1
ATOM 2645 O O . PHE A 1 349 ? 18.224 5.257 -21.759 1.00 96.25 349 PHE A O 1
ATOM 2652 N N . GLU A 1 350 ? 17.717 6.602 -23.477 1.00 93.62 350 GLU A N 1
ATOM 2653 C CA . GLU A 1 350 ? 18.061 5.637 -24.523 1.00 93.62 350 GLU A CA 1
ATOM 2654 C C . GLU A 1 350 ? 19.563 5.710 -24.862 1.00 93.62 350 GLU A C 1
ATOM 2656 O O . GLU A 1 350 ? 19.973 6.402 -25.791 1.00 93.62 350 GLU A O 1
ATOM 2661 N N . GLY A 1 351 ? 20.408 5.023 -24.090 1.00 95.12 351 GLY A N 1
ATOM 2662 C CA . GLY A 1 351 ? 21.863 5.058 -24.275 1.00 95.12 351 GLY A CA 1
ATOM 2663 C C . GLY A 1 351 ? 22.565 6.242 -23.605 1.00 95.12 351 GLY A C 1
ATOM 2664 O O . GLY A 1 351 ? 21.957 7.234 -23.186 1.00 95.12 351 GLY A O 1
ATOM 2665 N N . ALA A 1 352 ? 23.892 6.146 -23.510 1.00 96.12 352 ALA A N 1
ATOM 2666 C CA . ALA A 1 352 ? 24.731 7.160 -22.882 1.00 96.12 352 ALA A CA 1
ATOM 2667 C C . ALA A 1 352 ? 24.797 8.458 -23.693 1.00 96.12 352 ALA A C 1
ATOM 2669 O O . ALA A 1 352 ? 24.938 9.530 -23.112 1.00 96.12 352 ALA A O 1
ATOM 2670 N N . ALA A 1 353 ? 24.657 8.395 -25.021 1.00 94.25 353 ALA A N 1
ATOM 2671 C CA . ALA A 1 353 ? 24.657 9.587 -25.870 1.00 94.25 353 ALA A CA 1
ATOM 2672 C C . ALA A 1 353 ? 23.533 10.566 -25.487 1.00 94.25 353 ALA A C 1
ATOM 2674 O O . ALA A 1 353 ? 23.773 11.766 -25.334 1.00 94.25 353 ALA A O 1
ATOM 2675 N N . ASP A 1 354 ? 22.323 10.051 -25.265 1.00 94.06 354 ASP A N 1
ATOM 2676 C CA . ASP A 1 354 ? 21.186 10.859 -24.827 1.00 94.06 354 ASP A CA 1
ATOM 2677 C C . ASP A 1 354 ? 21.286 11.241 -23.355 1.00 94.06 354 ASP A C 1
ATOM 2679 O O . ASP A 1 354 ? 20.969 12.378 -22.995 1.00 94.06 354 ASP A O 1
ATOM 2683 N N . ALA A 1 355 ? 21.795 10.334 -22.516 1.00 95.50 355 ALA A N 1
ATOM 2684 C CA . ALA A 1 355 ? 22.058 10.637 -21.118 1.00 95.50 355 ALA A CA 1
ATOM 2685 C C . ALA A 1 355 ? 23.008 11.838 -20.992 1.00 95.50 355 ALA A C 1
ATOM 2687 O O . ALA A 1 355 ? 22.660 12.799 -20.320 1.00 95.50 355 ALA A O 1
ATOM 2688 N N . VAL A 1 356 ? 24.135 11.867 -21.714 1.00 94.88 356 VAL A N 1
ATOM 2689 C CA . VAL A 1 356 ? 25.093 12.993 -21.716 1.00 94.88 356 VAL A CA 1
ATOM 2690 C C . VAL A 1 356 ? 24.424 14.320 -22.075 1.00 94.88 356 VAL A C 1
ATOM 2692 O O . VAL A 1 356 ? 24.692 15.336 -21.436 1.00 94.88 356 VAL A O 1
ATOM 2695 N N . ARG A 1 357 ? 23.539 14.320 -23.076 1.00 93.69 357 ARG A N 1
ATOM 2696 C CA . ARG A 1 357 ? 22.820 15.522 -23.528 1.00 93.69 357 ARG A CA 1
ATOM 2697 C C . ARG A 1 357 ? 21.789 16.007 -22.506 1.00 93.69 357 ARG A C 1
ATOM 2699 O O . ARG A 1 357 ? 21.549 17.206 -22.393 1.00 93.69 357 ARG A O 1
ATOM 2706 N N . GLY A 1 358 ? 21.156 15.080 -21.787 1.00 94.00 358 GLY A N 1
ATOM 2707 C CA . GLY A 1 358 ? 19.999 15.350 -20.935 1.00 94.00 358 GLY A CA 1
ATOM 2708 C C . GLY A 1 358 ? 20.232 15.322 -19.421 1.00 94.00 358 GLY A C 1
ATOM 2709 O O . GLY A 1 358 ? 19.331 15.715 -18.673 1.00 94.00 358 GLY A O 1
ATOM 2710 N N . TRP A 1 359 ? 21.399 14.864 -18.953 1.00 95.69 359 TRP A N 1
ATOM 2711 C CA . TRP A 1 359 ? 21.619 14.483 -17.549 1.00 95.69 359 TRP A CA 1
ATOM 2712 C C . TRP A 1 359 ? 21.422 15.627 -16.561 1.00 95.69 359 TRP A C 1
ATOM 2714 O O . TRP A 1 359 ? 20.799 15.449 -15.515 1.00 95.69 359 TRP A O 1
ATOM 2724 N N . GLU A 1 360 ? 21.929 16.815 -16.894 1.00 95.50 360 GLU A N 1
ATOM 2725 C CA . GLU A 1 360 ? 21.819 18.000 -16.039 1.00 95.50 360 GLU A CA 1
ATOM 2726 C C . GLU A 1 360 ? 20.348 18.371 -15.815 1.00 95.50 360 GLU A C 1
ATOM 2728 O O . GLU A 1 360 ? 19.904 18.571 -14.683 1.00 95.50 360 GLU A O 1
ATOM 2733 N N . ARG A 1 361 ? 19.544 18.364 -16.887 1.00 96.19 361 ARG A N 1
ATOM 2734 C CA . ARG A 1 361 ? 18.112 18.662 -16.790 1.00 96.19 361 ARG A CA 1
ATOM 2735 C C . ARG A 1 361 ? 17.360 17.594 -16.002 1.00 96.19 361 ARG A C 1
ATOM 2737 O O . ARG A 1 361 ? 16.513 17.942 -15.184 1.00 96.19 361 ARG A O 1
ATOM 2744 N N . ALA A 1 362 ? 17.669 16.317 -16.214 1.00 96.56 362 ALA A N 1
ATOM 2745 C CA . ALA A 1 362 ? 17.079 15.227 -15.438 1.00 96.56 362 ALA A CA 1
ATOM 2746 C C . ALA A 1 362 ? 17.467 15.294 -13.950 1.00 96.56 362 ALA A C 1
ATOM 2748 O O . ALA A 1 362 ? 16.635 15.039 -13.080 1.00 96.56 362 ALA A O 1
ATOM 2749 N N . THR A 1 363 ? 18.695 15.721 -13.646 1.00 97.38 363 THR A N 1
ATOM 2750 C CA . THR A 1 363 ? 19.155 15.954 -12.270 1.00 97.38 363 THR A CA 1
ATOM 2751 C C . THR A 1 363 ? 18.350 17.062 -11.598 1.00 97.38 363 THR A C 1
ATOM 2753 O O . THR A 1 363 ? 17.919 16.877 -10.464 1.00 97.38 363 THR A O 1
ATOM 2756 N N . ALA A 1 364 ? 18.029 18.145 -12.310 1.00 97.31 364 ALA A N 1
ATOM 2757 C CA . ALA A 1 364 ? 17.160 19.196 -11.780 1.00 97.31 364 ALA A CA 1
ATOM 2758 C C . ALA A 1 364 ? 15.744 18.683 -11.433 1.00 97.31 364 ALA A C 1
ATOM 2760 O O . ALA A 1 364 ? 15.178 19.068 -10.411 1.00 97.31 364 ALA A O 1
ATOM 2761 N N . TYR A 1 365 ? 15.172 17.774 -12.235 1.00 97.50 365 TYR A N 1
ATOM 2762 C CA . TYR A 1 365 ? 13.905 17.108 -11.888 1.00 97.50 365 TYR A CA 1
ATOM 2763 C C . TYR A 1 365 ? 14.029 16.221 -10.643 1.00 97.50 365 TYR A C 1
ATOM 2765 O O . TYR A 1 365 ? 13.091 16.154 -9.841 1.00 97.50 365 TYR A O 1
ATOM 2773 N N . ARG A 1 366 ? 15.181 15.561 -10.463 1.00 96.88 366 ARG A N 1
ATOM 2774 C CA . ARG A 1 366 ? 15.468 14.771 -9.261 1.00 96.88 366 ARG A CA 1
ATOM 2775 C C . ARG A 1 366 ? 15.574 15.636 -8.012 1.00 96.88 366 ARG A C 1
ATOM 2777 O O . ARG A 1 366 ? 14.952 15.329 -7.001 1.00 96.88 366 ARG A O 1
ATOM 2784 N N . GLU A 1 367 ? 16.298 16.746 -8.090 1.00 97.06 367 GLU A N 1
ATOM 2785 C CA . GLU A 1 367 ? 16.431 17.714 -6.994 1.00 97.06 367 GLU A CA 1
ATOM 2786 C C . GLU A 1 367 ? 15.094 18.369 -6.624 1.00 97.06 367 GLU A C 1
ATOM 2788 O O . GLU A 1 367 ? 14.838 18.641 -5.452 1.00 97.06 367 GLU A O 1
ATOM 2793 N N . ALA A 1 368 ? 14.203 18.553 -7.602 1.00 96.94 368 ALA A N 1
ATOM 2794 C CA . ALA A 1 368 ? 12.833 19.011 -7.377 1.00 96.94 368 ALA A CA 1
ATOM 2795 C C . ALA A 1 368 ? 11.908 17.937 -6.761 1.00 96.94 368 ALA A C 1
ATOM 2797 O O . ALA A 1 368 ? 10.749 18.229 -6.465 1.00 96.94 368 ALA A O 1
ATOM 2798 N N . GLY A 1 369 ? 12.383 16.697 -6.584 1.00 96.12 369 GLY A N 1
ATOM 2799 C CA . GLY A 1 369 ? 11.602 15.580 -6.045 1.00 96.12 369 GLY A CA 1
ATOM 2800 C C . GLY A 1 369 ? 10.556 15.010 -7.010 1.00 96.12 369 GLY A C 1
ATOM 2801 O O . GLY A 1 369 ? 9.676 14.263 -6.584 1.00 96.12 369 GLY A O 1
ATOM 2802 N N . LEU A 1 370 ? 10.626 15.359 -8.298 1.00 96.88 370 LEU A N 1
ATOM 2803 C CA . LEU A 1 370 ? 9.695 14.883 -9.331 1.00 96.88 370 LEU A CA 1
ATOM 2804 C C . LEU A 1 370 ? 10.148 13.552 -9.948 1.00 96.88 370 LEU A C 1
ATOM 2806 O O . LEU A 1 370 ? 9.339 12.822 -10.518 1.00 96.88 370 LEU A O 1
ATOM 2810 N N . ILE A 1 371 ? 11.437 13.234 -9.833 1.00 96.88 371 ILE A N 1
ATOM 2811 C CA . ILE A 1 371 ? 12.038 11.975 -10.279 1.00 96.88 371 ILE A CA 1
ATOM 2812 C C . ILE A 1 371 ? 12.902 11.447 -9.139 1.00 96.88 371 ILE A C 1
ATOM 2814 O O . ILE A 1 371 ? 13.702 12.194 -8.589 1.00 96.88 371 ILE A O 1
ATOM 2818 N N . ARG A 1 372 ? 12.762 10.182 -8.742 1.00 95.62 372 ARG A N 1
ATOM 2819 C CA . ARG A 1 372 ? 13.553 9.657 -7.616 1.00 95.62 372 ARG A CA 1
ATOM 2820 C C . ARG A 1 372 ? 14.955 9.222 -8.048 1.00 95.62 372 ARG A C 1
ATOM 2822 O O . ARG A 1 372 ? 15.925 9.546 -7.367 1.00 95.62 372 ARG A O 1
ATOM 2829 N N . SER A 1 373 ? 15.059 8.536 -9.179 1.00 97.56 373 SER A N 1
ATOM 2830 C CA . SER A 1 373 ? 16.305 7.944 -9.667 1.00 97.56 373 SER A CA 1
ATOM 2831 C C . SER A 1 373 ? 16.480 8.115 -11.171 1.00 97.56 373 SER A C 1
ATOM 2833 O O . SER A 1 373 ? 15.511 8.268 -11.915 1.00 97.56 373 SER A O 1
ATOM 2835 N N . LEU A 1 374 ? 17.736 8.092 -11.617 1.00 98.12 374 LEU A N 1
ATOM 2836 C CA . LEU A 1 374 ? 18.112 8.268 -13.018 1.00 98.12 374 LEU A CA 1
ATOM 2837 C C . LEU A 1 374 ? 18.856 7.041 -13.538 1.00 98.12 374 LEU A C 1
ATOM 2839 O O . LEU A 1 374 ? 19.582 6.372 -12.797 1.00 98.12 374 LEU A O 1
ATOM 2843 N N . GLY A 1 375 ? 18.691 6.769 -14.826 1.00 97.81 375 GLY A N 1
ATOM 2844 C CA . GLY A 1 375 ? 19.332 5.643 -15.477 1.00 97.81 375 GLY A CA 1
ATOM 2845 C C . GLY A 1 375 ? 19.371 5.748 -16.991 1.00 97.81 375 GLY A C 1
ATOM 2846 O O . GLY A 1 375 ? 18.977 6.756 -17.580 1.00 97.81 375 GLY A O 1
ATOM 2847 N N . LEU A 1 376 ? 19.837 4.674 -17.617 1.00 97.81 376 LEU A N 1
ATOM 2848 C CA . LEU A 1 376 ? 19.860 4.514 -19.066 1.00 97.81 376 LEU A CA 1
ATOM 2849 C C . LEU A 1 376 ? 19.633 3.061 -19.474 1.00 97.81 376 LEU A C 1
ATOM 2851 O O . LEU A 1 376 ? 19.794 2.138 -18.677 1.00 97.81 376 LEU A O 1
ATOM 2855 N N . VAL A 1 377 ? 19.307 2.878 -20.744 1.00 96.62 377 VAL A N 1
ATOM 2856 C CA . VAL A 1 377 ? 19.426 1.599 -21.434 1.00 96.62 377 VAL A CA 1
ATOM 2857 C C . VAL A 1 377 ? 20.826 1.498 -22.017 1.00 96.62 377 VAL A C 1
ATOM 2859 O O . VAL A 1 377 ? 21.238 2.375 -22.769 1.00 96.62 377 VAL A O 1
ATOM 2862 N N . ALA A 1 378 ? 21.565 0.458 -21.656 1.00 97.19 378 ALA A N 1
ATOM 2863 C CA . ALA A 1 378 ? 22.890 0.179 -22.177 1.00 97.19 378 ALA A CA 1
ATOM 2864 C C . ALA A 1 378 ? 22.797 -0.841 -23.314 1.00 97.19 378 ALA A C 1
ATOM 2866 O O . ALA A 1 378 ? 22.470 -2.007 -23.086 1.00 97.19 378 ALA A O 1
ATOM 2867 N N . HIS A 1 379 ? 23.111 -0.387 -24.527 1.00 94.44 379 HIS A N 1
ATOM 2868 C CA . HIS A 1 379 ? 23.160 -1.214 -25.737 1.00 94.44 379 HIS A CA 1
ATOM 2869 C C . HIS A 1 379 ? 24.581 -1.674 -26.054 1.00 94.44 379 HIS A C 1
ATOM 2871 O O . HIS A 1 379 ? 24.787 -2.672 -26.739 1.00 94.44 379 HIS A O 1
ATOM 2877 N N . THR A 1 380 ? 25.574 -0.941 -25.552 1.00 95.12 380 THR A N 1
ATOM 2878 C CA . THR A 1 380 ? 26.987 -1.133 -25.872 1.00 95.12 380 THR A CA 1
ATOM 2879 C C . THR A 1 380 ? 27.872 -1.111 -24.627 1.00 95.12 380 THR A C 1
ATOM 2881 O O . THR A 1 380 ? 27.482 -0.641 -23.556 1.00 95.12 380 THR A O 1
ATOM 2884 N N . LEU A 1 381 ? 29.118 -1.570 -24.778 1.00 94.19 381 LEU A N 1
ATOM 2885 C CA . LEU A 1 381 ? 30.136 -1.458 -23.730 1.00 94.19 381 LEU A CA 1
ATOM 2886 C C . LEU A 1 381 ? 30.440 0.001 -23.356 1.00 94.19 381 LEU A C 1
ATOM 2888 O O . LEU A 1 381 ? 30.740 0.293 -22.199 1.00 94.19 381 LEU A O 1
ATOM 2892 N N . ASP A 1 382 ? 30.354 0.926 -24.311 1.00 94.75 382 ASP A N 1
ATOM 2893 C CA . ASP A 1 382 ? 30.591 2.343 -24.037 1.00 94.75 382 ASP A CA 1
ATOM 2894 C C . ASP A 1 382 ? 29.472 2.940 -23.172 1.00 94.75 382 ASP A C 1
ATOM 2896 O O . ASP A 1 382 ? 29.766 3.734 -22.276 1.00 94.75 382 ASP A O 1
ATOM 2900 N N . ASP A 1 383 ? 28.225 2.481 -23.334 1.00 97.19 383 ASP A N 1
ATOM 2901 C CA . ASP A 1 383 ? 27.131 2.850 -22.429 1.00 97.19 383 ASP A CA 1
ATOM 2902 C C . ASP A 1 383 ? 27.396 2.364 -20.999 1.00 97.19 383 ASP A C 1
ATOM 2904 O O . ASP A 1 383 ? 27.238 3.122 -20.042 1.00 97.19 383 ASP A O 1
ATOM 2908 N N . LEU A 1 384 ? 27.848 1.113 -20.846 1.00 97.44 384 LEU A N 1
ATOM 2909 C CA . LEU A 1 384 ? 28.177 0.537 -19.538 1.00 97.44 384 LEU A CA 1
ATOM 2910 C C . LEU A 1 384 ? 29.341 1.274 -18.864 1.00 97.44 384 LEU A C 1
ATOM 2912 O O . LEU A 1 384 ? 29.292 1.558 -17.667 1.00 97.44 384 LEU A O 1
ATOM 2916 N N . ARG A 1 385 ? 30.386 1.618 -19.626 1.00 96.44 385 ARG A N 1
ATOM 2917 C CA . ARG A 1 385 ? 31.532 2.395 -19.124 1.00 96.44 385 ARG A CA 1
ATOM 2918 C C . ARG A 1 385 ? 31.126 3.798 -18.708 1.00 96.44 385 ARG A C 1
ATOM 2920 O O . ARG A 1 385 ? 31.603 4.285 -17.684 1.00 96.44 385 ARG A O 1
ATOM 2927 N N . TRP A 1 386 ? 30.247 4.435 -19.476 1.00 97.44 386 TRP A N 1
ATOM 2928 C CA . TRP A 1 386 ? 29.693 5.727 -19.103 1.00 97.44 386 TRP A CA 1
ATOM 2929 C C . TRP A 1 386 ? 28.891 5.621 -17.804 1.00 97.44 386 TRP A C 1
ATOM 2931 O O . TRP A 1 386 ? 29.139 6.393 -16.883 1.00 97.44 386 TRP A O 1
ATOM 2941 N N . ALA A 1 387 ? 28.012 4.620 -17.689 1.00 97.44 387 ALA A N 1
ATOM 2942 C CA . ALA A 1 387 ? 27.218 4.372 -16.487 1.00 97.44 387 ALA A CA 1
ATOM 2943 C C . ALA A 1 387 ? 28.089 4.161 -15.238 1.00 97.44 387 ALA A C 1
ATOM 2945 O O . ALA A 1 387 ? 27.740 4.627 -14.158 1.00 97.44 387 ALA A O 1
ATOM 2946 N N . LEU A 1 388 ? 29.231 3.481 -15.395 1.00 96.75 388 LEU A N 1
ATOM 2947 C CA . LEU A 1 388 ? 30.175 3.205 -14.310 1.00 96.75 388 LEU A CA 1
ATOM 2948 C C . LEU A 1 388 ? 30.919 4.462 -13.837 1.00 96.75 388 LEU A C 1
ATOM 2950 O O . LEU A 1 388 ? 31.287 4.556 -12.665 1.00 96.75 388 LEU A O 1
ATOM 2954 N N . ALA A 1 389 ? 31.182 5.394 -14.755 1.00 96.44 389 ALA A N 1
ATOM 2955 C CA . ALA A 1 389 ? 31.930 6.618 -14.487 1.00 96.44 389 ALA A CA 1
ATOM 2956 C C . ALA A 1 389 ? 31.036 7.801 -14.075 1.00 96.44 389 ALA A C 1
ATOM 2958 O O . ALA A 1 389 ? 31.510 8.716 -13.403 1.00 96.44 389 ALA A O 1
ATOM 2959 N N . ALA A 1 390 ? 29.773 7.814 -14.503 1.00 95.25 390 ALA A N 1
ATOM 2960 C CA . ALA A 1 390 ? 28.848 8.911 -14.263 1.00 95.25 390 ALA A CA 1
ATOM 2961 C C . ALA A 1 390 ? 28.311 8.910 -12.823 1.00 95.25 390 ALA A C 1
ATOM 2963 O O . ALA A 1 390 ? 27.873 7.893 -12.286 1.00 95.25 390 ALA A O 1
ATOM 2964 N N . GLU A 1 391 ? 28.281 10.088 -12.199 1.00 93.75 391 GLU A N 1
ATOM 2965 C CA . GLU A 1 391 ? 27.684 10.247 -10.876 1.00 93.75 391 GLU A CA 1
ATOM 2966 C C . GLU A 1 391 ? 26.150 10.270 -10.944 1.00 93.75 391 GLU A C 1
ATOM 2968 O O . GLU A 1 391 ? 25.530 10.905 -11.803 1.00 93.75 391 GLU A O 1
ATOM 2973 N N . GLY A 1 392 ? 25.523 9.603 -9.974 1.00 94.25 392 GLY A N 1
ATOM 2974 C CA . GLY A 1 392 ? 24.072 9.618 -9.801 1.00 94.25 392 GLY A CA 1
ATOM 2975 C C . GLY A 1 392 ? 23.294 8.713 -10.758 1.00 94.25 392 GLY A C 1
ATOM 2976 O O . GLY A 1 392 ? 22.090 8.929 -10.898 1.00 94.25 392 GLY A O 1
ATOM 2977 N N . VAL A 1 393 ? 23.951 7.740 -11.399 1.00 97.88 393 VAL A N 1
ATOM 2978 C CA . VAL A 1 393 ? 23.288 6.616 -12.077 1.00 97.88 393 VAL A CA 1
ATOM 2979 C C . VAL A 1 393 ? 22.857 5.600 -11.019 1.00 97.88 393 VAL A C 1
ATOM 2981 O O . VAL A 1 393 ? 23.682 5.099 -10.253 1.00 97.88 393 VAL A O 1
ATOM 2984 N N . ASP A 1 394 ? 21.564 5.289 -10.976 1.00 97.81 394 ASP A N 1
ATOM 2985 C CA . ASP A 1 394 ? 20.979 4.336 -10.023 1.00 97.81 394 ASP A CA 1
ATOM 2986 C C . ASP A 1 394 ? 20.380 3.102 -10.707 1.00 97.81 394 ASP A C 1
ATOM 2988 O O . ASP A 1 394 ? 20.127 2.090 -10.045 1.00 97.81 394 ASP A O 1
ATOM 2992 N N . TYR A 1 395 ? 20.152 3.186 -12.019 1.00 98.31 395 TYR A N 1
ATOM 2993 C CA . TYR A 1 395 ? 19.472 2.176 -12.820 1.00 98.31 395 TYR A CA 1
ATOM 2994 C C . TYR A 1 395 ? 20.127 2.007 -14.194 1.00 98.31 395 TYR A C 1
ATOM 2996 O O . TYR A 1 395 ? 20.431 2.991 -14.868 1.00 98.31 395 TYR A O 1
ATOM 3004 N N . VAL A 1 396 ? 20.292 0.760 -14.632 1.00 98.12 396 VAL A N 1
ATOM 3005 C CA . VAL A 1 396 ? 20.689 0.411 -15.999 1.00 98.12 396 VAL A CA 1
ATOM 3006 C C . VAL A 1 396 ? 19.830 -0.752 -16.492 1.00 98.12 396 VAL A C 1
ATOM 3008 O O . VAL A 1 396 ? 19.855 -1.839 -15.911 1.00 98.12 396 VAL A O 1
ATOM 3011 N N . GLU A 1 397 ? 19.094 -0.540 -17.582 1.00 96.81 397 GLU A N 1
ATOM 3012 C CA . GLU A 1 397 ? 18.540 -1.639 -18.381 1.00 96.81 397 GLU A CA 1
ATOM 3013 C C . GLU A 1 397 ? 19.644 -2.130 -19.322 1.00 96.81 397 GLU A C 1
ATOM 3015 O O . GLU A 1 397 ? 20.168 -1.360 -20.117 1.00 96.81 397 GLU A O 1
ATOM 3020 N N . VAL A 1 398 ? 20.038 -3.393 -19.221 1.00 96.25 398 VAL A N 1
ATOM 3021 C CA . VAL A 1 398 ? 21.112 -3.989 -20.018 1.00 96.25 398 VAL A CA 1
ATOM 3022 C C . VAL A 1 398 ? 20.477 -4.733 -21.187 1.00 96.25 398 VAL A C 1
ATOM 3024 O O . VAL A 1 398 ? 19.831 -5.763 -20.982 1.00 96.25 398 VAL A O 1
ATOM 3027 N N . ALA A 1 399 ? 20.650 -4.212 -22.403 1.00 91.69 399 ALA A N 1
ATOM 3028 C CA . ALA A 1 399 ? 20.175 -4.863 -23.620 1.00 91.69 399 ALA A CA 1
ATOM 3029 C C . ALA A 1 399 ? 20.884 -6.211 -23.843 1.00 91.69 399 ALA A C 1
ATOM 3031 O O . ALA A 1 399 ? 21.947 -6.479 -23.274 1.00 91.69 399 ALA A O 1
ATOM 3032 N N . ALA A 1 400 ? 20.299 -7.073 -24.677 1.00 82.88 400 ALA A N 1
ATOM 3033 C CA . ALA A 1 400 ? 20.801 -8.430 -24.894 1.00 82.88 400 ALA A CA 1
ATOM 3034 C C . ALA A 1 400 ? 22.258 -8.442 -25.393 1.00 82.88 400 ALA A C 1
ATOM 3036 O O . ALA A 1 400 ? 23.044 -9.291 -24.977 1.00 82.88 400 ALA A O 1
ATOM 3037 N N . GLU A 1 401 ? 22.612 -7.466 -26.223 1.00 82.44 401 GLU A N 1
ATOM 3038 C CA . GLU A 1 401 ? 23.923 -7.264 -26.833 1.00 82.44 401 GLU A CA 1
ATOM 3039 C C . GLU A 1 401 ? 24.992 -6.857 -25.809 1.00 82.44 401 GLU A C 1
ATOM 3041 O O . GLU A 1 401 ? 26.145 -7.270 -25.914 1.00 82.44 401 GLU A O 1
ATOM 3046 N N . ALA A 1 402 ? 24.618 -6.076 -24.792 1.00 82.38 402 ALA A N 1
ATOM 3047 C CA . ALA A 1 402 ? 25.523 -5.628 -23.733 1.00 82.38 402 ALA A CA 1
ATOM 3048 C C . ALA A 1 402 ? 25.642 -6.641 -22.578 1.00 82.38 402 ALA A C 1
ATOM 3050 O O . ALA A 1 402 ? 26.557 -6.549 -21.760 1.00 82.38 402 ALA A O 1
ATOM 3051 N N . ALA A 1 403 ? 24.737 -7.622 -22.505 1.00 80.94 403 ALA A N 1
ATOM 3052 C CA . ALA A 1 403 ? 24.651 -8.587 -21.407 1.00 80.94 403 ALA A CA 1
ATOM 3053 C C . ALA A 1 403 ? 25.779 -9.639 -21.386 1.00 80.94 403 ALA A C 1
ATOM 3055 O O . ALA A 1 403 ? 25.833 -10.454 -20.461 1.00 80.94 403 ALA A O 1
ATOM 3056 N N . GLU A 1 404 ? 26.652 -9.656 -22.396 1.00 82.00 404 GLU A N 1
ATOM 3057 C CA . GLU A 1 404 ? 27.818 -10.546 -22.464 1.00 82.00 404 GLU A CA 1
ATOM 3058 C C . GLU A 1 404 ? 29.046 -9.991 -21.724 1.00 82.00 404 GLU A C 1
ATOM 3060 O O . GLU A 1 404 ? 30.015 -10.722 -21.517 1.00 82.00 404 GLU A O 1
ATOM 3065 N N . ASP A 1 405 ? 29.018 -8.726 -21.288 1.00 85.75 405 ASP A N 1
ATOM 3066 C CA . ASP A 1 405 ? 30.164 -8.113 -20.620 1.00 85.75 405 ASP A CA 1
ATOM 3067 C C . ASP A 1 405 ? 30.347 -8.632 -19.183 1.00 85.75 405 ASP A C 1
ATOM 3069 O O . ASP A 1 405 ? 29.557 -8.372 -18.275 1.00 85.75 405 ASP A O 1
ATOM 3073 N N . THR A 1 406 ? 31.431 -9.370 -18.955 1.00 83.38 406 THR A N 1
ATOM 3074 C CA . THR A 1 406 ? 31.722 -9.982 -17.652 1.00 83.38 406 THR A CA 1
ATOM 3075 C C . THR A 1 406 ? 32.578 -9.112 -16.731 1.00 83.38 406 THR A C 1
ATOM 3077 O O . THR A 1 406 ? 32.889 -9.545 -15.624 1.00 83.38 406 THR A O 1
ATOM 3080 N N . GLU A 1 407 ? 32.999 -7.920 -17.161 1.00 90.44 407 GLU A N 1
ATOM 3081 C CA . GLU A 1 407 ? 33.944 -7.079 -16.415 1.00 90.44 407 GLU A CA 1
ATOM 3082 C C . GLU A 1 407 ? 33.256 -5.875 -15.763 1.00 90.44 407 GLU A C 1
ATOM 3084 O O . GLU A 1 407 ? 33.443 -5.625 -14.571 1.00 90.44 407 GLU A O 1
ATOM 3089 N N . VAL A 1 408 ? 32.441 -5.142 -16.519 1.00 95.56 408 VAL A N 1
ATOM 3090 C CA . VAL A 1 408 ? 31.788 -3.894 -16.110 1.00 95.56 408 VAL A CA 1
ATOM 3091 C C . VAL A 1 408 ? 30.493 -4.162 -15.345 1.00 95.56 408 VAL A C 1
ATOM 3093 O O . VAL A 1 408 ? 30.234 -3.500 -14.339 1.00 95.56 408 VAL A O 1
ATOM 3096 N N . LEU A 1 409 ? 29.696 -5.156 -15.750 1.00 96.00 409 LEU A N 1
ATOM 3097 C CA . LEU A 1 409 ? 28.416 -5.466 -15.092 1.00 96.00 409 LEU A CA 1
ATOM 3098 C C . LEU A 1 409 ? 28.577 -5.829 -13.602 1.00 96.00 409 LEU A C 1
ATOM 3100 O O . LEU A 1 409 ? 27.855 -5.259 -12.777 1.00 96.00 409 LEU A O 1
ATOM 3104 N N . PRO A 1 410 ? 29.547 -6.676 -13.192 1.00 95.56 410 PRO A N 1
ATOM 3105 C CA . PRO A 1 410 ? 29.797 -6.919 -11.771 1.00 95.56 410 PRO A CA 1
ATOM 3106 C C . PRO A 1 410 ? 30.246 -5.668 -11.005 1.00 95.56 410 PRO A C 1
ATOM 3108 O O . PRO A 1 410 ? 29.920 -5.529 -9.828 1.00 95.56 410 PRO A O 1
ATOM 3111 N N . GLN A 1 411 ? 30.964 -4.741 -11.649 1.00 96.75 411 GLN A N 1
ATOM 3112 C CA . GLN A 1 411 ? 31.396 -3.489 -11.019 1.00 96.75 411 GLN A CA 1
ATOM 3113 C C . GLN A 1 411 ? 30.217 -2.541 -10.781 1.00 96.75 411 GLN A C 1
ATOM 3115 O O . GLN A 1 411 ? 30.090 -1.997 -9.685 1.00 96.75 411 GLN A O 1
ATOM 3120 N N . LEU A 1 412 ? 29.320 -2.395 -11.761 1.00 96.69 412 LEU A N 1
ATOM 3121 C CA . LEU A 1 412 ? 28.075 -1.634 -11.602 1.00 96.69 412 LEU A CA 1
ATOM 3122 C C . LEU A 1 412 ? 27.225 -2.217 -10.460 1.00 96.69 412 LEU A C 1
ATOM 3124 O O . LEU A 1 412 ? 26.775 -1.483 -9.577 1.00 96.69 412 LEU A O 1
ATOM 3128 N N . ALA A 1 413 ? 27.073 -3.545 -10.422 1.00 95.56 413 ALA A N 1
ATOM 3129 C CA . ALA A 1 413 ? 26.366 -4.232 -9.344 1.00 95.56 413 ALA A CA 1
ATOM 3130 C C . ALA A 1 413 ? 27.027 -3.993 -7.973 1.00 95.56 413 ALA A C 1
ATOM 3132 O O . ALA A 1 413 ? 26.334 -3.717 -6.995 1.00 95.56 413 ALA A O 1
ATOM 3133 N N . ALA A 1 414 ? 28.362 -4.031 -7.897 1.00 95.44 414 ALA A N 1
ATOM 3134 C CA . ALA A 1 414 ? 29.114 -3.757 -6.671 1.00 95.44 4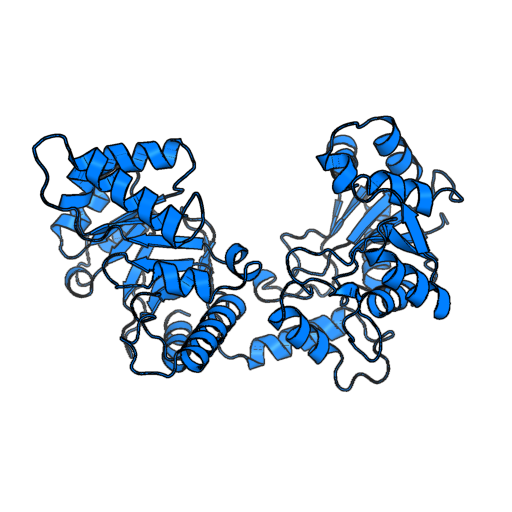14 ALA A CA 1
ATOM 3135 C C . ALA A 1 414 ? 28.985 -2.299 -6.193 1.00 95.44 414 ALA A C 1
ATOM 3137 O O . ALA A 1 414 ? 29.043 -2.045 -4.990 1.00 95.44 414 ALA A O 1
ATOM 3138 N N . GLN A 1 415 ? 28.751 -1.344 -7.101 1.00 95.44 415 GLN A N 1
ATOM 3139 C CA . GLN A 1 415 ? 28.386 0.028 -6.735 1.00 95.44 415 GLN A CA 1
ATOM 3140 C C . GLN A 1 415 ? 26.943 0.134 -6.209 1.00 95.44 415 GLN A C 1
ATOM 3142 O O . GLN A 1 415 ? 26.555 1.178 -5.688 1.00 95.44 415 GLN A O 1
ATOM 3147 N N . GLY A 1 416 ? 26.134 -0.923 -6.300 1.00 95.19 416 GLY A N 1
ATOM 3148 C CA . GLY A 1 416 ? 24.726 -0.914 -5.905 1.00 95.19 416 GLY A CA 1
ATOM 3149 C C . GLY A 1 416 ? 23.808 -0.275 -6.949 1.00 95.19 416 GLY A C 1
ATOM 3150 O O . GLY A 1 416 ? 22.717 0.177 -6.595 1.00 95.19 416 GLY A O 1
ATOM 3151 N N . ILE A 1 417 ? 24.247 -0.207 -8.210 1.00 97.50 417 ILE A N 1
ATOM 3152 C CA . ILE A 1 417 ? 23.402 0.193 -9.339 1.00 97.50 417 ILE A CA 1
ATOM 3153 C C . ILE A 1 417 ? 22.414 -0.937 -9.626 1.00 97.50 417 ILE A C 1
ATOM 3155 O O . ILE A 1 417 ? 22.774 -2.115 -9.650 1.00 97.50 417 ILE A O 1
ATOM 3159 N N . THR A 1 418 ? 21.154 -0.574 -9.844 1.00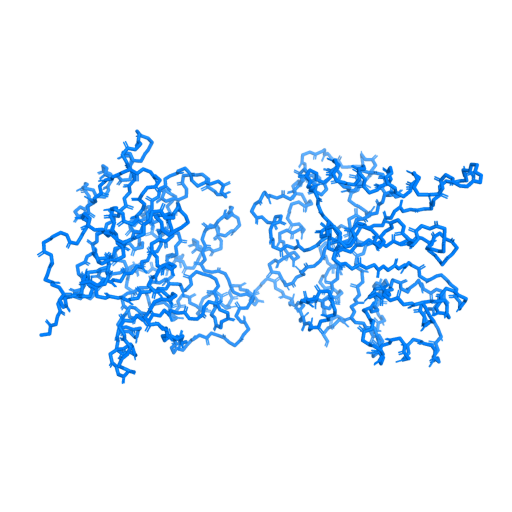 98.06 418 THR A N 1
ATOM 3160 C CA . THR A 1 418 ? 20.099 -1.524 -10.194 1.00 98.06 418 THR A CA 1
ATOM 3161 C C . THR A 1 418 ? 20.266 -1.952 -11.645 1.00 98.06 418 THR A C 1
ATOM 3163 O O . THR A 1 418 ? 20.111 -1.131 -12.543 1.00 98.06 418 THR A O 1
ATOM 3166 N N . LEU A 1 419 ? 20.544 -3.233 -11.879 1.00 97.56 419 LEU A N 1
ATOM 3167 C CA . LEU A 1 419 ? 20.722 -3.789 -13.222 1.00 97.56 419 LEU A CA 1
ATOM 3168 C C . LEU A 1 419 ? 19.499 -4.613 -13.620 1.00 97.56 419 LEU A C 1
ATOM 3170 O O . LEU A 1 419 ? 19.174 -5.598 -12.957 1.00 97.56 419 LEU A O 1
ATOM 3174 N N . VAL A 1 420 ? 18.829 -4.250 -14.707 1.00 96.62 420 VAL A N 1
ATOM 3175 C CA . VAL A 1 420 ? 17.661 -4.981 -15.214 1.00 96.62 420 VAL A CA 1
ATOM 3176 C C . VAL A 1 420 ? 17.962 -5.548 -16.591 1.00 96.62 420 VAL A C 1
ATOM 3178 O O . VAL A 1 420 ? 18.545 -4.862 -17.416 1.00 96.62 420 VAL A O 1
ATOM 3181 N N . THR A 1 421 ? 17.591 -6.800 -16.844 1.00 95.25 421 THR A N 1
ATOM 3182 C CA . THR A 1 421 ? 17.809 -7.461 -18.146 1.00 95.25 421 THR A CA 1
ATOM 3183 C C . THR A 1 421 ? 16.487 -7.926 -18.743 1.00 95.25 421 THR A C 1
ATOM 3185 O O . THR A 1 421 ? 15.611 -8.322 -17.977 1.00 95.25 421 THR A O 1
ATOM 3188 N N . PRO A 1 422 ? 16.304 -7.927 -20.072 1.00 93.88 422 PRO A N 1
ATOM 3189 C CA . PRO A 1 422 ? 15.149 -8.565 -20.690 1.00 93.88 422 PRO A CA 1
ATOM 3190 C C . PRO A 1 422 ? 15.033 -10.032 -20.267 1.00 93.88 422 PRO A C 1
ATOM 3192 O O . PRO A 1 422 ? 16.018 -10.775 -20.280 1.00 93.88 422 PRO A O 1
ATOM 3195 N N . PHE A 1 423 ? 13.827 -10.456 -19.895 1.00 94.19 423 PHE A N 1
ATOM 3196 C CA . PHE A 1 423 ? 13.549 -11.864 -19.653 1.00 94.19 423 PHE A CA 1
ATOM 3197 C C . PHE A 1 423 ? 13.665 -12.648 -20.966 1.00 94.19 423 PHE A C 1
ATOM 3199 O O . PHE A 1 423 ? 13.082 -12.269 -21.980 1.00 94.19 423 PHE A O 1
ATOM 3206 N N . ALA A 1 424 ? 14.408 -13.752 -20.931 1.00 89.69 424 ALA A N 1
ATOM 3207 C CA . ALA A 1 424 ? 14.538 -14.685 -22.040 1.00 89.69 424 ALA A CA 1
ATOM 3208 C C . ALA A 1 424 ? 14.244 -16.101 -21.542 1.00 89.69 424 ALA A C 1
ATOM 3210 O O . ALA A 1 424 ? 14.847 -16.568 -20.572 1.00 89.69 424 ALA A O 1
ATOM 3211 N N . GLU A 1 425 ? 13.322 -16.784 -22.215 1.00 85.50 425 GLU A N 1
ATOM 3212 C CA . GLU A 1 425 ? 12.900 -18.136 -21.856 1.00 85.50 425 GLU A CA 1
ATOM 3213 C C . GLU A 1 425 ? 14.092 -19.102 -21.809 1.00 85.50 425 GLU A C 1
ATOM 3215 O O . GLU A 1 425 ? 14.965 -19.091 -22.679 1.00 85.50 425 GLU A O 1
ATOM 3220 N N . GLY A 1 426 ? 14.149 -19.932 -20.766 1.00 81.75 426 GLY A N 1
ATOM 3221 C CA . GLY A 1 426 ? 15.226 -20.906 -20.576 1.00 81.75 426 GLY A CA 1
ATOM 3222 C C . GLY A 1 426 ? 16.575 -20.314 -20.147 1.00 81.75 426 GLY A C 1
ATOM 3223 O O . GLY A 1 426 ? 17.522 -21.076 -19.945 1.00 81.75 426 GLY A O 1
ATOM 3224 N N . ARG A 1 427 ? 16.687 -18.990 -19.963 1.00 81.25 427 ARG A N 1
ATOM 3225 C CA . ARG A 1 427 ? 17.898 -18.331 -19.455 1.00 81.25 427 ARG A CA 1
ATOM 3226 C C . ARG A 1 427 ? 17.715 -17.932 -17.991 1.00 81.25 427 ARG A C 1
ATOM 3228 O O . ARG A 1 427 ? 16.817 -17.168 -17.651 1.00 81.25 427 ARG A O 1
ATOM 3235 N N . ALA A 1 428 ? 18.595 -18.425 -17.123 1.00 82.12 428 ALA A N 1
ATOM 3236 C CA . ALA A 1 428 ? 18.628 -18.002 -15.724 1.00 82.12 428 ALA A CA 1
ATOM 3237 C C . ALA A 1 428 ? 19.065 -16.531 -15.598 1.00 82.12 428 ALA A C 1
ATOM 3239 O O . ALA A 1 428 ? 19.898 -16.053 -16.379 1.00 82.12 428 ALA A O 1
ATOM 3240 N N . ARG A 1 429 ? 18.545 -15.828 -14.583 1.00 88.88 429 ARG A N 1
ATOM 3241 C CA . ARG A 1 429 ? 18.998 -14.474 -14.234 1.00 88.88 429 ARG A CA 1
ATOM 3242 C C . ARG A 1 429 ? 20.484 -14.513 -13.867 1.00 88.88 429 ARG A C 1
ATOM 3244 O O . ARG A 1 429 ? 20.899 -15.305 -13.024 1.00 88.88 429 ARG A O 1
ATOM 3251 N N . ALA A 1 430 ? 21.280 -13.633 -14.466 1.00 88.19 430 ALA A N 1
ATOM 3252 C CA . ALA A 1 430 ? 22.685 -13.492 -14.099 1.00 88.19 430 ALA A CA 1
ATOM 3253 C C . ALA A 1 430 ? 22.834 -13.002 -12.646 1.00 88.19 430 ALA A C 1
ATOM 3255 O O . ALA A 1 430 ? 22.025 -12.203 -12.175 1.00 88.19 430 ALA A O 1
ATOM 3256 N N . GLU A 1 431 ? 23.888 -13.422 -11.939 1.00 89.19 431 GLU A N 1
ATOM 3257 C CA . GLU A 1 431 ? 24.089 -13.059 -10.524 1.00 89.19 431 GLU A CA 1
ATOM 3258 C C . GLU A 1 431 ? 24.138 -11.540 -10.295 1.00 89.19 431 GLU A C 1
ATOM 3260 O O . GLU A 1 431 ? 23.550 -11.045 -9.334 1.00 89.19 431 GLU A O 1
ATOM 3265 N N . TRP A 1 432 ? 24.771 -10.800 -11.213 1.00 92.69 432 TRP A N 1
ATOM 3266 C CA . TRP A 1 432 ? 24.862 -9.336 -11.185 1.00 92.69 432 TRP A CA 1
ATOM 3267 C C . TRP A 1 432 ? 23.532 -8.636 -11.504 1.00 92.69 432 TRP A C 1
ATOM 3269 O O . TRP A 1 432 ? 23.340 -7.480 -11.132 1.00 92.69 432 TRP A O 1
ATOM 3279 N N . SER A 1 433 ? 22.601 -9.305 -12.190 1.00 94.31 433 SER A N 1
ATOM 3280 C CA . SER A 1 433 ? 21.328 -8.699 -12.583 1.00 94.31 433 SER A CA 1
ATOM 3281 C C . SER A 1 433 ? 20.431 -8.564 -11.360 1.00 94.31 433 SER A C 1
ATOM 3283 O O . SER A 1 433 ? 20.181 -9.524 -10.651 1.00 94.31 433 SER A O 1
ATOM 3285 N N . THR A 1 434 ? 19.909 -7.381 -11.076 1.00 96.19 434 THR A N 1
ATOM 3286 C CA . THR A 1 434 ? 18.997 -7.172 -9.948 1.00 96.19 434 THR A CA 1
ATOM 3287 C C . THR A 1 434 ? 17.606 -7.743 -10.227 1.00 96.19 434 THR A C 1
ATOM 3289 O O . THR A 1 434 ? 17.037 -8.391 -9.345 1.00 96.19 434 THR A O 1
ATOM 3292 N N . ALA A 1 435 ? 17.077 -7.543 -11.434 1.00 96.50 435 ALA A N 1
ATOM 3293 C CA . ALA A 1 435 ? 15.751 -8.001 -11.843 1.00 96.50 435 ALA A CA 1
ATOM 3294 C C . ALA A 1 435 ? 15.692 -8.318 -13.346 1.00 96.50 435 ALA A C 1
ATOM 3296 O O . ALA A 1 435 ? 16.567 -7.913 -14.114 1.00 96.50 435 ALA A O 1
ATOM 3297 N N . VAL A 1 436 ? 14.639 -9.016 -13.766 1.00 96.19 436 VAL A N 1
ATOM 3298 C CA . VAL A 1 436 ? 14.317 -9.246 -15.178 1.00 96.19 436 VAL A CA 1
ATOM 3299 C C . VAL A 1 436 ? 13.115 -8.405 -15.607 1.00 96.19 436 VAL A C 1
ATOM 3301 O O . VAL A 1 436 ? 12.174 -8.218 -14.838 1.00 96.19 436 VAL A O 1
ATOM 3304 N N . LEU A 1 437 ? 13.151 -7.892 -16.832 1.00 95.56 437 LEU A N 1
ATOM 3305 C CA . LEU A 1 437 ? 12.092 -7.115 -17.463 1.00 95.56 437 LEU A CA 1
ATOM 3306 C C . LEU A 1 437 ? 11.244 -8.029 -18.348 1.00 95.56 437 LEU A C 1
ATOM 3308 O O . LEU A 1 437 ? 11.745 -8.602 -19.315 1.00 95.56 437 LEU A O 1
ATOM 3312 N N . VAL A 1 438 ? 9.956 -8.142 -18.042 1.00 95.88 438 VAL A N 1
ATOM 3313 C CA . VAL A 1 438 ? 9.005 -8.964 -18.796 1.00 95.88 438 VAL A CA 1
ATOM 3314 C C . VAL A 1 438 ? 8.214 -8.066 -19.726 1.00 95.88 438 VAL A C 1
ATOM 3316 O O . VAL A 1 438 ? 7.357 -7.305 -19.285 1.00 95.88 438 VAL A O 1
ATOM 3319 N N . THR A 1 439 ? 8.512 -8.166 -21.016 1.00 93.75 439 THR A N 1
ATOM 3320 C CA . THR A 1 439 ? 7.803 -7.447 -22.078 1.00 93.75 439 THR A CA 1
ATOM 3321 C C . THR A 1 439 ? 6.872 -8.430 -22.768 1.00 93.75 439 THR A C 1
ATOM 3323 O O . THR A 1 439 ? 7.272 -9.104 -23.706 1.00 93.75 439 THR A O 1
ATOM 3326 N N . SER A 1 440 ? 5.683 -8.612 -22.193 1.00 91.94 440 SER A N 1
ATOM 3327 C CA . SER A 1 440 ? 4.642 -9.496 -22.717 1.00 91.94 440 SER A CA 1
ATOM 3328 C C . SER A 1 440 ? 3.297 -9.152 -22.083 1.00 91.94 440 SER A C 1
ATOM 3330 O O . SER A 1 440 ? 3.236 -8.741 -20.922 1.00 91.94 440 SER A O 1
ATOM 3332 N N . THR A 1 441 ? 2.215 -9.360 -22.831 1.00 92.25 441 THR A N 1
ATOM 3333 C CA . THR A 1 441 ? 0.839 -9.327 -22.305 1.00 92.25 441 THR A CA 1
ATOM 3334 C C . THR A 1 441 ? 0.308 -10.709 -21.912 1.00 92.25 441 THR A C 1
ATOM 3336 O O . THR A 1 441 ? -0.776 -10.807 -21.341 1.00 92.25 441 THR A O 1
ATOM 3339 N N . ASP A 1 442 ? 1.074 -11.765 -22.188 1.00 92.19 442 ASP A N 1
ATOM 3340 C CA . ASP A 1 442 ? 0.746 -13.149 -21.853 1.00 92.19 442 ASP A CA 1
ATOM 3341 C C . ASP A 1 442 ? 1.017 -13.437 -20.359 1.00 92.19 442 ASP A C 1
ATOM 3343 O O . ASP A 1 442 ? 2.171 -13.336 -19.921 1.00 92.19 442 ASP A O 1
ATOM 3347 N N . PRO A 1 443 ? -0.004 -13.809 -19.561 1.00 90.75 443 PRO A N 1
ATOM 3348 C CA . PRO A 1 443 ? 0.172 -14.173 -18.156 1.00 90.75 443 PRO A CA 1
ATOM 3349 C C . PRO A 1 443 ? 1.152 -15.333 -17.934 1.00 90.75 443 PRO A C 1
ATOM 3351 O O . PRO A 1 443 ? 1.871 -15.328 -16.933 1.00 90.75 443 PRO A O 1
ATOM 3354 N N . ASP A 1 444 ? 1.239 -16.283 -18.869 1.00 92.19 444 ASP A N 1
ATOM 3355 C CA . ASP A 1 444 ? 2.127 -17.442 -18.739 1.00 92.19 444 ASP A CA 1
ATOM 3356 C C . ASP A 1 444 ? 3.605 -17.016 -18.811 1.00 92.19 444 ASP A C 1
ATOM 3358 O O . ASP A 1 444 ? 4.462 -17.546 -18.100 1.00 92.19 444 ASP A O 1
ATOM 3362 N N . ARG A 1 445 ? 3.909 -15.957 -19.574 1.00 93.56 445 ARG A N 1
ATOM 3363 C CA . ARG A 1 445 ? 5.254 -15.360 -19.618 1.00 93.56 445 ARG A CA 1
ATOM 3364 C C . ARG A 1 445 ? 5.659 -14.721 -18.299 1.00 93.56 445 ARG A C 1
ATOM 3366 O O . ARG A 1 445 ? 6.824 -14.801 -17.908 1.00 93.56 445 ARG A O 1
ATOM 3373 N N . LEU A 1 446 ? 4.715 -14.092 -17.604 1.00 93.12 446 LEU A N 1
ATOM 3374 C CA . LEU A 1 446 ? 4.962 -13.558 -16.267 1.00 93.12 446 LEU A CA 1
ATOM 3375 C C . LEU A 1 446 ? 5.239 -14.698 -15.275 1.00 93.12 446 LEU A C 1
ATOM 3377 O O . LEU A 1 446 ? 6.158 -14.598 -14.463 1.00 93.12 446 LEU A O 1
ATOM 3381 N N . ASP A 1 447 ? 4.488 -15.794 -15.377 1.00 92.44 447 ASP A N 1
ATOM 3382 C CA . ASP A 1 447 ? 4.686 -17.026 -14.611 1.00 92.44 447 ASP A CA 1
ATOM 3383 C C . ASP A 1 447 ? 6.100 -17.588 -14.752 1.00 92.44 447 ASP A C 1
ATOM 3385 O O . ASP A 1 447 ? 6.784 -17.836 -13.754 1.00 92.44 447 ASP A O 1
ATOM 3389 N N . GLU A 1 448 ? 6.539 -17.778 -15.994 1.00 93.56 448 GLU A N 1
ATOM 3390 C CA . GLU A 1 448 ? 7.874 -18.265 -16.333 1.00 93.56 448 GLU A CA 1
ATOM 3391 C C . GLU A 1 448 ? 8.960 -17.349 -15.770 1.00 93.56 448 GLU A C 1
ATOM 3393 O O . GLU A 1 448 ? 9.895 -17.820 -15.116 1.00 93.56 448 GLU A O 1
ATOM 3398 N N . ALA A 1 449 ? 8.811 -16.037 -15.967 1.00 94.06 449 ALA A N 1
ATOM 3399 C CA . ALA A 1 449 ? 9.772 -15.053 -15.496 1.00 94.06 449 ALA A CA 1
ATOM 3400 C C . ALA A 1 449 ? 9.893 -15.043 -13.974 1.00 94.06 449 ALA A C 1
ATOM 3402 O O . ALA A 1 449 ? 11.003 -14.988 -13.447 1.00 94.06 449 ALA A O 1
ATOM 3403 N N . ILE A 1 450 ? 8.772 -15.144 -13.256 1.00 93.31 450 ILE A N 1
ATOM 3404 C CA . ILE A 1 450 ? 8.792 -15.212 -11.797 1.00 93.31 450 ILE A CA 1
ATOM 3405 C C . ILE A 1 450 ? 9.537 -16.466 -11.328 1.00 93.31 450 ILE A C 1
ATOM 3407 O O . ILE A 1 450 ? 10.378 -16.358 -10.439 1.00 93.31 450 ILE A O 1
ATOM 3411 N N . ARG A 1 451 ? 9.286 -17.638 -11.930 1.00 91.06 451 ARG A N 1
ATOM 3412 C CA . ARG A 1 451 ? 9.999 -18.882 -11.570 1.00 91.06 451 ARG A CA 1
ATOM 3413 C C . ARG A 1 451 ? 11.493 -18.797 -11.871 1.00 91.06 451 ARG A C 1
ATOM 3415 O O . ARG A 1 451 ? 12.288 -19.299 -11.090 1.00 91.06 451 ARG A O 1
ATOM 3422 N N . ALA A 1 452 ? 11.870 -18.171 -12.984 1.00 89.50 452 ALA A N 1
ATOM 3423 C CA . ALA A 1 452 ? 13.265 -18.028 -13.396 1.00 89.50 452 ALA A CA 1
ATOM 3424 C C . ALA A 1 452 ? 14.044 -16.966 -12.595 1.00 89.50 452 ALA A C 1
ATOM 3426 O O . ALA A 1 452 ? 15.276 -16.962 -12.618 1.00 89.50 452 ALA A O 1
ATOM 3427 N N . ALA A 1 453 ? 13.337 -16.040 -11.941 1.00 86.44 453 ALA A N 1
ATOM 3428 C CA . ALA A 1 453 ? 13.926 -14.935 -11.190 1.00 86.44 453 ALA A CA 1
ATOM 3429 C C . ALA A 1 453 ? 14.094 -15.214 -9.683 1.00 86.44 453 ALA A C 1
ATOM 3431 O O . ALA A 1 453 ? 14.791 -14.437 -9.013 1.00 86.44 453 ALA A O 1
ATOM 3432 N N . GLN A 1 454 ? 13.456 -16.278 -9.173 1.00 76.38 454 GLN A N 1
ATOM 3433 C CA . GLN A 1 454 ? 13.699 -16.870 -7.848 1.00 76.38 454 GLN A CA 1
ATOM 3434 C C . GLN A 1 454 ? 15.109 -17.458 -7.784 1.00 76.38 454 GLN A C 1
ATOM 3436 O O . GLN A 1 454 ? 15.789 -17.186 -6.768 1.00 76.38 454 GLN A O 1
#

pLDDT: mean 92.95, std 5.8, range [63.69, 98.75]

Foldseek 3Di:
DAAEAEEAEDEQPFPQDHNQQQDDFLRGGLLVLQQLQQVPDPYQYEYEYEPDPRCVVVVVRCVVVPHHYFYYHPLQVLVSQLVVCVVGDQAHKYKYHYSFQNLDGNVLVVQQVVVCVVVVFQKEWAQLVQAAASSTMIMHTSNVSVVLVVPDPDSVCRRVSCPVVCVPGPYHHDHDPLGDRCRQLFHRGDRHPVNVVLNSVLSPPPPDSSPDHSNSSVVSRVVVSVVLAAAFDWDQFLLGTATQEEEELLCLCVVPPDDVVVSLVLLLVLLVSNLSSPGAEYEYEPVRPLSLLSCQSNQRPNSLVSHFYAYELPAQDDDPPPCLLVSLVVSQVVSCVSNVHQAGAEYEYAFPVSCVSHVVSVVVCCVVVRYVAYYYEHQDPVRLVSLLPDPGQQEYEYEPNRVPDPPSLQSCLVVRRAYEYADDQPDADDPSHNHYYDHDSDSVSVNRRSVRSD

Organism: NCBI:txid1386089